Protein AF-A0A3Q9IQ20-F1 (afdb_monomer_lite)

pLDDT: mean 81.05, std 16.84, range [35.06, 98.88]

Sequence (474 aa):
MEKKCSFLVWVLLSIFAISCTDVYKEDDSEEEEVIVPPGDTYTAEKETYCLNVVYYVPADVEDVEDWHYRLSGVTLHVQNYFYENFMRYRVDKKFGLELNDVNADFIRIHYIKSTRKLVEMQERNMSEMAQEVLGYFEQHPESKKSDHYLVWMPEYSGSFINFYYPSAKEGFAFAGVDNTRWKIRYFDSARARATFLSNLGTVLRVFAKSCFLPYSNAGLDSPFRALMGAEKALGASAMKAQPYFNSRNYAGWVTSSTGYMEGTPDKVRLMIWDIRYLAGTQLFNDDYSYEPFDVTVEDVKVLSKQGVLEYADDTLHVTCKFKCPVELAGVLMLDDPWRTYDPVFGKRDESIDKDEMQDTGWDAYGVYVEQASLEKEGDVYTASFVVPLCNHINFELSTNSSTLISHEIRFRFIGKNGMAFPHAPTSIKGGPCSAPLRTCYKLVRTRLGTGYPAVYYVLHDIPTKYGTWVSESE

Foldseek 3Di:
DPPVVVVVVVVVVVVVVVVPPPVVVPVPPDPPDPDDDFDPDWAKPDDAFAAAAEAEEELPDDDAPPLQLQVLQLVVVLQVQLQVQLVVVPRRFTFMFTAGPVDRSGTDYHYDHDPHHPVCPAPVNVLVVVVSVVVVCVVVVVSHRALEYEYEYAADVRQDWAKDDNDLGHIYTYHHQDHPLSHCVLVVDQQSLQDRVLCSLVSSLRSLVSLLQAAAACFPPHQATESSAFFEWDDPDPFQTDGHGLSSLQSWHADPPPGTDGHDVVRHGHDPVSSLLSCLTSRGASLADPDDWAKAWDDKAKAWAPPDFFLQAIKIKIKIKIFTPFAFSDKWKFKAQLFAADPPRSGTDNVVLAPQQDRRSRATHTDDAPDWDWDDDPRMIMTIGIGRSSGNDRYPPPDPDKDKTKMWIDMWTAGSSSAIVVRSSGRPSHDDDDDDPIHMKMKIWDWDDDDPVIDITIGICRCVPRNHDYPPDD

Structure (mmCIF, N/CA/C/O backbone):
data_AF-A0A3Q9IQ20-F1
#
_entry.id   AF-A0A3Q9IQ20-F1
#
loop_
_atom_site.group_PDB
_atom_site.id
_atom_site.type_symbol
_atom_site.label_atom_id
_atom_site.label_alt_id
_atom_site.label_comp_id
_atom_site.label_asym_id
_atom_site.label_entity_id
_atom_site.label_seq_id
_atom_site.pdbx_PDB_ins_code
_atom_site.Cartn_x
_atom_site.Cartn_y
_atom_site.Cartn_z
_atom_site.occupancy
_atom_site.B_iso_or_equiv
_atom_site.auth_seq_id
_atom_site.auth_comp_id
_atom_site.auth_asym_id
_atom_site.auth_atom_id
_atom_site.pdbx_PDB_model_num
ATOM 1 N N . MET A 1 1 ? 64.250 12.583 19.097 1.00 46.00 1 MET A N 1
ATOM 2 C CA . MET A 1 1 ? 63.094 11.675 19.274 1.00 46.00 1 MET A CA 1
ATOM 3 C C . MET A 1 1 ? 61.985 11.913 18.233 1.00 46.00 1 MET A C 1
ATOM 5 O O . MET A 1 1 ? 60.902 11.377 18.387 1.00 46.00 1 MET A O 1
ATOM 9 N N . GLU A 1 2 ? 62.250 12.644 17.138 1.00 46.06 2 GLU A N 1
ATOM 10 C CA . GLU A 1 2 ? 61.200 13.146 16.225 1.00 46.06 2 GLU A CA 1
ATOM 11 C C . GLU A 1 2 ? 61.090 12.403 14.881 1.00 46.06 2 GLU A C 1
ATOM 13 O O . GLU A 1 2 ? 60.104 12.552 14.172 1.00 46.06 2 GLU A O 1
ATOM 18 N N . LYS A 1 3 ? 62.052 11.541 14.520 1.00 45.88 3 LYS A N 1
ATOM 19 C CA . LYS A 1 3 ? 62.041 10.849 13.213 1.00 45.88 3 LYS A CA 1
ATOM 20 C C . LYS A 1 3 ? 61.305 9.501 13.194 1.00 45.88 3 LYS A C 1
ATOM 22 O O . LYS A 1 3 ? 61.089 8.958 12.119 1.00 45.88 3 LYS A O 1
ATOM 27 N N . LYS A 1 4 ? 60.896 8.965 14.353 1.00 45.81 4 LYS A N 1
ATOM 28 C CA . LYS A 1 4 ? 60.192 7.667 14.448 1.00 45.81 4 LYS A CA 1
ATOM 29 C C . LYS A 1 4 ? 58.661 7.783 14.544 1.00 45.81 4 LYS A C 1
ATOM 31 O O . LYS A 1 4 ? 57.983 6.828 14.190 1.00 45.81 4 LYS A O 1
ATOM 36 N N . CYS A 1 5 ? 58.115 8.945 14.924 1.00 46.16 5 CYS A N 1
ATOM 37 C CA . CYS A 1 5 ? 56.659 9.170 14.923 1.00 46.16 5 CYS A CA 1
ATOM 38 C C . CYS A 1 5 ? 56.082 9.403 13.518 1.00 46.16 5 CYS A C 1
ATOM 40 O O . CYS A 1 5 ? 54.965 8.980 13.253 1.00 46.16 5 CYS A O 1
ATOM 42 N N . SER A 1 6 ? 56.838 10.013 12.597 1.00 48.88 6 SER A N 1
ATOM 43 C CA . SER A 1 6 ? 56.335 10.320 11.245 1.00 48.88 6 SER A CA 1
ATOM 44 C C . SER A 1 6 ? 56.059 9.057 10.412 1.00 48.88 6 SER A C 1
ATOM 46 O O . SER A 1 6 ? 55.035 8.963 9.744 1.00 48.88 6 SER A O 1
ATOM 48 N N . PHE A 1 7 ? 56.910 8.031 10.526 1.00 53.97 7 PHE A N 1
ATOM 49 C CA . PHE A 1 7 ? 56.727 6.770 9.797 1.00 53.97 7 PHE A CA 1
ATOM 50 C C . PHE A 1 7 ? 55.510 5.975 10.298 1.00 53.97 7 PHE A C 1
ATOM 52 O O . PHE A 1 7 ? 54.772 5.402 9.506 1.00 53.97 7 PHE A O 1
ATOM 59 N N . LEU A 1 8 ? 55.255 5.992 11.609 1.00 52.91 8 LEU A N 1
ATOM 60 C CA . LEU A 1 8 ? 54.135 5.270 12.219 1.00 52.91 8 LEU A CA 1
ATOM 61 C C . LEU A 1 8 ? 52.781 5.928 11.903 1.00 52.91 8 LEU A C 1
ATOM 63 O O . LEU A 1 8 ? 51.795 5.227 11.705 1.00 52.91 8 LEU A O 1
ATOM 67 N N . VAL A 1 9 ? 52.746 7.259 11.769 1.00 56.91 9 VAL A N 1
ATOM 68 C CA . VAL A 1 9 ? 51.550 8.001 11.332 1.00 56.91 9 VAL A CA 1
ATOM 69 C C . VAL A 1 9 ? 51.234 7.738 9.856 1.00 56.91 9 VAL A C 1
ATOM 71 O O . VAL A 1 9 ? 50.071 7.540 9.526 1.00 56.91 9 VAL A O 1
ATOM 74 N N . TRP A 1 10 ? 52.240 7.648 8.979 1.00 54.69 10 TRP A N 1
ATOM 75 C CA . TRP A 1 10 ? 52.031 7.318 7.560 1.00 54.69 10 TRP A CA 1
ATOM 76 C C . TRP A 1 10 ? 51.623 5.857 7.324 1.00 54.69 10 TRP A C 1
ATOM 78 O O . TRP A 1 10 ? 50.794 5.594 6.453 1.00 54.69 10 TRP A O 1
ATOM 88 N N . VAL A 1 11 ? 52.137 4.914 8.121 1.00 58.19 11 VAL A N 1
ATOM 89 C CA . VAL A 1 11 ? 51.710 3.502 8.087 1.00 58.19 11 VAL A CA 1
ATOM 90 C C . VAL A 1 11 ? 50.285 3.341 8.630 1.00 58.19 11 VAL A C 1
ATOM 92 O O . VAL A 1 11 ? 49.485 2.621 8.044 1.00 58.19 11 VAL A O 1
ATOM 95 N N . LEU A 1 12 ? 49.908 4.066 9.688 1.00 54.75 12 LEU A N 1
ATOM 96 C CA . LEU A 1 12 ? 48.528 4.044 10.187 1.00 54.75 12 LEU A CA 1
ATOM 97 C C . LEU A 1 12 ? 47.547 4.722 9.212 1.00 54.75 12 LEU A C 1
ATOM 99 O O . LEU A 1 12 ? 46.471 4.179 8.982 1.00 54.75 12 LEU A O 1
ATOM 103 N N . LEU A 1 13 ? 47.915 5.837 8.564 1.00 51.69 13 LEU A N 1
ATOM 104 C CA . LEU A 1 13 ? 47.071 6.486 7.545 1.00 51.69 13 LEU A CA 1
ATOM 105 C C . LEU A 1 13 ? 46.869 5.627 6.286 1.00 51.69 13 LEU A C 1
ATOM 107 O O . LEU A 1 13 ? 45.794 5.666 5.693 1.00 51.69 13 LEU A O 1
ATOM 111 N N . SER A 1 14 ? 47.865 4.828 5.894 1.00 51.28 14 SER A N 1
ATOM 112 C CA . SER A 1 14 ? 47.735 3.897 4.763 1.00 51.28 14 SER A CA 1
ATOM 113 C C . SER A 1 14 ? 46.893 2.664 5.114 1.00 51.28 14 SER A C 1
ATOM 115 O O . SER A 1 14 ? 46.116 2.213 4.278 1.00 51.28 14 SER A O 1
ATOM 117 N N . ILE A 1 15 ? 46.925 2.192 6.365 1.00 48.44 15 ILE A N 1
ATOM 118 C CA . ILE A 1 15 ? 46.024 1.127 6.842 1.00 48.44 15 ILE A CA 1
ATOM 119 C C . ILE A 1 15 ? 44.568 1.627 6.949 1.00 48.44 15 ILE A C 1
ATOM 121 O O . ILE A 1 15 ? 43.643 0.881 6.629 1.00 48.44 15 ILE A O 1
ATOM 125 N N . PHE A 1 16 ? 44.336 2.901 7.295 1.00 45.16 16 PHE A N 1
ATOM 126 C CA . PHE A 1 16 ? 42.990 3.501 7.265 1.00 45.16 16 PHE A CA 1
ATOM 127 C C . PHE A 1 16 ? 42.461 3.767 5.843 1.00 45.16 16 PHE A C 1
ATOM 129 O O . PHE A 1 16 ? 41.251 3.717 5.636 1.00 45.16 16 PHE A O 1
ATOM 136 N N . ALA A 1 17 ? 43.330 4.006 4.856 1.00 43.41 17 ALA A N 1
ATOM 137 C CA . ALA A 1 17 ? 42.914 4.168 3.459 1.00 43.41 17 ALA A CA 1
ATOM 138 C C . ALA A 1 17 ? 42.551 2.829 2.778 1.00 43.41 17 ALA A C 1
ATOM 140 O O . ALA A 1 17 ? 41.647 2.793 1.943 1.00 43.41 17 ALA A O 1
ATOM 141 N N . ILE A 1 18 ? 43.209 1.728 3.163 1.00 41.97 18 ILE A N 1
ATOM 142 C CA . ILE A 1 18 ? 42.985 0.388 2.586 1.00 41.97 18 ILE A CA 1
ATOM 143 C C . ILE A 1 18 ? 41.803 -0.331 3.272 1.00 41.97 18 ILE A C 1
ATOM 145 O O . ILE A 1 18 ? 40.975 -0.940 2.602 1.00 41.97 18 ILE A O 1
ATOM 149 N N . SER A 1 19 ? 41.610 -0.144 4.585 1.00 37.41 19 SER A N 1
ATOM 150 C CA . SER A 1 19 ? 40.460 -0.703 5.329 1.00 37.41 19 SER A CA 1
ATOM 151 C C . SER A 1 19 ? 39.088 -0.167 4.865 1.00 37.41 19 SER A C 1
ATOM 153 O O . SER A 1 19 ? 38.056 -0.803 5.069 1.00 37.41 19 SER A O 1
ATOM 155 N N . CYS A 1 20 ? 39.058 0.986 4.188 1.00 39.06 20 CYS A N 1
ATOM 156 C CA . CYS A 1 20 ? 37.824 1.594 3.681 1.00 39.06 20 CYS A CA 1
ATOM 157 C C . CYS A 1 20 ? 37.540 1.325 2.192 1.00 39.06 20 CYS A C 1
ATOM 159 O O . CYS A 1 20 ? 36.483 1.738 1.716 1.00 39.06 20 CYS A O 1
ATOM 161 N N . THR A 1 21 ? 38.437 0.667 1.448 1.00 37.28 21 THR A N 1
ATOM 162 C CA . THR A 1 21 ? 38.296 0.513 -0.016 1.00 37.28 21 THR A CA 1
ATOM 163 C C . THR A 1 21 ? 38.182 -0.930 -0.506 1.00 37.28 21 THR A C 1
ATOM 165 O O . THR A 1 21 ? 37.583 -1.141 -1.559 1.00 37.28 21 THR A O 1
ATOM 168 N N . ASP A 1 22 ? 38.634 -1.926 0.260 1.00 35.06 22 ASP A N 1
ATOM 169 C CA . ASP A 1 22 ? 38.627 -3.322 -0.209 1.00 35.06 22 ASP A CA 1
ATOM 170 C C . ASP A 1 22 ? 37.272 -4.042 -0.071 1.00 35.06 22 ASP A C 1
ATOM 172 O O . ASP A 1 22 ? 37.025 -5.010 -0.779 1.00 35.06 22 ASP A O 1
ATOM 176 N N . VAL A 1 23 ? 36.327 -3.528 0.728 1.00 39.50 23 VAL A N 1
ATOM 177 C CA . VAL A 1 23 ? 34.976 -4.130 0.848 1.00 39.50 23 VAL A CA 1
ATOM 178 C C . VAL A 1 23 ? 34.059 -3.774 -0.336 1.00 39.50 23 VAL A C 1
ATOM 180 O O . VAL A 1 23 ? 33.010 -4.379 -0.506 1.00 39.50 23 VAL A O 1
ATOM 183 N N . TYR A 1 24 ? 34.429 -2.794 -1.170 1.00 43.69 24 TYR A N 1
ATOM 184 C CA . TYR A 1 24 ? 33.615 -2.406 -2.332 1.00 43.69 24 TYR A CA 1
ATOM 185 C C . TYR A 1 24 ? 33.856 -3.275 -3.570 1.00 43.69 24 TYR A C 1
ATOM 187 O O . TYR A 1 24 ? 33.050 -3.230 -4.487 1.00 43.69 24 TYR A O 1
ATOM 195 N N . LYS A 1 25 ? 34.954 -4.038 -3.628 1.00 41.22 25 LYS A N 1
ATOM 196 C CA . LYS A 1 25 ? 35.354 -4.744 -4.855 1.00 41.22 25 LYS A CA 1
ATOM 197 C C . LYS A 1 25 ? 34.837 -6.175 -4.972 1.00 41.22 25 LYS A C 1
ATOM 199 O O . LYS A 1 25 ? 34.786 -6.669 -6.090 1.00 41.22 25 LYS A O 1
ATOM 204 N N . GLU A 1 26 ? 34.478 -6.832 -3.870 1.00 43.09 26 GLU A N 1
ATOM 205 C CA . GLU A 1 26 ? 34.025 -8.233 -3.918 1.00 43.09 26 GLU A CA 1
ATOM 206 C C . GLU A 1 26 ? 32.552 -8.382 -4.345 1.00 43.09 26 GLU A C 1
ATOM 208 O O . GLU A 1 26 ? 32.234 -9.360 -5.005 1.00 43.09 26 GLU A O 1
ATOM 213 N N . ASP A 1 27 ? 31.673 -7.406 -4.070 1.00 49.25 27 ASP A N 1
ATOM 214 C CA . ASP A 1 27 ? 30.259 -7.436 -4.521 1.00 49.25 27 ASP A CA 1
ATOM 215 C C . ASP A 1 27 ? 30.038 -6.790 -5.912 1.00 49.25 27 ASP A C 1
ATOM 217 O O . ASP A 1 27 ? 29.011 -7.021 -6.550 1.00 49.25 27 ASP A O 1
ATOM 221 N N . ASP A 1 28 ? 30.994 -5.981 -6.387 1.00 48.38 28 ASP A N 1
ATOM 222 C CA . ASP A 1 28 ? 31.005 -5.371 -7.730 1.00 48.38 28 ASP A CA 1
ATOM 223 C C . ASP A 1 28 ? 31.886 -6.169 -8.718 1.00 48.38 28 ASP A C 1
ATOM 225 O O . ASP A 1 28 ? 32.154 -5.695 -9.824 1.00 48.38 28 ASP A O 1
ATOM 229 N N . SER A 1 29 ? 32.365 -7.374 -8.366 1.00 52.03 29 SER A N 1
ATOM 230 C CA . SER A 1 29 ? 32.977 -8.257 -9.363 1.00 52.03 29 SER A CA 1
ATOM 231 C C . SER A 1 29 ? 31.875 -8.762 -10.292 1.00 52.03 29 SER A C 1
ATOM 233 O O . SER A 1 29 ? 31.197 -9.747 -10.007 1.00 52.03 29 SER A O 1
ATOM 235 N N . GLU A 1 30 ? 31.648 -8.019 -11.371 1.00 53.12 30 GLU A N 1
ATOM 236 C CA . GLU A 1 30 ? 30.724 -8.351 -12.447 1.00 53.12 30 GLU A CA 1
ATOM 237 C C . GLU A 1 30 ? 31.193 -9.639 -13.138 1.00 53.12 30 GLU A C 1
ATOM 239 O O . GLU A 1 30 ? 31.894 -9.605 -14.146 1.00 53.12 30 GLU A O 1
ATOM 244 N N . GLU A 1 31 ? 30.808 -10.804 -12.616 1.00 55.88 31 GLU A N 1
ATOM 245 C CA . GLU A 1 31 ? 30.527 -11.899 -13.537 1.00 55.88 31 GLU A CA 1
ATOM 246 C C . GLU A 1 31 ? 29.375 -11.403 -14.422 1.00 55.88 31 GLU A C 1
ATOM 248 O O . GLU A 1 31 ? 28.288 -11.083 -13.922 1.00 55.88 31 GLU A O 1
ATOM 253 N N . GLU A 1 32 ? 29.662 -11.212 -15.715 1.00 60.00 32 GLU A N 1
ATOM 254 C CA . GLU A 1 32 ? 28.655 -10.883 -16.722 1.00 60.00 32 GLU A CA 1
ATOM 255 C C . GLU A 1 32 ? 27.609 -11.992 -16.698 1.00 60.00 32 GLU A C 1
ATOM 257 O O . GLU A 1 32 ? 27.825 -13.116 -17.155 1.00 60.00 32 GLU A O 1
ATOM 262 N N . GLU A 1 33 ? 26.478 -11.677 -16.083 1.00 68.81 33 GLU A N 1
ATOM 263 C CA . GLU A 1 33 ? 25.347 -12.573 -16.016 1.00 68.81 33 GLU A CA 1
ATOM 264 C C . GLU A 1 33 ? 24.840 -12.779 -17.441 1.00 68.81 33 GLU A C 1
ATOM 266 O O . GLU A 1 33 ? 24.483 -11.823 -18.129 1.00 68.81 33 GLU A O 1
ATOM 271 N N . VAL A 1 34 ? 24.862 -14.024 -17.918 1.00 75.44 34 VAL A N 1
ATOM 272 C CA . VAL A 1 34 ? 24.397 -14.341 -19.269 1.00 75.44 34 VAL A CA 1
ATOM 273 C C . VAL A 1 34 ? 22.876 -14.223 -19.283 1.00 75.44 34 VAL A C 1
ATOM 275 O O . VAL A 1 34 ? 22.162 -15.157 -18.922 1.00 75.44 34 VAL A O 1
ATOM 278 N N . ILE A 1 35 ? 22.381 -13.060 -19.702 1.00 79.31 35 ILE A N 1
ATOM 279 C CA . ILE A 1 35 ? 20.950 -12.797 -19.836 1.00 79.31 35 ILE A CA 1
ATOM 280 C C . ILE A 1 35 ? 20.460 -13.471 -21.118 1.00 79.31 35 ILE A C 1
ATOM 282 O O . ILE A 1 35 ? 20.774 -13.045 -22.229 1.00 79.31 35 ILE A O 1
ATOM 286 N N . VAL A 1 36 ? 19.676 -14.538 -20.967 1.00 78.81 36 VAL A N 1
ATOM 287 C CA . VAL A 1 36 ? 18.960 -15.150 -22.092 1.00 78.81 36 VAL A CA 1
ATOM 288 C C . VAL A 1 36 ? 17.710 -14.308 -22.369 1.00 78.81 36 VAL A C 1
ATOM 290 O O . VAL A 1 36 ? 16.875 -14.193 -21.468 1.00 78.81 36 VAL A O 1
ATOM 293 N N . PRO A 1 37 ? 17.558 -13.720 -23.573 1.00 79.69 37 PRO A N 1
ATOM 294 C CA . PRO A 1 37 ? 16.399 -12.894 -23.896 1.00 79.69 37 PRO A CA 1
ATOM 295 C C . PRO A 1 37 ? 15.072 -13.647 -23.710 1.00 79.69 37 PRO A C 1
ATOM 297 O O . PRO A 1 37 ? 15.030 -14.865 -23.922 1.00 79.69 37 PRO A O 1
ATOM 300 N N . PRO A 1 38 ? 13.981 -12.946 -23.352 1.00 88.50 38 PRO A N 1
ATOM 301 C CA . PRO A 1 38 ? 12.665 -13.563 -23.258 1.00 88.50 38 PRO A CA 1
ATOM 302 C C . PRO A 1 38 ? 12.175 -14.025 -24.637 1.00 88.50 38 PRO A C 1
ATOM 304 O O . PRO A 1 38 ? 12.513 -13.430 -25.660 1.00 88.50 38 PRO A O 1
ATOM 307 N N . GLY A 1 39 ? 11.346 -15.073 -24.664 1.00 87.38 39 GLY A N 1
ATOM 308 C CA . GLY A 1 39 ? 10.575 -15.422 -25.861 1.00 87.38 39 GLY A CA 1
ATOM 309 C C . GLY A 1 39 ? 9.445 -14.419 -26.137 1.00 87.38 39 GLY A C 1
ATOM 310 O O . GLY A 1 39 ? 9.175 -13.538 -25.325 1.00 87.38 39 GLY A O 1
ATOM 311 N N . ASP A 1 40 ? 8.723 -14.584 -27.245 1.00 90.94 40 ASP A N 1
ATOM 312 C CA . ASP A 1 40 ? 7.661 -13.641 -27.646 1.00 90.94 40 ASP A CA 1
ATOM 313 C C . ASP A 1 40 ? 6.322 -13.848 -26.910 1.00 90.94 40 ASP A C 1
ATOM 315 O O . ASP A 1 40 ? 5.416 -13.015 -26.999 1.00 90.94 40 ASP A O 1
ATOM 319 N N . THR A 1 41 ? 6.157 -14.973 -26.210 1.00 94.44 41 THR A N 1
ATOM 320 C CA . THR A 1 41 ? 4.877 -15.389 -25.628 1.00 94.44 41 THR A CA 1
ATOM 321 C C . THR A 1 41 ? 4.909 -15.395 -24.102 1.00 94.44 41 THR A C 1
ATOM 323 O O . THR A 1 41 ? 5.931 -15.675 -23.472 1.00 94.44 41 THR A O 1
ATOM 326 N N . TYR A 1 42 ? 3.767 -15.035 -23.515 1.00 96.25 42 TYR A N 1
ATOM 327 C CA . TYR A 1 42 ? 3.576 -14.950 -22.072 1.00 96.25 42 TYR A CA 1
ATOM 328 C C . TYR A 1 42 ? 2.226 -15.542 -21.693 1.00 96.25 42 TYR A C 1
ATOM 330 O O . TYR A 1 42 ? 1.233 -15.281 -22.381 1.00 96.25 42 TYR A O 1
ATOM 338 N N . THR A 1 43 ? 2.188 -16.232 -20.558 1.00 96.31 43 THR A N 1
ATOM 339 C CA . THR A 1 43 ? 0.991 -16.847 -19.987 1.00 96.31 43 THR A CA 1
ATOM 340 C C . THR A 1 43 ? 0.687 -16.246 -18.618 1.00 96.31 43 THR A C 1
ATOM 342 O O . THR A 1 43 ? 1.571 -16.072 -17.780 1.00 96.31 43 THR A O 1
ATOM 345 N N . ALA A 1 44 ? -0.584 -15.923 -18.381 1.00 96.31 44 ALA A N 1
ATOM 346 C CA . ALA A 1 44 ? -1.055 -15.446 -17.087 1.00 96.31 44 ALA A CA 1
ATOM 347 C C . ALA A 1 44 ? -0.996 -16.563 -16.031 1.00 96.31 44 ALA A C 1
ATOM 349 O O . ALA A 1 44 ? -1.505 -17.658 -16.255 1.00 96.31 44 ALA A O 1
ATOM 350 N N . GLU A 1 45 ? -0.427 -16.277 -14.857 1.00 94.81 45 GLU A N 1
ATOM 351 C CA . GLU A 1 45 ? -0.446 -17.204 -13.712 1.00 94.81 45 GLU A CA 1
ATOM 352 C C . GLU A 1 45 ? -1.854 -17.411 -13.136 1.00 94.81 45 GLU A C 1
ATOM 354 O O . GLU A 1 45 ? -2.102 -18.412 -12.464 1.00 94.81 45 GLU A O 1
ATOM 359 N N . LYS A 1 46 ? -2.765 -16.454 -13.354 1.00 92.12 46 LYS A N 1
ATOM 360 C CA . LYS A 1 46 ? -4.155 -16.501 -12.886 1.00 92.12 46 LYS A CA 1
ATOM 361 C C . LYS A 1 46 ? -5.117 -16.280 -14.046 1.00 92.12 46 LYS A C 1
ATOM 363 O O . LYS A 1 46 ? -4.831 -15.512 -14.959 1.00 92.12 46 LYS A O 1
ATOM 368 N N . GLU A 1 47 ? -6.282 -16.917 -13.965 1.00 82.75 47 GLU A N 1
ATOM 369 C CA . GLU A 1 47 ? -7.330 -16.800 -14.987 1.00 82.75 47 GLU A CA 1
ATOM 370 C C . GLU A 1 47 ? -8.078 -15.460 -14.921 1.00 82.75 47 GLU A C 1
ATOM 372 O O . GLU A 1 47 ? -8.490 -14.943 -15.957 1.00 82.75 47 GLU A O 1
ATOM 377 N N . THR A 1 48 ? -8.246 -14.894 -13.718 1.00 88.81 48 THR A N 1
ATOM 378 C CA . THR A 1 48 ? -9.105 -13.717 -13.510 1.00 88.81 48 THR A CA 1
ATOM 379 C C . THR A 1 48 ? -8.341 -12.400 -13.603 1.00 88.81 48 THR A C 1
ATOM 381 O O . THR A 1 48 ? -8.609 -11.595 -14.492 1.00 88.81 48 THR A O 1
ATOM 384 N N . TYR A 1 49 ? -7.399 -12.169 -12.682 1.00 94.62 49 TYR A N 1
ATOM 385 C CA . TYR A 1 49 ? -6.705 -10.888 -12.553 1.00 94.62 49 TYR A CA 1
ATOM 386 C C . TYR A 1 49 ? -5.193 -11.068 -12.408 1.00 94.62 49 TYR A C 1
ATOM 388 O O . TYR A 1 49 ? -4.719 -11.792 -11.528 1.00 94.62 49 TYR A O 1
ATOM 396 N N . CYS A 1 50 ? -4.441 -10.332 -13.228 1.00 97.38 50 CYS A N 1
ATOM 397 C CA . CYS A 1 50 ? -2.994 -10.163 -13.095 1.00 97.38 50 CYS A CA 1
ATOM 398 C C . CYS A 1 50 ? -2.644 -8.679 -12.952 1.00 97.38 50 CYS A C 1
ATOM 400 O O . CYS A 1 50 ? -3.360 -7.799 -13.436 1.00 97.38 50 CYS A O 1
ATOM 402 N N . LEU A 1 51 ? -1.530 -8.393 -12.283 1.00 98.62 51 LEU A N 1
ATOM 403 C CA . LEU A 1 51 ? -0.992 -7.042 -12.178 1.00 98.62 51 LEU A CA 1
ATOM 404 C C . LEU A 1 51 ? -0.556 -6.541 -13.561 1.00 98.62 51 LEU A C 1
ATOM 406 O O . LEU A 1 51 ? 0.214 -7.214 -14.244 1.00 98.62 51 LEU A O 1
ATOM 410 N N . ASN A 1 52 ? -0.985 -5.335 -13.940 1.00 98.69 52 ASN A N 1
ATOM 411 C CA . ASN A 1 52 ? -0.436 -4.670 -15.116 1.00 98.69 52 ASN A CA 1
ATOM 412 C C . ASN A 1 52 ? 0.928 -4.068 -14.752 1.00 98.69 52 ASN A C 1
ATOM 414 O O . ASN A 1 52 ? 1.012 -3.187 -13.890 1.00 98.69 52 ASN A O 1
ATOM 418 N N . VAL A 1 53 ? 1.995 -4.520 -15.407 1.00 98.81 53 VAL A N 1
ATOM 419 C CA . VAL A 1 53 ? 3.350 -3.999 -15.183 1.00 98.81 53 VAL A CA 1
ATOM 420 C C . VAL A 1 53 ? 3.766 -3.172 -16.388 1.00 98.81 53 VAL A C 1
ATOM 422 O O . VAL A 1 53 ? 3.674 -3.626 -17.526 1.00 98.81 53 VAL A O 1
ATOM 425 N N . VAL A 1 54 ? 4.202 -1.942 -16.142 1.00 98.88 54 VAL A N 1
ATOM 426 C CA . VAL A 1 54 ? 4.505 -0.953 -17.179 1.00 98.88 54 VAL A CA 1
ATOM 427 C C . VAL A 1 54 ? 5.920 -0.436 -16.972 1.00 98.88 54 VAL A C 1
ATOM 429 O O . VAL A 1 54 ? 6.293 -0.120 -15.844 1.00 98.88 54 VAL A O 1
ATOM 432 N N . TYR A 1 55 ? 6.691 -0.308 -18.050 1.00 98.69 55 TYR A N 1
ATOM 433 C CA . TYR A 1 55 ? 7.912 0.493 -18.054 1.00 98.69 55 TYR A CA 1
ATOM 434 C C . TYR A 1 55 ? 7.642 1.784 -18.821 1.00 98.69 55 TYR A C 1
ATOM 436 O O . TYR A 1 55 ? 7.435 1.769 -20.034 1.00 98.69 55 TYR A O 1
ATOM 444 N N . TYR A 1 56 ? 7.564 2.888 -18.082 1.00 98.44 56 TYR A N 1
ATOM 445 C CA . TYR A 1 56 ? 7.131 4.188 -18.574 1.00 98.44 56 TYR A CA 1
ATOM 446 C C . TYR A 1 56 ? 8.322 5.144 -18.656 1.00 98.44 56 TYR A C 1
ATOM 448 O O . TYR A 1 56 ? 8.845 5.604 -17.637 1.00 98.44 56 TYR A O 1
ATOM 456 N N . VAL A 1 57 ? 8.764 5.427 -19.881 1.00 97.94 57 VAL A N 1
ATOM 457 C CA . VAL A 1 57 ? 10.023 6.135 -20.154 1.00 97.94 57 VAL A CA 1
ATOM 458 C C . VAL A 1 57 ? 9.737 7.515 -20.754 1.00 97.94 57 VAL A C 1
ATOM 460 O O . VAL A 1 57 ? 8.960 7.592 -21.704 1.00 97.94 57 VAL A O 1
ATOM 463 N N . PRO A 1 58 ? 10.359 8.607 -20.267 1.00 97.00 58 PRO A N 1
ATOM 464 C CA . PRO A 1 58 ? 10.216 9.926 -20.883 1.00 97.00 58 PRO A CA 1
ATOM 465 C C . PRO A 1 58 ? 10.631 9.964 -22.362 1.00 97.00 58 PRO A C 1
ATOM 467 O O . PRO A 1 58 ? 11.540 9.250 -22.789 1.00 97.00 58 PRO A O 1
ATOM 470 N N . ALA A 1 59 ? 10.012 10.859 -23.134 1.00 97.25 59 ALA A N 1
ATOM 471 C CA . ALA A 1 59 ? 10.262 11.042 -24.566 1.00 97.25 59 ALA A CA 1
ATOM 472 C C . ALA A 1 59 ? 11.734 11.343 -24.900 1.00 97.25 59 ALA A C 1
ATOM 474 O O . ALA A 1 59 ? 12.214 10.994 -25.975 1.00 97.25 59 ALA A O 1
ATOM 475 N N . ASP A 1 60 ? 12.429 12.034 -23.994 1.00 96.19 60 ASP A N 1
ATOM 476 C CA . ASP A 1 60 ? 13.790 12.553 -24.148 1.00 96.19 60 ASP A CA 1
ATOM 477 C C . ASP A 1 60 ? 14.831 11.823 -23.284 1.00 96.19 60 ASP A C 1
ATOM 479 O O . ASP A 1 60 ? 15.932 12.334 -23.076 1.00 96.19 60 ASP A O 1
ATOM 483 N N . VAL A 1 61 ? 14.493 10.630 -22.789 1.00 94.69 61 VAL A N 1
ATOM 484 C CA . VAL A 1 61 ? 15.381 9.776 -21.992 1.00 94.69 61 VAL A CA 1
ATOM 485 C C . VAL A 1 61 ? 15.590 8.457 -22.715 1.00 94.69 61 VAL A C 1
ATOM 487 O O . VAL A 1 61 ? 14.624 7.827 -23.137 1.00 94.69 61 VAL A O 1
ATOM 490 N N . GLU A 1 62 ? 16.845 8.046 -22.861 1.00 94.12 62 GLU A N 1
ATOM 491 C CA . GLU A 1 62 ? 17.189 6.725 -23.390 1.00 94.12 62 GLU A CA 1
ATOM 492 C C . GLU A 1 62 ? 16.790 5.619 -22.415 1.00 94.12 62 GLU A C 1
ATOM 494 O O . GLU A 1 62 ? 16.747 5.816 -21.198 1.00 94.12 62 GLU A O 1
ATOM 499 N N . ASP A 1 63 ? 16.506 4.446 -22.963 1.00 91.94 63 ASP A N 1
ATOM 500 C CA . ASP A 1 63 ? 16.128 3.291 -22.161 1.00 91.94 63 ASP A CA 1
ATOM 501 C C . ASP A 1 63 ? 17.335 2.794 -21.355 1.00 91.94 63 ASP A C 1
ATOM 503 O O . ASP A 1 63 ? 18.477 2.824 -21.823 1.00 91.94 63 ASP A O 1
ATOM 507 N N . VAL A 1 64 ? 17.095 2.319 -20.133 1.00 95.31 64 VAL A N 1
ATOM 508 C CA . VAL A 1 64 ? 18.170 1.761 -19.309 1.00 95.31 64 VAL A CA 1
ATOM 509 C C . VAL A 1 64 ? 18.492 0.350 -19.796 1.00 95.31 64 VAL A C 1
ATOM 511 O O . VAL A 1 64 ? 17.595 -0.467 -19.998 1.00 95.31 64 VAL A O 1
ATOM 514 N N . GLU A 1 65 ? 19.774 0.036 -19.949 1.00 93.56 65 GLU A N 1
ATOM 515 C CA . GLU A 1 65 ? 20.221 -1.300 -20.350 1.00 93.56 65 GLU A CA 1
ATOM 516 C C . GLU A 1 65 ? 19.654 -2.399 -19.428 1.00 93.56 65 GLU A C 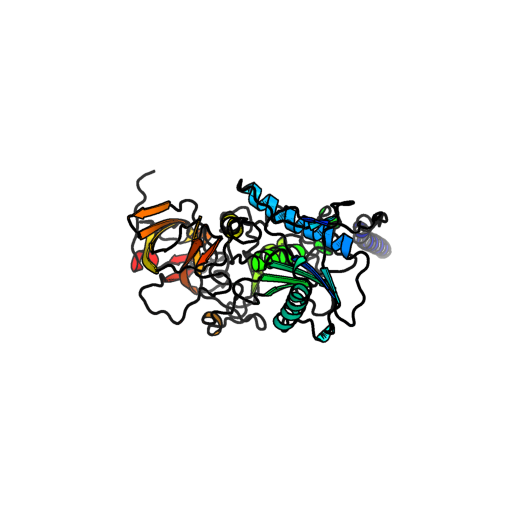1
ATOM 518 O O . GLU A 1 65 ? 19.492 -2.217 -18.209 1.00 93.56 65 GLU A O 1
ATOM 523 N N . ASP A 1 66 ? 19.296 -3.527 -20.046 1.00 93.19 66 ASP A N 1
ATOM 524 C CA . ASP A 1 66 ? 18.704 -4.709 -19.414 1.00 93.19 66 ASP A CA 1
ATOM 525 C C . ASP A 1 66 ? 17.463 -4.437 -18.552 1.00 93.19 66 ASP A C 1
ATOM 527 O O . ASP A 1 66 ? 17.139 -5.228 -17.661 1.00 93.19 66 ASP A O 1
ATOM 531 N N . TRP A 1 67 ? 16.743 -3.332 -18.789 1.00 95.88 67 TRP A N 1
ATOM 532 C CA . TRP A 1 67 ? 15.579 -2.954 -17.981 1.00 95.88 67 TRP A CA 1
ATOM 533 C C . TRP A 1 67 ? 14.579 -4.103 -17.834 1.00 95.88 67 TRP A C 1
ATOM 535 O O . TRP A 1 67 ? 14.075 -4.331 -16.738 1.00 95.88 67 TRP A O 1
ATOM 545 N N . HIS A 1 68 ? 14.325 -4.875 -18.895 1.00 96.25 68 HIS A N 1
ATOM 546 C CA . HIS A 1 68 ? 13.319 -5.938 -18.861 1.00 96.25 68 HIS A CA 1
ATOM 547 C C . HIS A 1 68 ? 13.719 -7.056 -17.900 1.00 96.25 68 HIS A C 1
ATOM 549 O O . HIS A 1 68 ? 12.903 -7.475 -17.082 1.00 96.25 68 HIS A O 1
ATOM 555 N N . TYR A 1 69 ? 14.985 -7.475 -17.925 1.00 95.06 69 TYR A N 1
ATOM 556 C CA . TYR A 1 69 ? 15.517 -8.465 -16.990 1.00 95.06 69 TYR A CA 1
ATOM 557 C C . TYR A 1 69 ? 15.454 -7.945 -15.548 1.00 95.06 69 TYR A C 1
ATOM 559 O O . TYR A 1 69 ? 14.862 -8.566 -14.663 1.00 95.06 69 TYR A O 1
ATOM 567 N N . ARG A 1 70 ? 15.998 -6.744 -15.320 1.00 95.94 70 ARG A N 1
ATOM 568 C CA . ARG A 1 70 ? 16.112 -6.152 -13.982 1.00 95.94 70 ARG A CA 1
ATOM 569 C C . ARG A 1 70 ? 14.750 -5.900 -13.339 1.00 95.94 70 ARG A C 1
ATOM 571 O O . ARG A 1 70 ? 14.529 -6.268 -12.184 1.00 95.94 70 ARG A O 1
ATOM 578 N N . LEU A 1 71 ? 13.828 -5.300 -14.088 1.00 98.31 71 LEU A N 1
ATOM 579 C CA . LEU A 1 71 ? 12.483 -4.998 -13.611 1.00 98.31 71 LEU A CA 1
ATOM 580 C C . LEU A 1 71 ? 11.631 -6.258 -13.460 1.00 98.31 71 LEU A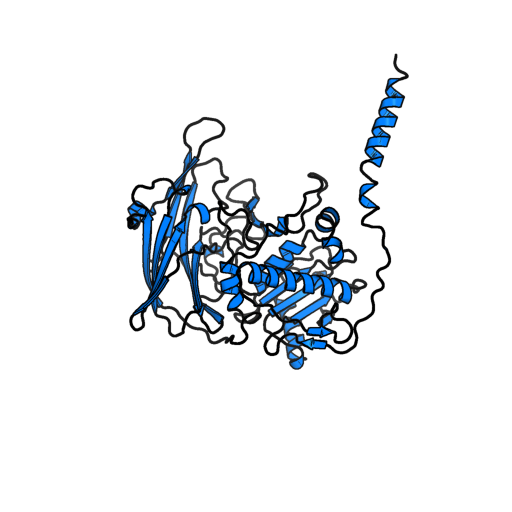 C 1
ATOM 582 O O . LEU A 1 71 ? 10.802 -6.297 -12.548 1.00 98.31 71 LEU A O 1
ATOM 586 N N . SER A 1 72 ? 11.861 -7.305 -14.261 1.00 98.25 72 SER A N 1
ATOM 587 C CA . SER A 1 72 ? 11.198 -8.596 -14.043 1.00 98.25 72 SER A CA 1
ATOM 588 C C . SER A 1 72 ? 11.619 -9.221 -12.720 1.00 98.25 72 SER A C 1
ATOM 590 O O . SER A 1 72 ? 10.759 -9.490 -11.883 1.00 98.25 72 SER A O 1
ATOM 592 N N . GLY A 1 73 ? 12.928 -9.336 -12.469 1.00 97.44 73 GLY A N 1
ATOM 593 C CA . GLY A 1 73 ? 13.445 -9.892 -11.217 1.00 97.44 73 GLY A CA 1
ATOM 594 C C . GLY A 1 73 ? 12.967 -9.126 -9.978 1.00 97.44 73 GLY A C 1
ATOM 595 O O . GLY A 1 73 ? 12.545 -9.724 -8.988 1.00 97.44 73 GLY A O 1
ATOM 596 N N . VAL A 1 74 ? 12.951 -7.789 -10.032 1.00 98.31 74 VAL A N 1
ATOM 597 C CA . VAL A 1 74 ? 12.431 -6.983 -8.915 1.00 98.31 74 VAL A CA 1
ATOM 598 C C . VAL A 1 74 ? 10.917 -7.149 -8.756 1.00 98.31 74 VAL A C 1
ATOM 600 O O . VAL A 1 74 ? 10.440 -7.245 -7.628 1.00 98.31 74 VAL A O 1
ATOM 603 N N . THR A 1 75 ? 10.144 -7.223 -9.841 1.00 98.75 75 THR A N 1
ATOM 604 C CA . THR A 1 75 ? 8.685 -7.415 -9.752 1.00 98.75 75 THR A CA 1
ATOM 605 C C . THR A 1 75 ? 8.322 -8.799 -9.209 1.00 98.75 75 THR A C 1
ATOM 607 O O . THR A 1 75 ? 7.421 -8.908 -8.376 1.00 98.75 75 THR A O 1
ATOM 610 N N . LEU A 1 76 ? 9.061 -9.842 -9.594 1.00 98.56 76 LEU A N 1
ATOM 611 C CA . LEU A 1 76 ? 8.937 -11.183 -9.018 1.00 98.56 76 LEU A CA 1
ATOM 612 C C . LEU A 1 76 ? 9.246 -11.176 -7.514 1.00 98.56 76 LEU A C 1
ATOM 614 O O . LEU A 1 76 ? 8.525 -11.799 -6.734 1.00 98.56 76 LEU A O 1
ATOM 618 N N . HIS A 1 77 ? 10.240 -10.399 -7.068 1.00 98.31 77 HIS A N 1
ATOM 619 C CA . HIS A 1 77 ? 10.486 -10.192 -5.636 1.00 98.31 77 HIS A CA 1
ATOM 620 C C . HIS A 1 77 ? 9.339 -9.466 -4.933 1.00 98.31 77 HIS A C 1
ATOM 622 O O . HIS A 1 77 ? 8.961 -9.860 -3.832 1.00 98.31 77 HIS A O 1
ATOM 628 N N . VAL A 1 78 ? 8.751 -8.433 -5.551 1.00 98.56 78 VAL A N 1
ATOM 629 C CA . VAL A 1 78 ? 7.541 -7.782 -5.014 1.00 98.56 78 VAL A CA 1
ATOM 630 C C . VAL A 1 78 ? 6.432 -8.823 -4.848 1.00 98.56 78 VAL A C 1
ATOM 632 O O . VAL A 1 78 ? 5.842 -8.919 -3.776 1.00 98.56 78 VAL A O 1
ATOM 635 N N . GLN A 1 79 ? 6.188 -9.661 -5.853 1.00 98.44 79 GLN A N 1
ATOM 636 C CA . GLN A 1 79 ? 5.188 -10.725 -5.780 1.00 98.44 79 GLN A CA 1
ATOM 637 C C . GLN A 1 79 ? 5.460 -11.727 -4.660 1.00 98.44 79 GLN A C 1
ATOM 639 O O . GLN A 1 79 ? 4.568 -12.003 -3.850 1.00 98.44 79 GLN A O 1
ATOM 644 N N . ASN A 1 80 ? 6.693 -12.222 -4.573 1.00 98.06 80 ASN A N 1
ATOM 645 C CA . ASN A 1 80 ? 7.087 -13.168 -3.543 1.00 98.06 80 ASN A CA 1
ATOM 646 C C . ASN A 1 80 ? 7.003 -12.553 -2.140 1.00 98.06 80 ASN A C 1
ATOM 648 O O . ASN A 1 80 ? 6.482 -13.192 -1.233 1.00 98.06 80 ASN A O 1
ATOM 652 N N . TYR A 1 81 ? 7.410 -11.292 -1.956 1.00 98.12 81 TYR A N 1
ATOM 653 C CA . TYR A 1 81 ? 7.269 -10.599 -0.676 1.00 98.12 81 TYR A CA 1
ATOM 654 C C . TYR A 1 81 ? 5.815 -10.609 -0.196 1.00 98.12 81 TYR A C 1
ATOM 656 O O . TYR A 1 81 ? 5.550 -10.978 0.948 1.00 98.12 81 TYR A O 1
ATOM 664 N N . PHE A 1 82 ? 4.853 -10.234 -1.047 1.00 98.38 82 PHE A N 1
ATOM 665 C CA . PHE A 1 82 ? 3.442 -10.251 -0.651 1.00 98.38 82 PHE A CA 1
ATOM 666 C C . PHE A 1 82 ? 2.977 -11.681 -0.363 1.00 98.38 82 PHE A C 1
ATOM 668 O O . PHE A 1 82 ? 2.403 -11.915 0.698 1.00 98.38 82 PHE A O 1
ATOM 675 N N . TYR A 1 83 ? 3.289 -12.644 -1.232 1.00 98.06 83 TYR A N 1
ATOM 676 C CA . TYR A 1 83 ? 2.922 -14.047 -1.030 1.00 98.06 83 TYR A CA 1
ATOM 677 C C . TYR A 1 83 ? 3.470 -14.632 0.283 1.00 98.06 83 TYR A C 1
ATOM 679 O O . TYR A 1 83 ? 2.719 -15.208 1.067 1.00 98.06 83 TYR A O 1
ATOM 687 N N . GLU A 1 84 ? 4.748 -14.418 0.598 1.00 97.75 84 GLU A N 1
ATOM 688 C CA . GLU A 1 84 ? 5.347 -14.855 1.861 1.00 97.75 84 GLU A CA 1
ATOM 689 C C . GLU A 1 84 ? 4.649 -14.229 3.069 1.00 97.75 84 GLU A C 1
ATOM 691 O O . GLU A 1 84 ? 4.422 -14.894 4.080 1.00 97.75 84 GLU A O 1
ATOM 696 N N . ASN A 1 85 ? 4.283 -12.949 2.979 1.00 97.19 85 ASN A N 1
ATOM 697 C CA . ASN A 1 85 ? 3.534 -12.284 4.036 1.00 97.19 85 ASN A CA 1
ATOM 698 C C . ASN A 1 85 ? 2.131 -12.882 4.219 1.00 97.19 85 ASN A C 1
ATOM 700 O O . ASN A 1 85 ? 1.710 -13.102 5.352 1.00 97.19 85 ASN A O 1
ATOM 704 N N . PHE A 1 86 ? 1.437 -13.203 3.130 1.00 96.44 86 PHE A N 1
ATOM 705 C CA . PHE A 1 86 ? 0.166 -13.927 3.142 1.00 96.44 86 PHE A CA 1
ATOM 706 C C . PHE A 1 86 ? 0.308 -15.313 3.807 1.00 96.44 86 PHE A C 1
ATOM 708 O O . PHE A 1 86 ? -0.436 -15.660 4.735 1.00 96.44 86 PHE A O 1
ATOM 715 N N . MET A 1 87 ? 1.349 -16.061 3.435 1.00 96.81 87 MET A N 1
ATOM 716 C CA . MET A 1 87 ? 1.633 -17.399 3.960 1.00 96.81 87 MET A CA 1
ATOM 717 C C . MET A 1 87 ? 2.044 -17.414 5.435 1.00 96.81 87 MET A C 1
ATOM 719 O O . MET A 1 87 ? 1.694 -18.359 6.148 1.00 96.81 87 MET A O 1
ATOM 723 N N . ARG A 1 88 ? 2.685 -16.354 5.953 1.00 93.38 88 ARG A N 1
ATOM 724 C CA . ARG A 1 88 ? 2.946 -16.191 7.404 1.00 93.38 88 ARG A CA 1
ATOM 725 C C . ARG A 1 88 ? 1.668 -16.267 8.241 1.00 93.38 88 ARG A C 1
ATOM 727 O O . ARG A 1 88 ? 1.723 -16.678 9.399 1.00 93.38 88 ARG A O 1
ATOM 734 N N . TYR A 1 89 ? 0.528 -15.922 7.648 1.00 91.19 89 TYR A N 1
ATOM 735 C CA . TYR A 1 89 ? -0.791 -15.987 8.272 1.00 91.19 89 TYR A CA 1
ATOM 736 C C . TYR A 1 89 ? -1.677 -17.108 7.716 1.00 91.19 89 TYR A C 1
ATOM 738 O O . TYR A 1 89 ? -2.880 -17.125 7.977 1.00 91.19 89 TYR A O 1
ATOM 746 N N . ARG A 1 90 ? -1.084 -18.069 6.993 1.00 94.00 90 ARG A N 1
ATOM 747 C CA . ARG A 1 90 ? -1.764 -19.232 6.399 1.00 94.00 90 ARG A CA 1
ATOM 748 C C . ARG A 1 90 ? -2.899 -18.849 5.444 1.00 94.00 90 ARG A C 1
ATOM 750 O O . ARG A 1 90 ? -3.902 -19.554 5.361 1.00 94.00 90 ARG A O 1
ATOM 757 N N . VAL A 1 91 ? -2.750 -17.725 4.748 1.00 92.38 91 VAL A N 1
ATOM 758 C CA . VAL A 1 91 ? -3.645 -17.325 3.662 1.00 92.38 91 VAL A CA 1
ATOM 759 C C . VAL A 1 91 ? -2.911 -17.600 2.358 1.00 92.38 91 VAL A C 1
ATOM 761 O O . VAL A 1 91 ? -1.965 -16.896 2.037 1.00 92.38 91 VAL A O 1
ATOM 764 N N . ASP A 1 92 ? -3.326 -18.625 1.620 1.00 94.31 92 ASP A N 1
ATOM 765 C CA . ASP A 1 92 ? -2.711 -18.986 0.339 1.00 94.31 92 ASP A CA 1
ATOM 766 C C . ASP A 1 92 ? -3.292 -18.121 -0.787 1.00 94.31 92 ASP A C 1
ATOM 768 O O . ASP A 1 92 ? -4.265 -18.480 -1.452 1.00 94.31 92 ASP A O 1
ATOM 772 N N . LYS A 1 93 ? -2.764 -16.899 -0.910 1.00 93.69 93 LYS A N 1
ATOM 773 C CA . LYS A 1 93 ? -3.118 -15.953 -1.972 1.00 93.69 93 LYS A CA 1
ATOM 774 C C . LYS A 1 93 ? -1.862 -15.270 -2.496 1.00 93.69 93 LYS A C 1
ATOM 776 O O . LYS A 1 93 ? -1.053 -14.739 -1.738 1.00 93.69 93 LYS A O 1
ATOM 781 N N . LYS A 1 94 ? -1.755 -15.242 -3.819 1.00 95.19 94 LYS A N 1
ATOM 782 C CA . LYS A 1 94 ? -0.687 -14.625 -4.604 1.00 95.19 94 LYS A CA 1
ATOM 783 C C . LYS A 1 94 ? -1.358 -13.812 -5.712 1.00 95.19 94 LYS A C 1
ATOM 785 O O . LYS A 1 94 ? -2.317 -14.300 -6.314 1.00 95.19 94 LYS A O 1
ATOM 790 N N . PHE A 1 95 ? -0.907 -12.584 -5.960 1.00 97.38 95 PHE A N 1
ATOM 791 C CA . PHE A 1 95 ? -1.382 -11.842 -7.131 1.00 97.38 95 PHE A CA 1
ATOM 792 C C . PHE A 1 95 ? -0.720 -12.391 -8.394 1.00 97.38 95 PHE A C 1
ATOM 794 O O . PHE A 1 95 ? 0.429 -12.821 -8.333 1.00 97.38 95 PHE A O 1
ATOM 801 N N . GLY A 1 96 ? -1.429 -12.396 -9.522 1.00 97.62 96 GLY A N 1
ATOM 802 C CA . GLY A 1 96 ? -0.921 -12.968 -10.769 1.00 97.62 96 GLY A CA 1
ATOM 803 C C . GLY A 1 96 ? 0.009 -12.027 -11.531 1.00 97.62 96 GLY A C 1
ATOM 804 O O . GLY A 1 96 ? -0.187 -10.809 -11.518 1.00 97.62 96 GLY A O 1
ATOM 805 N N . LEU A 1 97 ? 0.991 -12.598 -12.223 1.00 98.44 97 LEU A N 1
ATOM 806 C CA . LEU A 1 97 ? 1.760 -11.953 -13.286 1.00 98.44 97 LEU A CA 1
ATOM 807 C C . LEU A 1 97 ? 1.584 -12.735 -14.594 1.00 98.44 97 LEU A C 1
ATOM 809 O O . LEU A 1 97 ? 1.150 -13.885 -14.598 1.00 98.44 97 LEU A O 1
ATOM 813 N N . GLU A 1 98 ? 1.908 -12.109 -15.722 1.00 97.81 98 GLU A N 1
ATOM 814 C CA . GLU A 1 98 ? 2.078 -12.825 -16.989 1.00 97.81 98 GLU A CA 1
ATOM 815 C C . GLU A 1 98 ? 3.551 -13.206 -17.134 1.00 97.81 98 GLU A C 1
ATOM 817 O O . GLU A 1 98 ? 4.395 -12.328 -17.297 1.00 97.81 98 GLU A O 1
ATOM 822 N N . LEU A 1 99 ? 3.868 -14.496 -17.042 1.00 97.44 99 LEU A N 1
ATOM 823 C CA . LEU A 1 99 ? 5.235 -15.016 -17.118 1.00 97.44 99 LEU A CA 1
ATOM 824 C C . LEU A 1 99 ? 5.577 -15.396 -18.550 1.00 97.44 99 LEU A C 1
ATOM 826 O O . LEU A 1 99 ? 4.711 -15.841 -19.299 1.00 97.44 99 LEU A O 1
ATOM 830 N N . ASN A 1 100 ? 6.834 -15.223 -18.939 1.00 97.31 100 ASN A N 1
ATOM 831 C CA . ASN A 1 100 ? 7.303 -15.657 -20.245 1.00 97.31 100 ASN A CA 1
ATOM 832 C C . ASN A 1 100 ? 7.323 -17.187 -20.328 1.00 97.31 100 ASN A C 1
ATOM 834 O O . ASN A 1 100 ? 7.792 -17.856 -19.408 1.00 97.31 100 ASN A O 1
ATOM 838 N N . ASP A 1 101 ? 6.873 -17.736 -21.455 1.00 94.88 101 ASP A N 1
ATOM 839 C CA . ASP A 1 101 ? 6.726 -19.190 -21.601 1.00 94.88 101 ASP A CA 1
ATOM 840 C C . ASP A 1 101 ? 8.073 -19.924 -21.723 1.00 94.88 101 ASP A C 1
ATOM 842 O O . ASP A 1 101 ? 8.160 -21.119 -21.440 1.00 94.88 101 ASP A O 1
ATOM 846 N N . VAL A 1 102 ? 9.125 -19.224 -22.164 1.00 92.69 102 VAL A N 1
ATOM 847 C CA . VAL A 1 102 ? 10.469 -19.792 -22.358 1.00 92.69 102 VAL A CA 1
ATOM 848 C C . VAL A 1 102 ? 11.341 -19.579 -21.123 1.00 92.69 102 VAL A C 1
ATOM 850 O O . VAL A 1 102 ? 12.083 -20.482 -20.737 1.00 92.69 102 VAL A O 1
ATOM 853 N N . ASN A 1 103 ? 11.258 -18.398 -20.505 1.00 92.06 103 ASN A N 1
ATOM 854 C CA . ASN A 1 103 ? 12.046 -18.040 -19.331 1.00 92.06 103 ASN A CA 1
ATOM 855 C C . ASN A 1 103 ? 11.191 -17.318 -18.277 1.00 92.06 103 ASN A C 1
ATOM 857 O O . ASN A 1 103 ? 11.035 -16.102 -18.334 1.00 92.06 103 ASN A O 1
ATOM 861 N N . ALA A 1 104 ? 10.700 -18.058 -17.281 1.00 92.06 104 ALA A N 1
ATOM 862 C CA . ALA A 1 104 ? 9.818 -17.536 -16.235 1.00 92.06 104 ALA A CA 1
ATOM 863 C C . ALA A 1 104 ? 10.438 -16.433 -15.346 1.00 92.06 104 ALA A C 1
ATOM 865 O O . ALA A 1 104 ? 9.702 -15.785 -14.602 1.00 92.06 104 ALA A O 1
ATOM 866 N N . ASP A 1 105 ? 11.748 -16.171 -15.451 1.00 92.44 105 ASP A N 1
ATOM 867 C CA . ASP A 1 105 ? 12.401 -15.020 -14.809 1.00 92.44 105 ASP A CA 1
ATOM 868 C C . ASP A 1 105 ? 12.023 -13.684 -15.476 1.00 92.44 105 ASP A C 1
ATOM 870 O O . ASP A 1 105 ? 12.251 -12.609 -14.917 1.00 92.44 105 ASP A O 1
ATOM 874 N N . PHE A 1 106 ? 11.413 -13.741 -16.664 1.00 96.88 106 PHE A N 1
ATOM 875 C CA . PHE A 1 106 ? 10.831 -12.598 -17.351 1.00 96.88 106 PHE A CA 1
ATOM 876 C C . PHE A 1 106 ? 9.317 -12.579 -17.195 1.00 96.88 106 PHE A C 1
ATOM 878 O O . PHE A 1 106 ? 8.622 -13.559 -17.466 1.00 96.88 106 PHE A O 1
ATOM 885 N N . ILE A 1 107 ? 8.795 -11.407 -16.853 1.00 97.75 107 ILE A N 1
ATOM 886 C CA . ILE A 1 107 ? 7.359 -11.130 -16.862 1.00 97.75 107 ILE A CA 1
ATOM 887 C C . ILE A 1 107 ? 7.008 -10.253 -18.064 1.00 97.75 107 ILE A C 1
ATOM 889 O O . ILE A 1 107 ? 7.875 -9.599 -18.655 1.00 97.75 107 ILE A O 1
ATOM 893 N N . ARG A 1 108 ? 5.733 -10.204 -18.442 1.00 97.94 108 ARG A N 1
ATOM 894 C CA . ARG A 1 108 ? 5.255 -9.217 -19.407 1.00 97.94 108 ARG A CA 1
ATOM 895 C C . ARG A 1 108 ? 5.360 -7.838 -18.767 1.00 97.94 108 ARG A C 1
ATOM 897 O O . ARG A 1 108 ? 4.803 -7.599 -17.698 1.00 97.94 108 ARG A O 1
ATOM 904 N N . ILE A 1 109 ? 6.060 -6.932 -19.442 1.00 98.31 109 ILE A N 1
ATOM 905 C CA . ILE A 1 109 ? 6.125 -5.520 -19.074 1.00 98.31 109 ILE A CA 1
ATOM 906 C C . ILE A 1 109 ? 5.732 -4.708 -20.302 1.00 98.31 109 ILE A C 1
ATOM 908 O O . ILE A 1 109 ? 6.361 -4.811 -21.354 1.00 98.31 109 ILE A O 1
ATOM 912 N N . HIS A 1 110 ? 4.684 -3.903 -20.171 1.00 98.31 110 HIS A N 1
ATOM 913 C CA . HIS A 1 110 ? 4.229 -3.019 -21.234 1.00 98.31 110 HIS A CA 1
ATOM 914 C C . HIS A 1 110 ? 5.166 -1.818 -21.320 1.00 98.31 110 HIS A C 1
ATOM 916 O O . HIS A 1 110 ? 5.175 -0.955 -20.442 1.00 98.31 110 HIS A O 1
ATOM 922 N N . TYR A 1 111 ? 5.980 -1.782 -22.370 1.00 97.94 111 TYR A N 1
ATOM 923 C CA . TYR A 1 111 ? 6.843 -0.646 -22.655 1.00 97.94 111 TYR A CA 1
ATOM 924 C C . TYR A 1 111 ? 6.020 0.509 -23.231 1.00 97.94 111 TYR A C 1
ATOM 926 O O . TYR A 1 111 ? 5.355 0.355 -24.257 1.00 97.94 111 TYR A O 1
ATOM 934 N N . ILE A 1 112 ? 6.091 1.673 -22.589 1.00 98.31 112 ILE A N 1
ATOM 935 C CA . ILE A 1 112 ? 5.438 2.899 -23.044 1.00 98.31 112 ILE A CA 1
ATOM 936 C C . ILE A 1 112 ? 6.482 4.013 -23.075 1.00 98.31 112 ILE A C 1
ATOM 938 O O . ILE A 1 112 ? 6.900 4.530 -22.035 1.00 98.31 112 ILE A O 1
ATOM 942 N N . LYS A 1 113 ? 6.868 4.424 -24.287 1.00 97.94 113 LYS A N 1
ATOM 943 C CA . LYS A 1 113 ? 7.605 5.672 -24.492 1.00 97.94 113 LYS A CA 1
ATOM 944 C C . LYS A 1 113 ? 6.618 6.826 -24.407 1.00 97.94 113 LYS A C 1
ATOM 946 O O . LYS A 1 113 ? 5.744 6.961 -25.263 1.00 97.94 113 LYS A O 1
ATOM 951 N N . SER A 1 114 ? 6.742 7.626 -23.359 1.00 97.06 114 SER A N 1
ATOM 952 C CA . SER A 1 114 ? 5.861 8.755 -23.121 1.00 97.06 114 SER A CA 1
ATOM 953 C C . SER A 1 114 ? 6.007 9.807 -24.217 1.00 97.06 114 SER A C 1
ATOM 955 O O . SER A 1 114 ? 7.079 10.022 -24.780 1.00 97.06 114 SER A O 1
ATOM 957 N N . THR A 1 115 ? 4.919 10.518 -24.474 1.00 96.25 115 THR A N 1
ATOM 958 C CA . THR A 1 115 ? 4.898 11.774 -25.232 1.00 96.25 115 THR A CA 1
ATOM 959 C C . THR A 1 115 ? 5.451 12.960 -24.431 1.00 96.25 115 THR A C 1
ATOM 961 O O . THR A 1 115 ? 5.766 14.001 -25.012 1.00 96.25 115 THR A O 1
ATOM 964 N N . ARG A 1 116 ? 5.590 12.808 -23.108 1.00 95.06 116 ARG A N 1
ATOM 965 C CA . ARG A 1 116 ? 6.083 13.822 -22.166 1.00 95.06 116 ARG A CA 1
ATOM 966 C C . ARG A 1 116 ? 7.585 13.725 -21.985 1.00 95.06 116 ARG A C 1
ATOM 968 O O . ARG A 1 116 ? 8.167 12.643 -21.994 1.00 95.06 116 ARG A O 1
ATOM 975 N N . LYS A 1 117 ? 8.210 14.873 -21.755 1.00 95.56 117 LYS A N 1
ATOM 976 C CA . LYS A 1 117 ? 9.634 14.968 -21.423 1.00 95.56 117 LYS A CA 1
ATOM 977 C C . LYS A 1 117 ? 9.878 14.747 -19.933 1.00 95.56 117 LYS A C 1
ATOM 979 O O . LYS A 1 117 ? 8.984 14.934 -19.109 1.00 95.56 117 LYS A O 1
ATOM 984 N N . LEU A 1 118 ? 11.122 14.453 -19.563 1.00 93.75 118 LEU A N 1
ATOM 985 C CA . LEU A 1 118 ? 11.552 14.232 -18.176 1.00 93.75 118 LEU A CA 1
ATOM 986 C C . LEU A 1 118 ? 11.111 15.363 -17.234 1.00 93.75 118 LEU A C 1
ATOM 988 O O . LEU A 1 118 ? 10.644 15.117 -16.121 1.00 93.75 118 LEU A O 1
ATOM 992 N N . VAL A 1 119 ? 11.210 16.617 -17.688 1.00 92.31 119 VAL A N 1
ATOM 993 C CA . VAL A 1 119 ? 10.838 17.802 -16.889 1.00 92.31 119 VAL A CA 1
ATOM 994 C C . VAL A 1 119 ? 9.342 17.862 -16.551 1.00 92.31 119 VAL A C 1
ATOM 996 O O . VAL A 1 119 ? 8.947 18.543 -15.605 1.00 92.31 119 VAL A O 1
ATOM 999 N N . GLU A 1 120 ? 8.513 17.147 -17.310 1.00 92.44 120 GLU A N 1
ATOM 1000 C CA . GLU A 1 120 ? 7.068 17.029 -17.118 1.00 92.44 120 GLU A CA 1
ATOM 1001 C C . GLU A 1 120 ? 6.707 15.789 -16.286 1.00 92.44 120 GLU A C 1
ATOM 1003 O O . GLU A 1 120 ? 5.629 15.743 -15.702 1.00 92.44 120 GLU A O 1
ATOM 1008 N N . MET A 1 121 ? 7.608 14.813 -16.154 1.00 91.94 121 MET A N 1
ATOM 1009 C CA . MET A 1 121 ? 7.394 13.581 -15.386 1.00 91.94 121 MET A CA 1
ATOM 1010 C C . MET A 1 121 ? 7.805 13.757 -13.920 1.00 91.94 121 MET A C 1
ATOM 1012 O O . MET A 1 121 ? 8.779 13.182 -13.436 1.00 91.94 121 MET A O 1
ATOM 1016 N N . GLN A 1 122 ? 7.056 14.607 -13.220 1.00 90.06 122 GLN A N 1
ATOM 1017 C CA . GLN A 1 122 ? 7.238 14.946 -11.806 1.00 90.06 122 GLN A CA 1
ATOM 1018 C C . GLN A 1 122 ? 6.021 14.482 -10.998 1.00 90.06 122 GLN A C 1
ATOM 1020 O O . GLN A 1 122 ? 4.925 14.397 -11.544 1.00 90.06 122 GLN A O 1
ATOM 1025 N N . GLU A 1 123 ? 6.180 14.273 -9.689 1.00 88.88 123 GLU A N 1
ATOM 1026 C CA . GLU A 1 123 ? 5.119 13.752 -8.806 1.00 88.88 123 GLU A CA 1
ATOM 1027 C C . GLU A 1 123 ? 3.796 14.536 -8.907 1.00 88.88 123 GLU A C 1
ATOM 1029 O O . GLU A 1 123 ? 2.712 13.965 -8.961 1.00 88.88 123 GLU A O 1
ATOM 1034 N N . ARG A 1 124 ? 3.872 15.865 -9.030 1.00 86.81 124 ARG A N 1
ATOM 1035 C CA . ARG A 1 124 ? 2.694 16.735 -9.195 1.00 86.81 124 ARG A CA 1
ATOM 1036 C C . ARG A 1 124 ? 1.867 16.476 -10.466 1.00 86.81 124 ARG A C 1
ATOM 1038 O O . ARG A 1 124 ? 0.749 16.961 -10.541 1.00 86.81 124 ARG A O 1
ATOM 1045 N N . ASN A 1 125 ? 2.422 15.759 -11.444 1.00 91.81 125 ASN A N 1
ATOM 1046 C CA . ASN A 1 125 ? 1.805 15.455 -12.738 1.00 91.81 125 ASN A CA 1
ATOM 1047 C C . ASN A 1 125 ? 1.407 13.965 -12.853 1.00 91.81 125 ASN A C 1
ATOM 1049 O O . ASN A 1 125 ? 1.231 13.443 -13.955 1.00 91.81 125 ASN A O 1
ATOM 1053 N N . MET A 1 126 ? 1.297 13.245 -11.724 1.00 92.69 126 MET A N 1
ATOM 1054 C CA . MET A 1 126 ? 0.906 11.826 -11.705 1.00 92.69 126 MET A CA 1
ATOM 1055 C C . MET A 1 126 ? -0.444 11.564 -12.382 1.00 92.69 126 MET A C 1
ATOM 1057 O O . MET A 1 126 ? -0.607 10.517 -13.000 1.00 92.69 126 MET A O 1
ATOM 1061 N N . SER A 1 127 ? -1.387 12.507 -12.295 1.00 93.50 127 SER A N 1
ATOM 1062 C CA . SER A 1 127 ? -2.702 12.403 -12.940 1.00 93.50 127 SER A CA 1
ATOM 1063 C C . SER A 1 127 ? -2.565 12.261 -14.457 1.00 93.50 127 SER A C 1
ATOM 1065 O O . SER A 1 127 ? -3.059 11.306 -15.055 1.00 93.50 127 SER A O 1
ATOM 1067 N N . GLU A 1 128 ? -1.813 13.163 -15.083 1.00 95.88 128 GLU A N 1
ATOM 1068 C CA . GLU A 1 128 ? -1.573 13.172 -16.522 1.00 95.88 128 GLU A CA 1
ATOM 1069 C C . GLU A 1 128 ? -0.745 11.964 -16.973 1.00 95.88 128 GLU A C 1
ATOM 1071 O O . GLU A 1 128 ? -0.964 11.439 -18.064 1.00 95.88 128 GLU A O 1
ATOM 1076 N N . MET A 1 129 ? 0.203 11.516 -16.144 1.00 97.12 129 MET A N 1
ATOM 1077 C CA . MET A 1 129 ? 0.991 10.310 -16.408 1.00 97.12 129 MET A CA 1
ATOM 1078 C C . MET A 1 129 ? 0.121 9.046 -16.347 1.00 97.12 129 MET A C 1
ATOM 1080 O O . MET A 1 129 ? 0.216 8.195 -17.228 1.00 97.12 129 MET A O 1
ATOM 1084 N N . ALA A 1 130 ? -0.762 8.932 -15.350 1.00 97.56 130 ALA A N 1
ATOM 1085 C CA . ALA A 1 130 ? -1.695 7.815 -15.235 1.00 97.56 130 ALA A CA 1
ATOM 1086 C C . ALA A 1 130 ? -2.680 7.783 -16.411 1.00 97.56 130 ALA A C 1
ATOM 1088 O O . ALA A 1 130 ? -2.950 6.712 -16.943 1.00 97.56 130 ALA A O 1
ATOM 1089 N N . GLN A 1 131 ? -3.160 8.944 -16.869 1.00 97.88 131 GLN A N 1
ATOM 1090 C CA . GLN A 1 131 ? -4.018 9.041 -18.055 1.00 97.88 131 GLN A CA 1
ATOM 1091 C C . GLN A 1 131 ? -3.336 8.528 -19.329 1.00 97.88 131 GLN A C 1
ATOM 1093 O O . GLN A 1 131 ? -3.991 7.885 -20.141 1.00 97.88 131 GLN A O 1
ATOM 1098 N N . GLU A 1 132 ? -2.035 8.771 -19.512 1.00 98.06 132 GLU A N 1
ATOM 1099 C CA . GLU A 1 132 ? -1.298 8.246 -20.670 1.00 98.06 132 GLU A CA 1
ATOM 1100 C C . GLU A 1 132 ? -1.190 6.713 -20.629 1.00 98.06 132 GLU A C 1
ATOM 1102 O O . GLU A 1 132 ? -1.419 6.048 -21.640 1.00 98.06 132 GLU A O 1
ATOM 1107 N N . VAL A 1 133 ? -0.932 6.142 -19.448 1.00 98.44 133 VAL A N 1
ATOM 1108 C CA . VAL A 1 133 ? -0.918 4.683 -19.254 1.00 98.44 133 VAL A CA 1
ATOM 1109 C C . VAL A 1 133 ? -2.312 4.081 -19.454 1.00 98.44 133 VAL A C 1
ATOM 1111 O O . VAL A 1 133 ? -2.451 3.082 -20.155 1.00 98.44 133 VAL A O 1
ATOM 1114 N N . LEU A 1 134 ? -3.360 4.689 -18.893 1.00 98.38 134 LEU A N 1
ATOM 1115 C CA . LEU A 1 134 ? -4.742 4.247 -19.103 1.00 98.38 134 LEU A CA 1
ATOM 1116 C C . LEU A 1 134 ? -5.121 4.305 -20.587 1.00 98.38 134 LEU A C 1
ATOM 1118 O O . LEU A 1 134 ? -5.649 3.330 -21.112 1.00 98.38 134 LEU A O 1
ATOM 1122 N N . GLY A 1 135 ? -4.765 5.387 -21.286 1.00 98.25 135 GLY A N 1
ATOM 1123 C CA . GLY A 1 135 ? -5.001 5.538 -22.722 1.00 98.25 135 GLY A CA 1
ATOM 1124 C C . GLY A 1 135 ? -4.303 4.469 -23.570 1.00 98.25 135 GLY A C 1
ATOM 1125 O O . GLY A 1 135 ? -4.852 4.037 -24.584 1.00 98.25 135 GLY A O 1
ATOM 1126 N N . TYR A 1 136 ? -3.131 3.982 -23.147 1.00 98.38 136 TYR A N 1
ATOM 1127 C CA . TYR A 1 136 ? -2.494 2.823 -23.779 1.00 98.38 136 TYR A CA 1
ATOM 1128 C C . TYR A 1 136 ? -3.354 1.559 -23.641 1.00 98.38 136 TYR A C 1
ATOM 1130 O O . TYR A 1 136 ? -3.594 0.881 -24.639 1.00 98.38 136 TYR A O 1
ATOM 1138 N N . PHE A 1 137 ? -3.860 1.256 -22.442 1.00 98.38 137 PHE A N 1
ATOM 1139 C CA . PHE A 1 137 ? -4.701 0.075 -22.209 1.00 98.38 137 PHE A CA 1
ATOM 1140 C C . PHE A 1 137 ? -6.109 0.198 -22.807 1.00 98.38 137 PHE A C 1
ATOM 1142 O O . PHE A 1 137 ? -6.714 -0.814 -23.143 1.00 98.38 137 PHE A O 1
ATOM 1149 N N . GLU A 1 138 ? -6.624 1.411 -23.008 1.00 97.69 138 GLU A N 1
ATOM 1150 C CA . GLU A 1 138 ? -7.849 1.638 -23.786 1.00 97.69 138 GLU A CA 1
ATOM 1151 C C . GLU A 1 138 ? -7.665 1.275 -25.267 1.00 97.69 138 GLU A C 1
ATOM 1153 O O . GLU A 1 138 ? -8.584 0.753 -25.898 1.00 97.69 138 GLU A O 1
ATOM 1158 N N . GLN A 1 139 ? -6.475 1.524 -25.821 1.00 97.81 139 GLN A N 1
ATOM 1159 C CA . GLN A 1 139 ? -6.123 1.161 -27.200 1.00 97.81 139 GLN A CA 1
ATOM 1160 C C . GLN A 1 139 ? -5.724 -0.316 -27.349 1.00 97.81 139 GLN A C 1
ATOM 1162 O O . GLN A 1 139 ? -5.802 -0.850 -28.454 1.00 97.81 139 GLN A O 1
ATOM 1167 N N . HIS A 1 140 ? -5.336 -0.968 -26.249 1.00 97.25 140 HIS A N 1
ATOM 1168 C CA . HIS A 1 140 ? -4.905 -2.369 -26.181 1.00 97.25 140 HIS A CA 1
ATOM 1169 C C . HIS A 1 140 ? -5.677 -3.120 -25.078 1.00 97.25 140 HIS A C 1
ATOM 1171 O O . HIS A 1 140 ? -5.084 -3.566 -24.089 1.00 97.25 140 HIS A O 1
ATOM 1177 N N . PRO A 1 141 ? -7.015 -3.235 -25.175 1.00 96.75 141 PRO A N 1
ATOM 1178 C CA . PRO A 1 141 ? -7.843 -3.765 -24.091 1.00 96.75 141 PRO A CA 1
ATOM 1179 C C . PRO A 1 141 ? -7.513 -5.219 -23.725 1.00 96.75 141 PRO A C 1
ATOM 1181 O O . PRO A 1 141 ? -7.661 -5.606 -22.570 1.00 96.75 141 PRO A O 1
ATOM 1184 N N . GLU A 1 142 ? -7.015 -6.023 -24.666 1.00 94.00 142 GLU A N 1
ATOM 1185 C CA . GLU A 1 142 ? -6.562 -7.400 -24.428 1.00 94.00 142 GLU A CA 1
ATOM 1186 C C . GLU A 1 142 ? -5.325 -7.492 -23.522 1.00 94.00 142 GLU A C 1
ATOM 1188 O O . GLU A 1 142 ? -5.069 -8.536 -22.911 1.00 94.00 142 GLU A O 1
ATOM 1193 N N . SER A 1 143 ? -4.569 -6.397 -23.431 1.00 93.62 143 SER A N 1
ATOM 1194 C CA . SER A 1 143 ? -3.390 -6.270 -22.581 1.00 93.62 143 SER A CA 1
ATOM 1195 C C . SER A 1 143 ? -3.744 -5.916 -21.134 1.00 93.62 143 SER A C 1
ATOM 1197 O O . SER A 1 143 ? -2.945 -6.176 -20.242 1.00 93.62 143 SER A O 1
ATOM 1199 N N . LYS A 1 144 ? -4.935 -5.361 -20.867 1.00 96.38 144 LYS A N 1
ATOM 1200 C CA . LYS A 1 144 ? -5.356 -4.991 -19.509 1.00 96.38 144 LYS A CA 1
ATOM 1201 C C . LYS A 1 144 ? -5.812 -6.228 -18.732 1.00 96.38 144 LYS A C 1
ATOM 1203 O O . LYS A 1 144 ? -6.764 -6.895 -19.131 1.00 96.38 144 LYS A O 1
ATOM 1208 N N . LYS A 1 145 ? -5.163 -6.521 -17.601 1.00 96.31 145 LYS A N 1
ATOM 1209 C CA . LYS A 1 145 ? -5.427 -7.711 -16.765 1.00 96.31 145 LYS A CA 1
ATOM 1210 C C . LYS A 1 145 ? -6.038 -7.418 -15.396 1.00 96.31 145 LYS A C 1
ATOM 1212 O O . LYS A 1 145 ? -6.482 -8.339 -14.720 1.00 96.31 145 LYS A O 1
ATOM 1217 N N . SER A 1 146 ? -6.055 -6.162 -14.972 1.00 96.62 146 SER A N 1
ATOM 1218 C CA . SER A 1 146 ? -6.708 -5.687 -13.743 1.00 96.62 146 SER A CA 1
ATOM 1219 C C . SER A 1 146 ? -6.839 -4.163 -13.781 1.00 96.62 146 SER A C 1
ATOM 1221 O O . SER A 1 146 ? -6.472 -3.526 -14.771 1.00 96.62 146 SER A O 1
ATOM 1223 N N . ASP A 1 147 ? -7.329 -3.565 -12.701 1.00 96.00 147 ASP A N 1
ATOM 1224 C CA . ASP A 1 147 ? -7.357 -2.119 -12.481 1.00 96.00 147 ASP A CA 1
ATOM 1225 C C . ASP A 1 147 ? -6.170 -1.633 -11.623 1.00 96.00 147 ASP A C 1
ATOM 1227 O O . ASP A 1 147 ? -6.123 -0.482 -11.189 1.00 96.00 147 ASP A O 1
ATOM 1231 N N . HIS A 1 148 ? -5.164 -2.485 -11.411 1.00 97.69 148 HIS A N 1
ATOM 1232 C CA . HIS A 1 148 ? -3.966 -2.153 -10.645 1.00 97.69 148 HIS A CA 1
ATOM 1233 C C . HIS A 1 148 ? -2.719 -2.130 -11.528 1.00 97.69 148 HIS A C 1
ATOM 1235 O O . HIS A 1 148 ? -2.525 -2.999 -12.382 1.00 97.69 148 HIS A O 1
ATOM 1241 N N . TYR A 1 149 ? -1.858 -1.136 -11.303 1.00 98.69 149 TYR A N 1
ATOM 1242 C CA . TYR A 1 149 ? -0.704 -0.862 -12.153 1.00 98.69 149 TYR A CA 1
ATOM 1243 C C . TYR A 1 149 ? 0.555 -0.647 -11.317 1.00 98.69 149 TYR A C 1
ATOM 1245 O O . TYR A 1 149 ? 0.576 0.184 -10.404 1.00 98.69 149 TYR A O 1
ATOM 1253 N N . LEU A 1 150 ? 1.621 -1.365 -11.665 1.00 98.88 150 LEU A N 1
ATOM 1254 C CA . LEU A 1 150 ? 2.978 -1.079 -11.210 1.00 98.88 150 LEU A CA 1
ATOM 1255 C C . LEU A 1 150 ? 3.746 -0.449 -12.370 1.00 98.88 150 LEU A C 1
ATOM 1257 O O . LEU A 1 150 ? 4.056 -1.110 -13.360 1.00 98.88 150 LEU A O 1
ATOM 1261 N N . VAL A 1 151 ? 4.019 0.845 -12.244 1.00 98.81 151 VAL A N 1
ATOM 1262 C CA . VAL A 1 151 ? 4.663 1.665 -13.266 1.00 98.81 151 VAL A CA 1
ATOM 1263 C C . VAL A 1 151 ? 6.106 1.922 -12.855 1.00 98.81 151 VAL A C 1
ATOM 1265 O O . VAL A 1 151 ? 6.397 2.781 -12.020 1.00 98.81 151 VAL A O 1
ATOM 1268 N N . TRP A 1 152 ? 7.019 1.175 -13.457 1.00 98.81 152 TRP A N 1
ATOM 1269 C CA . TRP A 1 152 ? 8.449 1.413 -13.352 1.00 98.81 152 TRP A CA 1
ATOM 1270 C C . TRP A 1 152 ? 8.856 2.590 -14.230 1.00 98.81 152 TRP A C 1
ATOM 1272 O O . TRP A 1 152 ? 8.394 2.720 -15.363 1.00 98.81 152 TRP A O 1
ATOM 1282 N N . MET A 1 153 ? 9.744 3.434 -13.718 1.00 98.25 153 MET A N 1
ATOM 1283 C CA . MET A 1 153 ? 10.293 4.578 -14.441 1.00 98.25 153 MET A CA 1
ATOM 1284 C C . MET A 1 153 ? 11.814 4.637 -14.234 1.00 98.25 153 MET A C 1
ATOM 1286 O O . MET A 1 153 ? 12.282 4.281 -13.142 1.00 98.25 153 MET A O 1
ATOM 1290 N N . PRO A 1 154 ? 12.583 5.123 -15.228 1.00 97.62 154 PRO A N 1
ATOM 1291 C CA . PRO A 1 154 ? 14.000 5.434 -15.054 1.00 97.62 154 PRO A CA 1
ATOM 1292 C C . PRO A 1 154 ? 14.248 6.328 -13.834 1.00 97.62 154 PRO A C 1
ATOM 1294 O O . PRO A 1 154 ? 13.442 7.206 -13.516 1.00 97.62 154 PRO A O 1
ATOM 1297 N N . GLU A 1 155 ? 15.375 6.129 -13.158 1.00 95.56 155 GLU A N 1
ATOM 1298 C CA . GLU A 1 155 ? 15.869 7.064 -12.156 1.00 95.56 155 GLU A CA 1
ATOM 1299 C C . GLU A 1 155 ? 16.459 8.296 -12.851 1.00 95.56 155 GLU A C 1
ATOM 1301 O O . GLU A 1 155 ? 17.290 8.205 -13.754 1.00 95.56 155 GLU A O 1
ATOM 1306 N N . TYR A 1 156 ? 16.036 9.475 -12.410 1.00 91.69 156 TYR A N 1
ATOM 1307 C CA . TYR A 1 156 ? 16.550 10.754 -12.881 1.00 91.69 156 TYR A CA 1
ATOM 1308 C C . TYR A 1 156 ? 16.380 11.815 -11.795 1.00 91.69 156 TYR A C 1
ATOM 1310 O O . TYR A 1 156 ? 15.703 11.611 -10.790 1.00 91.69 156 TYR A O 1
ATOM 1318 N N . SER A 1 157 ? 16.983 12.990 -11.983 1.00 88.25 157 SER A N 1
ATOM 1319 C CA . SER A 1 157 ? 16.804 14.099 -11.040 1.00 88.25 157 SER A CA 1
ATOM 1320 C C . SER A 1 157 ? 15.328 14.512 -10.960 1.00 88.25 157 SER A C 1
ATOM 1322 O O . SER A 1 157 ? 14.772 15.027 -11.931 1.00 88.25 157 SER A O 1
ATOM 1324 N N . GLY A 1 158 ? 14.698 14.284 -9.806 1.00 84.75 158 GLY A N 1
ATOM 1325 C CA . GLY A 1 158 ? 13.266 14.520 -9.594 1.00 84.75 158 GLY A CA 1
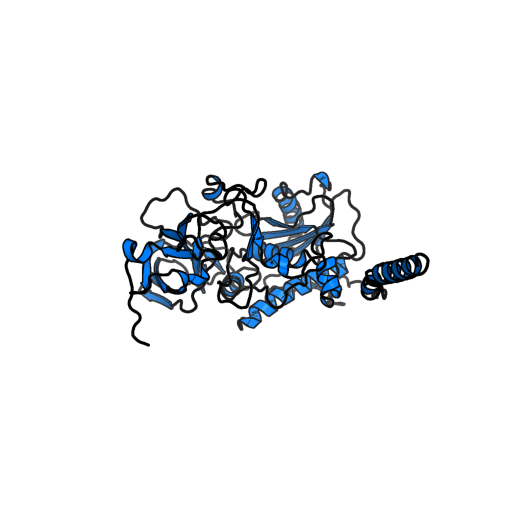ATOM 1326 C C . GLY A 1 158 ? 12.368 13.307 -9.862 1.00 84.75 158 GLY A C 1
ATOM 1327 O O . GLY A 1 158 ? 11.148 13.451 -9.798 1.00 84.75 158 GLY A O 1
ATOM 1328 N N . SER A 1 159 ? 12.931 12.123 -10.137 1.00 91.56 159 SER A N 1
ATOM 1329 C CA . SER A 1 159 ? 12.157 10.881 -10.097 1.00 91.56 159 SER A CA 1
ATOM 1330 C C . SER A 1 159 ? 11.599 10.657 -8.686 1.00 91.56 159 SER A C 1
ATOM 1332 O O . SER A 1 159 ? 12.139 11.141 -7.686 1.00 91.56 159 SER A O 1
ATOM 1334 N N . PHE A 1 160 ? 10.466 9.966 -8.600 1.00 94.19 160 PHE A N 1
ATOM 1335 C CA . PHE A 1 160 ? 9.696 9.837 -7.366 1.00 94.19 160 PHE A CA 1
ATOM 1336 C C . PHE A 1 160 ? 9.148 8.419 -7.208 1.00 94.19 160 PHE A C 1
ATOM 1338 O O . PHE A 1 160 ? 9.112 7.633 -8.155 1.00 94.19 160 PHE A O 1
ATOM 1345 N N . ILE A 1 161 ? 8.716 8.095 -5.990 1.00 95.44 161 ILE A N 1
ATOM 1346 C CA . ILE A 1 161 ? 8.022 6.844 -5.683 1.00 95.44 161 ILE A CA 1
ATOM 1347 C C . ILE A 1 161 ? 6.751 7.211 -4.934 1.00 95.44 161 ILE A C 1
ATOM 1349 O O . ILE A 1 161 ? 6.817 7.591 -3.762 1.00 95.44 161 ILE A O 1
ATOM 1353 N N . ASN A 1 162 ? 5.607 7.132 -5.606 1.00 93.00 162 ASN A N 1
ATOM 1354 C CA . ASN A 1 162 ? 4.327 7.473 -4.998 1.00 93.00 162 ASN A CA 1
ATOM 1355 C C . ASN A 1 162 ? 3.166 6.712 -5.655 1.00 93.00 162 ASN A C 1
ATOM 1357 O O . ASN A 1 162 ? 3.323 6.104 -6.715 1.00 93.00 162 ASN A O 1
ATOM 1361 N N . PHE A 1 163 ? 2.019 6.692 -4.984 1.00 92.25 163 PHE A N 1
ATOM 1362 C CA . PHE A 1 163 ? 0.796 6.078 -5.476 1.00 92.25 163 PHE A CA 1
ATOM 1363 C C . PHE A 1 163 ? -0.177 7.143 -5.979 1.00 92.25 163 PHE A C 1
ATOM 1365 O O . PHE A 1 163 ? -0.108 8.310 -5.594 1.00 92.25 163 PHE A O 1
ATOM 1372 N N . TYR A 1 164 ? -1.106 6.721 -6.826 1.00 91.00 164 TYR A N 1
ATOM 1373 C CA . TYR A 1 164 ? -2.188 7.562 -7.313 1.00 91.00 164 TYR A CA 1
ATOM 1374 C C . TYR A 1 164 ? -3.445 6.719 -7.526 1.00 91.00 164 TYR A C 1
ATOM 1376 O O . TYR A 1 164 ? -3.358 5.575 -7.975 1.00 91.00 164 TYR A O 1
ATOM 1384 N N . TYR A 1 165 ? -4.609 7.285 -7.212 1.00 89.75 165 TYR A N 1
ATOM 1385 C CA . TYR A 1 165 ? -5.909 6.680 -7.490 1.00 89.75 165 TYR A CA 1
ATOM 1386 C C . TYR A 1 165 ? -6.625 7.528 -8.549 1.00 89.75 165 TYR A C 1
ATOM 1388 O O . TYR A 1 165 ? -7.200 8.561 -8.205 1.00 89.75 165 TYR A O 1
ATOM 1396 N N . PRO A 1 166 ? -6.591 7.135 -9.835 1.00 89.44 166 PRO A N 1
ATOM 1397 C CA . PRO A 1 166 ? -7.345 7.827 -10.880 1.00 89.44 166 PRO A CA 1
ATOM 1398 C C . PRO A 1 166 ? -8.857 7.793 -10.641 1.00 89.44 166 PRO A C 1
ATOM 1400 O O . PRO A 1 166 ? -9.575 8.710 -11.036 1.00 89.44 166 PRO A O 1
ATOM 1403 N N . SER A 1 167 ? -9.344 6.735 -9.988 1.00 86.88 167 SER A N 1
ATOM 1404 C CA . SER A 1 167 ? -10.734 6.597 -9.566 1.00 86.88 167 SER A CA 1
ATOM 1405 C C . SER A 1 167 ? -10.848 5.695 -8.333 1.00 86.88 167 SER A C 1
ATOM 1407 O O . SER A 1 167 ? -9.853 5.233 -7.777 1.00 86.88 167 SER A O 1
ATOM 1409 N N . ALA A 1 168 ? -12.081 5.400 -7.915 1.00 80.56 168 ALA A N 1
ATOM 1410 C CA . ALA A 1 168 ? -12.348 4.403 -6.884 1.00 80.56 168 ALA A CA 1
ATOM 1411 C C . ALA A 1 168 ? -11.946 2.971 -7.291 1.00 80.56 168 ALA A C 1
ATOM 1413 O O . ALA A 1 168 ? -11.885 2.113 -6.422 1.00 80.56 168 ALA A O 1
ATOM 1414 N N . LYS A 1 169 ? -11.710 2.697 -8.579 1.00 87.38 169 LYS A N 1
ATOM 1415 C CA . LYS A 1 169 ? -11.416 1.351 -9.090 1.00 87.38 169 LYS A CA 1
ATOM 1416 C C . LYS A 1 169 ? -9.945 1.127 -9.379 1.00 87.38 169 LYS A C 1
ATOM 1418 O O . LYS A 1 169 ? -9.460 0.024 -9.144 1.00 87.38 169 LYS A O 1
ATOM 1423 N N . GLU A 1 170 ? -9.260 2.154 -9.885 1.00 92.25 170 GLU A N 1
ATOM 1424 C CA . GLU A 1 170 ? -7.866 2.030 -10.296 1.00 92.25 170 GLU A CA 1
ATOM 1425 C C . GLU A 1 170 ? -6.874 2.460 -9.216 1.00 92.25 170 GLU A C 1
ATOM 1427 O O . GLU A 1 170 ? -7.063 3.462 -8.522 1.00 92.25 170 GLU A O 1
ATOM 1432 N N . GLY A 1 171 ? -5.757 1.738 -9.141 1.00 94.00 171 GLY A N 1
ATOM 1433 C CA . GLY A 1 171 ? -4.631 2.092 -8.286 1.00 94.00 171 GLY A CA 1
ATOM 1434 C C . GLY A 1 171 ? -3.292 1.965 -9.001 1.00 94.00 171 GLY A C 1
ATOM 1435 O O . GLY A 1 171 ? -2.962 0.926 -9.568 1.00 94.00 171 GLY A O 1
ATOM 1436 N N . PHE A 1 172 ? -2.501 3.034 -8.944 1.00 97.75 172 PHE A N 1
ATOM 1437 C CA . PHE A 1 172 ? -1.196 3.146 -9.589 1.00 97.75 172 PHE A CA 1
ATOM 1438 C C . PHE A 1 172 ? -0.087 3.245 -8.550 1.00 97.75 172 PHE A C 1
ATOM 1440 O O . PHE A 1 172 ? -0.201 4.009 -7.595 1.00 97.75 172 PHE A O 1
ATOM 1447 N N . ALA A 1 173 ? 0.995 2.501 -8.758 1.00 98.12 173 ALA A N 1
ATOM 1448 C CA . ALA A 1 173 ? 2.262 2.662 -8.058 1.00 98.12 173 ALA A CA 1
ATOM 1449 C C . ALA A 1 173 ? 3.322 3.127 -9.058 1.00 98.12 173 ALA A C 1
ATOM 1451 O O . ALA A 1 173 ? 3.746 2.346 -9.905 1.00 98.12 173 ALA A O 1
ATOM 1452 N N . PHE A 1 174 ? 3.757 4.381 -8.956 1.00 98.38 174 PHE A N 1
ATOM 1453 C CA . PHE A 1 174 ? 4.876 4.910 -9.731 1.00 98.38 174 PHE A CA 1
ATOM 1454 C C . PHE A 1 174 ? 6.183 4.679 -8.972 1.00 98.38 174 PHE A C 1
ATOM 1456 O O . PHE A 1 174 ? 6.282 5.007 -7.787 1.00 98.38 174 PHE A O 1
ATOM 1463 N N . ALA A 1 175 ? 7.186 4.122 -9.650 1.00 98.38 175 ALA A N 1
ATOM 1464 C CA . ALA A 1 175 ? 8.478 3.767 -9.075 1.00 98.38 175 ALA A CA 1
ATOM 1465 C C . ALA A 1 175 ? 9.636 4.231 -9.976 1.00 98.38 175 ALA A C 1
ATOM 1467 O O . ALA A 1 175 ? 10.154 3.475 -10.799 1.00 98.38 175 ALA A O 1
ATOM 1468 N N . GLY A 1 176 ? 10.056 5.484 -9.788 1.00 97.31 176 GLY A N 1
ATOM 1469 C CA . GLY A 1 176 ? 11.208 6.110 -10.444 1.00 97.31 176 GLY A CA 1
ATOM 1470 C C . GLY A 1 176 ? 12.542 5.739 -9.810 1.00 97.31 176 GLY A C 1
ATOM 1471 O O . GLY A 1 176 ? 13.178 6.580 -9.174 1.00 97.31 176 GLY A O 1
ATOM 1472 N N . VAL A 1 177 ? 12.929 4.473 -9.957 1.00 96.94 177 VAL A N 1
ATOM 1473 C CA . VAL A 1 177 ? 14.118 3.864 -9.327 1.00 96.94 177 VAL A CA 1
ATOM 1474 C C . VAL A 1 177 ? 15.017 3.124 -10.312 1.00 96.94 177 VAL A C 1
ATOM 1476 O O . VAL A 1 177 ? 16.062 2.612 -9.917 1.00 96.94 177 VAL A O 1
ATOM 1479 N N . ASP A 1 178 ? 14.604 3.015 -11.574 1.00 97.88 178 ASP A N 1
ATOM 1480 C CA . ASP A 1 178 ? 15.265 2.136 -12.523 1.00 97.88 178 ASP A CA 1
ATOM 1481 C C . ASP A 1 178 ? 16.608 2.716 -13.000 1.00 97.88 178 ASP A C 1
ATOM 1483 O O . ASP A 1 178 ? 16.663 3.725 -13.697 1.00 97.88 178 ASP A O 1
ATOM 1487 N N . ASN A 1 179 ? 17.704 2.062 -12.626 1.00 96.06 179 ASN A N 1
ATOM 1488 C CA . ASN A 1 179 ? 19.065 2.369 -13.064 1.00 96.06 179 ASN A CA 1
ATOM 1489 C C . ASN A 1 179 ? 19.843 1.056 -13.251 1.00 96.06 179 ASN A C 1
ATOM 1491 O O . ASN A 1 179 ? 19.412 0.007 -12.782 1.00 96.06 179 ASN A O 1
ATOM 1495 N N . THR A 1 180 ? 21.024 1.085 -13.868 1.00 95.12 180 THR A N 1
ATOM 1496 C CA . THR A 1 180 ? 21.800 -0.138 -14.174 1.00 95.12 180 THR A CA 1
ATOM 1497 C C . THR A 1 180 ? 22.177 -0.989 -12.952 1.00 95.12 180 THR A C 1
ATOM 1499 O O . THR A 1 180 ? 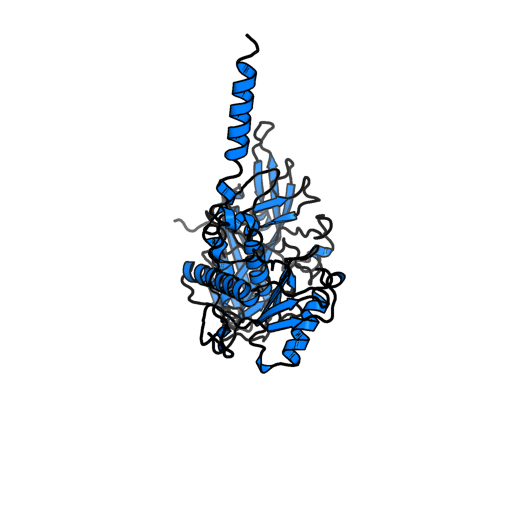22.497 -2.168 -13.098 1.00 95.12 180 THR A O 1
ATOM 1502 N N . ARG A 1 181 ? 22.105 -0.436 -11.736 1.00 94.25 181 ARG A N 1
ATOM 1503 C CA . ARG A 1 181 ? 22.368 -1.121 -10.460 1.00 94.25 181 ARG A CA 1
ATOM 1504 C C . ARG A 1 181 ? 21.096 -1.539 -9.717 1.00 94.25 181 ARG A C 1
ATOM 1506 O O . ARG A 1 181 ? 21.189 -2.223 -8.703 1.00 94.25 181 ARG A O 1
ATOM 1513 N N . TRP A 1 182 ? 19.907 -1.200 -10.207 1.00 96.12 182 TRP A N 1
ATOM 1514 C CA . TRP A 1 182 ? 18.641 -1.678 -9.654 1.00 96.12 182 TRP A CA 1
ATOM 1515 C C . TRP A 1 182 ? 18.405 -3.133 -10.082 1.00 96.12 182 TRP A C 1
ATOM 1517 O O . TRP A 1 182 ? 17.674 -3.406 -11.032 1.00 96.12 182 TRP A O 1
ATOM 1527 N N . LYS A 1 183 ? 19.108 -4.068 -9.433 1.00 93.88 183 LYS A N 1
ATOM 1528 C CA . LYS A 1 183 ? 19.113 -5.507 -9.742 1.00 93.88 183 LYS A CA 1
ATOM 1529 C C . LYS A 1 183 ? 18.765 -6.312 -8.498 1.00 93.88 183 LYS A C 1
ATOM 1531 O O . LYS A 1 183 ? 19.380 -6.112 -7.451 1.00 93.88 183 LYS A O 1
ATOM 1536 N N . ILE A 1 184 ? 17.831 -7.259 -8.617 1.00 94.25 184 ILE A N 1
ATOM 1537 C CA . ILE A 1 184 ? 17.378 -8.031 -7.455 1.00 94.25 184 ILE A CA 1
ATOM 1538 C C . ILE A 1 184 ? 18.471 -8.921 -6.853 1.00 94.25 184 ILE A C 1
ATOM 1540 O O . ILE A 1 184 ? 18.462 -9.128 -5.651 1.00 94.25 184 ILE A O 1
ATOM 1544 N N . ARG A 1 185 ? 19.476 -9.349 -7.628 1.00 91.38 185 ARG A N 1
ATOM 1545 C CA . ARG A 1 185 ? 20.634 -10.107 -7.113 1.00 91.38 185 ARG A CA 1
ATOM 1546 C C . ARG A 1 185 ? 21.359 -9.419 -5.951 1.00 91.38 185 ARG A C 1
ATOM 1548 O O . ARG A 1 185 ? 21.913 -10.071 -5.077 1.00 91.38 185 ARG A O 1
ATOM 1555 N N . TYR A 1 186 ? 21.322 -8.083 -5.892 1.00 93.31 186 TYR A N 1
ATOM 1556 C CA . TYR A 1 186 ? 21.911 -7.354 -4.772 1.00 93.31 186 TYR A CA 1
ATOM 1557 C C . TYR A 1 186 ? 21.172 -7.597 -3.456 1.00 93.31 186 TYR A C 1
ATOM 1559 O O . TYR A 1 186 ? 21.696 -7.211 -2.416 1.00 93.31 186 TYR A O 1
ATOM 1567 N N . PHE A 1 187 ? 20.002 -8.250 -3.485 1.00 91.69 187 PHE A N 1
ATOM 1568 C CA . PHE A 1 187 ? 19.246 -8.669 -2.312 1.00 91.69 187 PHE A CA 1
ATOM 1569 C C . PHE A 1 187 ? 20.014 -9.645 -1.400 1.00 91.69 187 PHE A C 1
ATOM 1571 O O . PHE A 1 187 ? 19.795 -9.648 -0.188 1.00 91.69 187 PHE A O 1
ATOM 1578 N N . ASP A 1 188 ? 20.969 -10.398 -1.943 1.00 89.19 188 ASP A N 1
ATOM 1579 C CA . ASP A 1 188 ? 21.700 -11.425 -1.190 1.00 89.19 188 ASP A CA 1
ATOM 1580 C C . ASP A 1 188 ? 22.776 -10.844 -0.258 1.00 89.19 188 ASP A C 1
ATOM 1582 O O . ASP A 1 188 ? 23.101 -11.432 0.776 1.00 89.19 188 ASP A O 1
ATOM 1586 N N . SER A 1 189 ? 23.284 -9.645 -0.561 1.00 92.75 189 SER A N 1
ATOM 1587 C CA . SER A 1 189 ? 24.239 -8.921 0.284 1.00 92.75 189 SER A CA 1
ATOM 1588 C C . SER A 1 189 ? 23.543 -7.787 1.028 1.00 92.75 189 SER A C 1
ATOM 1590 O O . SER A 1 189 ? 22.937 -6.892 0.438 1.00 92.75 189 SER A O 1
ATOM 1592 N N . ALA A 1 190 ? 23.663 -7.774 2.358 1.00 92.38 190 ALA A N 1
ATOM 1593 C CA . ALA A 1 190 ? 23.075 -6.721 3.185 1.00 92.38 190 ALA A CA 1
ATOM 1594 C C . ALA A 1 190 ? 23.612 -5.323 2.826 1.00 92.38 190 ALA A C 1
ATOM 1596 O O . ALA A 1 190 ? 22.866 -4.338 2.841 1.00 92.38 190 ALA A O 1
ATOM 1597 N N . ARG A 1 191 ? 24.886 -5.241 2.425 1.00 91.19 191 ARG A N 1
ATOM 1598 C CA . ARG A 1 191 ? 25.520 -3.988 2.013 1.00 91.19 191 ARG A CA 1
ATOM 1599 C C . ARG A 1 191 ? 25.135 -3.582 0.597 1.00 91.19 191 ARG A C 1
ATOM 1601 O O . ARG A 1 191 ? 24.839 -2.403 0.385 1.00 91.19 191 ARG A O 1
ATOM 1608 N N . ALA A 1 192 ? 25.084 -4.527 -0.340 1.00 92.31 192 ALA A N 1
ATOM 1609 C CA . ALA A 1 192 ? 24.626 -4.252 -1.697 1.00 92.31 192 ALA A CA 1
ATOM 1610 C C . ALA A 1 192 ? 23.152 -3.814 -1.702 1.00 92.31 192 ALA A C 1
ATOM 1612 O O . ALA A 1 192 ? 22.826 -2.791 -2.301 1.00 92.31 192 ALA A O 1
ATOM 1613 N N . ARG A 1 193 ? 22.280 -4.468 -0.918 1.00 93.69 193 ARG A N 1
ATOM 1614 C CA . ARG A 1 193 ? 20.898 -4.015 -0.666 1.00 93.69 193 ARG A CA 1
ATOM 1615 C C . ARG A 1 193 ? 20.813 -2.579 -0.200 1.00 93.69 193 ARG A C 1
ATOM 1617 O O . ARG A 1 193 ? 20.091 -1.786 -0.795 1.00 93.69 193 ARG A O 1
ATOM 1624 N N . ALA A 1 194 ? 21.535 -2.250 0.866 1.00 93.50 194 ALA A N 1
ATOM 1625 C CA . ALA A 1 194 ? 21.497 -0.916 1.449 1.00 93.50 194 ALA A CA 1
ATOM 1626 C C . ALA A 1 194 ? 22.027 0.155 0.485 1.00 93.50 194 ALA A C 1
ATOM 1628 O O . ALA A 1 194 ? 21.667 1.325 0.600 1.00 93.50 194 ALA A O 1
ATOM 1629 N N . THR A 1 195 ? 22.890 -0.232 -0.454 1.00 92.50 195 THR A N 1
ATOM 1630 C CA . THR A 1 195 ? 23.511 0.690 -1.408 1.00 92.50 195 THR A CA 1
ATOM 1631 C C . THR A 1 195 ? 22.652 0.868 -2.658 1.00 92.50 195 THR A C 1
ATOM 1633 O O . THR A 1 195 ? 22.367 1.997 -3.046 1.00 92.50 195 THR A O 1
ATOM 1636 N N . PHE A 1 196 ? 22.213 -0.231 -3.272 1.00 94.81 196 PHE A N 1
ATOM 1637 C CA . PHE A 1 196 ? 21.604 -0.234 -4.605 1.00 94.81 196 PHE A CA 1
ATOM 1638 C C . PHE A 1 196 ? 20.088 -0.432 -4.590 1.00 94.81 196 PHE A C 1
ATOM 1640 O O . PHE A 1 196 ? 19.412 -0.022 -5.525 1.00 94.81 196 PHE A O 1
ATOM 1647 N N . LEU A 1 197 ? 19.539 -1.009 -3.518 1.00 96.00 197 LEU A N 1
ATOM 1648 C CA . LEU A 1 197 ? 18.111 -1.301 -3.370 1.00 96.00 197 LEU A CA 1
ATOM 1649 C C . LEU A 1 197 ? 17.474 -0.523 -2.209 1.00 96.00 197 LEU A C 1
ATOM 1651 O O . LEU A 1 197 ? 16.405 -0.897 -1.732 1.00 96.00 197 LEU A O 1
ATOM 1655 N N . SER A 1 198 ? 18.094 0.569 -1.747 1.00 94.31 198 SER A N 1
ATOM 1656 C CA . SER A 1 198 ? 17.650 1.349 -0.574 1.00 94.31 198 SER A CA 1
ATOM 1657 C C . SER A 1 198 ? 16.179 1.795 -0.643 1.00 94.31 198 SER A C 1
ATOM 1659 O O . SER A 1 198 ? 15.492 1.876 0.376 1.00 94.31 198 SER A O 1
ATOM 1661 N N . ASN A 1 199 ? 15.660 2.005 -1.855 1.00 96.12 199 ASN A N 1
ATOM 1662 C CA . ASN A 1 199 ? 14.273 2.385 -2.110 1.00 96.12 199 ASN A CA 1
ATOM 1663 C C . ASN A 1 199 ? 13.279 1.210 -2.195 1.00 96.12 199 ASN A C 1
ATOM 1665 O O . ASN A 1 199 ? 12.074 1.451 -2.269 1.00 96.12 199 ASN A O 1
ATOM 1669 N N . LEU A 1 200 ? 13.728 -0.050 -2.144 1.00 97.75 200 LEU A N 1
ATOM 1670 C CA . LEU A 1 200 ? 12.881 -1.225 -2.406 1.00 97.75 200 LEU A CA 1
ATOM 1671 C C . LEU A 1 200 ? 11.723 -1.335 -1.414 1.00 97.75 200 LEU A C 1
ATOM 1673 O O . LEU A 1 200 ? 10.591 -1.591 -1.807 1.00 97.75 200 LEU A O 1
ATOM 1677 N N . GLY A 1 201 ? 11.962 -1.048 -0.134 1.00 97.31 201 GLY A N 1
ATOM 1678 C CA . GLY A 1 201 ? 10.877 -1.024 0.845 1.00 97.31 201 GLY A CA 1
ATOM 1679 C C . GLY A 1 201 ? 9.845 0.072 0.572 1.00 97.31 201 GLY A C 1
ATOM 1680 O O . GLY A 1 201 ? 8.649 -0.148 0.754 1.00 97.31 201 GLY A O 1
ATOM 1681 N N . THR A 1 202 ? 10.271 1.244 0.091 1.00 95.88 202 THR A N 1
ATOM 1682 C CA . THR A 1 202 ? 9.346 2.312 -0.324 1.00 95.88 202 THR A CA 1
ATOM 1683 C C . THR A 1 202 ? 8.491 1.867 -1.506 1.00 95.88 202 THR A C 1
ATOM 1685 O O . THR A 1 202 ? 7.286 2.108 -1.474 1.00 95.88 202 THR A O 1
ATOM 1688 N N . VAL A 1 203 ? 9.075 1.164 -2.484 1.00 98.44 203 VAL A N 1
ATOM 1689 C CA . VAL A 1 203 ? 8.333 0.558 -3.602 1.00 98.44 203 VAL A CA 1
ATOM 1690 C C . VAL A 1 203 ? 7.303 -0.451 -3.092 1.00 98.44 203 VAL A C 1
ATOM 1692 O O . VAL A 1 203 ? 6.135 -0.334 -3.445 1.00 98.44 203 VAL A O 1
ATOM 1695 N N . LEU A 1 204 ? 7.687 -1.374 -2.199 1.00 98.44 204 LEU A N 1
ATOM 1696 C CA . LEU A 1 204 ? 6.759 -2.347 -1.602 1.00 98.44 204 LEU A CA 1
ATOM 1697 C C . LEU A 1 204 ? 5.568 -1.661 -0.917 1.00 98.44 204 LEU A C 1
ATOM 1699 O O . LEU A 1 204 ? 4.421 -2.053 -1.115 1.00 98.44 204 LEU A O 1
ATOM 1703 N N . ARG A 1 205 ? 5.828 -0.607 -0.134 1.00 95.50 205 ARG A N 1
ATOM 1704 C CA . ARG A 1 205 ? 4.782 0.166 0.553 1.00 95.50 205 ARG A CA 1
ATOM 1705 C C . ARG A 1 205 ? 3.865 0.894 -0.432 1.00 95.50 205 ARG A C 1
ATOM 1707 O O . ARG A 1 205 ? 2.654 0.894 -0.245 1.00 95.50 205 ARG A O 1
ATOM 1714 N N . VAL A 1 206 ? 4.428 1.536 -1.454 1.00 94.94 206 VAL A N 1
ATOM 1715 C CA . VAL A 1 206 ? 3.660 2.277 -2.470 1.00 94.94 206 VAL A CA 1
ATOM 1716 C C . VAL A 1 206 ? 2.825 1.331 -3.331 1.00 94.94 206 VAL A C 1
ATOM 1718 O O . VAL A 1 206 ? 1.674 1.640 -3.618 1.00 94.94 206 VAL A O 1
ATOM 1721 N N . PHE A 1 207 ? 3.343 0.148 -3.652 1.00 98.19 207 PHE A N 1
ATOM 1722 C CA . PHE A 1 207 ? 2.563 -0.909 -4.287 1.00 98.19 207 PHE A CA 1
ATOM 1723 C C . PHE A 1 207 ? 1.425 -1.409 -3.383 1.00 98.19 207 PHE A C 1
ATOM 1725 O O . PHE A 1 207 ? 0.294 -1.566 -3.830 1.00 98.19 207 PHE A O 1
ATOM 1732 N N . ALA A 1 208 ? 1.665 -1.569 -2.078 1.00 95.50 208 ALA A N 1
ATOM 1733 C CA . ALA A 1 208 ? 0.588 -1.899 -1.147 1.00 95.50 208 ALA A CA 1
ATOM 1734 C C . ALA A 1 208 ? -0.499 -0.802 -1.110 1.00 95.50 208 ALA A C 1
ATOM 1736 O O . ALA A 1 208 ? -1.688 -1.121 -1.142 1.00 95.50 208 ALA A O 1
ATOM 1737 N N . LYS A 1 209 ? -0.106 0.486 -1.110 1.00 90.19 209 LYS A N 1
ATOM 1738 C CA . LYS A 1 209 ? -1.044 1.617 -1.243 1.00 90.19 209 LYS A CA 1
ATOM 1739 C C . LYS A 1 209 ? -1.832 1.532 -2.547 1.00 90.19 209 LYS A C 1
ATOM 1741 O O . LYS A 1 209 ? -3.047 1.634 -2.500 1.00 90.19 209 LYS A O 1
ATOM 1746 N N . SER A 1 210 ? -1.194 1.289 -3.693 1.00 93.00 210 SER A N 1
ATOM 1747 C CA . SER A 1 210 ? -1.919 1.164 -4.969 1.00 93.00 210 SER A CA 1
ATOM 1748 C C . SER A 1 210 ? -2.894 -0.021 -4.990 1.00 93.00 210 SER A C 1
ATOM 1750 O O . SER A 1 210 ? -3.853 -0.021 -5.756 1.00 93.00 210 SER A O 1
ATOM 1752 N N . CYS A 1 211 ? -2.713 -0.993 -4.097 1.00 93.12 211 CYS A N 1
ATOM 1753 C CA . CYS A 1 211 ? -3.668 -2.063 -3.810 1.00 93.12 211 CYS A CA 1
ATOM 1754 C C . CYS A 1 211 ? -4.698 -1.683 -2.728 1.00 93.12 211 CYS A C 1
ATOM 1756 O O . CYS A 1 211 ? -5.244 -2.562 -2.063 1.00 93.12 211 CYS A O 1
ATOM 1758 N N . PHE A 1 212 ? -4.957 -0.386 -2.533 1.00 87.12 212 PHE A N 1
ATOM 1759 C CA . PHE A 1 212 ? -5.943 0.185 -1.610 1.00 87.12 212 PHE A CA 1
ATOM 1760 C C . PHE A 1 212 ? -5.675 -0.037 -0.117 1.00 87.12 212 PHE A C 1
ATOM 1762 O O . PHE A 1 212 ? -6.558 0.211 0.711 1.00 87.12 212 PHE A O 1
ATOM 1769 N N . LEU A 1 213 ? -4.476 -0.485 0.258 1.00 87.31 213 LEU A N 1
ATOM 1770 C CA . LEU A 1 213 ? -4.166 -0.763 1.652 1.00 87.31 213 LEU A CA 1
ATOM 1771 C C . LEU A 1 213 ? -4.019 0.545 2.463 1.00 87.31 213 LEU A C 1
ATOM 1773 O O . LEU A 1 213 ? -3.242 1.423 2.073 1.00 87.31 213 LEU A O 1
ATOM 1777 N N . PRO A 1 214 ? -4.738 0.716 3.591 1.00 79.25 214 PRO A N 1
ATOM 1778 C CA . PRO A 1 214 ? -4.576 1.885 4.454 1.00 79.25 214 PRO A CA 1
ATOM 1779 C C . PRO A 1 214 ? -3.258 1.840 5.243 1.00 79.25 214 PRO A C 1
ATOM 1781 O O . PRO A 1 214 ? -2.528 0.848 5.233 1.00 79.25 214 PRO A O 1
ATOM 1784 N N . TYR A 1 215 ? -2.941 2.932 5.943 1.00 79.81 215 TYR A N 1
ATOM 1785 C CA . TYR A 1 215 ? -1.846 2.911 6.910 1.00 79.81 215 TYR A CA 1
ATOM 1786 C C . TYR A 1 215 ? -2.186 2.033 8.105 1.00 79.81 215 TYR A C 1
ATOM 1788 O O . TYR A 1 215 ? -3.348 1.854 8.469 1.00 79.81 215 TYR A O 1
ATOM 1796 N N . SER A 1 216 ? -1.159 1.463 8.722 1.00 78.12 216 SER A N 1
ATOM 1797 C CA . SER A 1 216 ? -1.347 0.526 9.819 1.00 78.12 216 SER A CA 1
ATOM 1798 C C . SER A 1 216 ? -0.114 0.407 10.697 1.00 78.12 216 SER A C 1
ATOM 1800 O O . SER A 1 216 ? 0.952 0.891 10.326 1.00 78.12 216 SER A O 1
ATOM 1802 N N . ASN A 1 217 ? -0.234 -0.176 11.891 1.00 76.94 217 ASN A N 1
ATOM 1803 C CA . ASN A 1 217 ? 0.886 -0.220 12.828 1.00 76.94 217 ASN A CA 1
ATOM 1804 C C . ASN A 1 217 ? 0.983 -1.540 13.591 1.00 76.94 217 ASN A C 1
ATOM 1806 O O . ASN A 1 217 ? -0.019 -2.080 14.026 1.00 76.94 217 ASN A O 1
ATOM 1810 N N . ALA A 1 218 ? 2.212 -2.016 13.801 1.00 75.19 218 ALA A N 1
ATOM 1811 C CA . ALA A 1 218 ? 2.511 -3.282 14.467 1.00 75.19 218 ALA A CA 1
ATOM 1812 C C . ALA A 1 218 ? 2.171 -3.291 15.970 1.00 75.19 218 ALA A C 1
ATOM 1814 O O . ALA A 1 218 ? 2.073 -4.359 16.563 1.00 75.19 218 ALA A O 1
ATOM 1815 N N . GLY A 1 219 ? 2.018 -2.106 16.567 1.00 70.25 219 GLY A N 1
ATOM 1816 C CA . GLY A 1 219 ? 2.003 -1.909 18.012 1.00 70.25 219 GLY A CA 1
ATOM 1817 C C . GLY A 1 219 ? 3.407 -1.932 18.623 1.00 70.25 219 GLY A C 1
ATOM 1818 O O . GLY A 1 219 ? 4.357 -2.408 17.997 1.00 70.25 219 GLY A O 1
ATOM 1819 N N . LEU A 1 220 ? 3.556 -1.372 19.828 1.00 67.56 220 LEU A N 1
ATOM 1820 C CA . LEU A 1 220 ? 4.858 -1.250 20.502 1.00 67.56 220 LEU A CA 1
ATOM 1821 C C . LEU A 1 220 ? 5.445 -2.605 20.913 1.00 67.56 220 LEU A C 1
ATOM 1823 O O . LEU A 1 220 ? 6.663 -2.776 20.886 1.00 67.56 220 LEU A O 1
ATOM 1827 N N . ASP A 1 221 ? 4.583 -3.566 21.238 1.00 69.56 221 ASP A N 1
ATOM 1828 C CA . ASP A 1 221 ? 4.996 -4.885 21.726 1.00 69.56 221 ASP A CA 1
ATOM 1829 C C . ASP A 1 221 ? 5.308 -5.870 20.590 1.00 69.56 221 ASP A C 1
ATOM 1831 O O . ASP A 1 221 ? 5.796 -6.979 20.824 1.00 69.56 221 ASP A O 1
ATOM 1835 N N . SER A 1 222 ? 5.054 -5.484 19.334 1.00 78.12 222 SER A N 1
ATOM 1836 C CA . SER A 1 222 ? 5.367 -6.338 18.194 1.00 78.12 222 SER A CA 1
ATOM 1837 C C . SER A 1 222 ? 6.879 -6.383 17.943 1.00 78.12 222 SER A C 1
ATOM 1839 O O . SER A 1 222 ? 7.508 -5.346 17.718 1.00 78.12 222 SER A O 1
ATOM 1841 N N . PRO A 1 223 ? 7.481 -7.584 17.831 1.00 84.25 223 PRO A N 1
ATOM 1842 C CA . PRO A 1 223 ? 8.882 -7.719 17.429 1.00 84.25 223 PRO A CA 1
ATOM 1843 C C . PRO A 1 223 ? 9.107 -7.405 15.937 1.00 84.25 223 PRO A C 1
ATOM 1845 O O . PRO A 1 223 ? 10.243 -7.392 15.459 1.00 84.25 223 PRO A O 1
ATOM 1848 N N . PHE A 1 224 ? 8.027 -7.155 15.194 1.00 88.88 224 PHE A N 1
ATOM 1849 C CA . PHE A 1 224 ? 8.015 -6.830 13.773 1.00 88.88 224 PHE A CA 1
ATOM 1850 C C . PHE A 1 224 ? 7.524 -5.404 13.535 1.00 88.88 224 PHE A C 1
ATOM 1852 O O . PHE A 1 224 ? 6.817 -4.824 14.355 1.00 88.88 224 PHE A O 1
ATOM 1859 N N . ARG A 1 225 ? 7.853 -4.858 12.367 1.00 87.06 225 ARG A N 1
ATOM 1860 C CA . ARG A 1 225 ? 7.522 -3.495 11.948 1.00 87.06 225 ARG A CA 1
ATOM 1861 C C . ARG A 1 225 ? 6.544 -3.543 10.779 1.00 87.06 225 ARG A C 1
ATOM 1863 O O . ARG A 1 225 ? 6.779 -4.269 9.817 1.00 87.06 225 ARG A O 1
ATOM 1870 N N . ALA A 1 226 ? 5.452 -2.786 10.854 1.00 88.56 226 ALA A N 1
ATOM 1871 C CA . ALA A 1 226 ? 4.441 -2.780 9.796 1.00 88.56 226 ALA A CA 1
ATOM 1872 C C . ALA A 1 226 ? 4.985 -2.049 8.569 1.00 88.56 226 ALA A C 1
ATOM 1874 O O . ALA A 1 226 ? 5.471 -0.929 8.716 1.00 88.56 226 ALA A O 1
ATOM 1875 N N . LEU A 1 227 ? 4.885 -2.647 7.377 1.00 92.56 227 LEU A N 1
ATOM 1876 C CA . LEU A 1 227 ? 5.288 -2.023 6.108 1.00 92.56 227 LEU A CA 1
ATOM 1877 C C . LEU A 1 227 ? 4.586 -0.676 5.900 1.00 92.56 227 LEU A C 1
ATOM 1879 O O . LEU A 1 227 ? 5.213 0.307 5.502 1.00 92.56 227 LEU A O 1
ATOM 1883 N N . MET A 1 228 ? 3.292 -0.648 6.216 1.00 87.25 228 MET A N 1
ATOM 1884 C CA . MET A 1 228 ? 2.433 0.533 6.147 1.00 87.25 228 MET A CA 1
ATOM 1885 C C . MET A 1 228 ? 2.566 1.443 7.365 1.00 87.25 228 MET A C 1
ATOM 1887 O O . MET A 1 228 ? 2.006 2.534 7.385 1.00 87.25 228 MET A O 1
ATOM 1891 N N . GLY A 1 229 ? 3.311 1.007 8.375 1.00 81.62 229 GLY A N 1
ATOM 1892 C CA . GLY A 1 229 ? 3.552 1.770 9.580 1.00 81.62 229 GLY A CA 1
ATOM 1893 C C . GLY A 1 229 ? 4.793 2.615 9.472 1.00 81.62 229 GLY A C 1
ATOM 1894 O O . GLY A 1 229 ? 5.680 2.415 8.635 1.00 81.62 229 GLY A O 1
ATOM 1895 N N . ALA A 1 230 ? 4.882 3.548 10.393 1.00 78.31 230 ALA A N 1
ATOM 1896 C CA . ALA A 1 230 ? 6.066 4.345 10.561 1.00 78.31 230 ALA A CA 1
ATOM 1897 C C . ALA A 1 230 ? 6.759 3.966 11.898 1.00 78.31 230 ALA A C 1
ATOM 1899 O O . ALA A 1 230 ? 6.184 3.252 12.719 1.00 78.31 230 ALA A O 1
ATOM 1900 N N . GLU A 1 231 ? 8.017 4.368 12.092 1.00 72.06 231 GLU A N 1
ATOM 1901 C CA . GLU A 1 231 ? 8.739 4.261 13.372 1.00 72.06 231 GLU A CA 1
ATOM 1902 C C . GLU A 1 231 ? 8.820 5.566 14.192 1.00 72.06 231 GLU A C 1
ATOM 1904 O O . GLU A 1 231 ? 8.697 5.536 15.411 1.00 72.06 231 GLU A O 1
ATOM 1909 N N . LYS A 1 232 ? 9.103 6.714 13.556 1.00 69.94 232 LYS A N 1
ATOM 1910 C CA . LYS A 1 232 ? 9.297 8.004 14.251 1.00 69.94 232 LYS A CA 1
ATOM 1911 C C . LYS A 1 232 ? 8.964 9.227 13.402 1.00 69.94 232 LYS A C 1
ATOM 1913 O O . LYS A 1 232 ? 9.134 9.211 12.185 1.00 69.94 232 LYS A O 1
ATOM 1918 N N . ALA A 1 233 ? 8.524 10.312 14.027 1.00 67.44 233 ALA A N 1
ATOM 1919 C CA . ALA A 1 233 ? 8.378 11.591 13.342 1.00 67.44 233 ALA A CA 1
ATOM 1920 C C . ALA A 1 233 ? 9.764 12.202 13.047 1.00 67.44 233 ALA A C 1
ATOM 1922 O O . ALA A 1 233 ? 10.621 12.270 13.930 1.00 67.44 233 ALA A O 1
ATOM 1923 N N . LEU A 1 234 ? 9.989 12.670 11.821 1.00 65.31 234 LEU A N 1
ATOM 1924 C CA . LEU A 1 234 ? 11.135 13.490 11.435 1.00 65.31 234 LEU A CA 1
ATOM 1925 C C . LEU A 1 234 ? 10.774 14.968 11.560 1.00 65.31 234 LEU A C 1
ATOM 1927 O O . LEU A 1 234 ? 9.880 15.434 10.867 1.00 65.31 234 LEU A O 1
ATOM 1931 N N . GLY A 1 235 ? 11.491 15.718 12.394 1.00 61.44 235 GLY A N 1
ATOM 1932 C CA . GLY A 1 235 ? 11.315 17.165 12.525 1.00 61.44 235 GLY A CA 1
ATOM 1933 C C . GLY A 1 235 ? 11.670 17.665 13.923 1.00 61.44 235 GLY A C 1
ATOM 1934 O O . GLY A 1 235 ? 11.508 16.953 14.908 1.00 61.44 235 GLY A O 1
ATOM 1935 N N . ALA A 1 236 ? 12.167 18.901 14.024 1.00 54.41 236 ALA A N 1
ATOM 1936 C CA . ALA A 1 236 ? 12.563 19.499 15.306 1.00 54.41 236 ALA A CA 1
ATOM 1937 C C . ALA A 1 236 ? 11.371 19.991 16.156 1.00 54.41 236 ALA A C 1
ATOM 1939 O O . ALA A 1 236 ? 11.555 20.384 17.307 1.00 54.41 236 ALA A O 1
ATOM 1940 N N . SER A 1 237 ? 10.152 20.005 15.604 1.00 58.25 237 SER A N 1
ATOM 1941 C CA . SER A 1 237 ? 8.933 20.392 16.317 1.00 58.25 237 SER A CA 1
ATOM 1942 C C . SER A 1 237 ? 7.722 19.599 15.825 1.00 58.25 237 SER A C 1
ATOM 1944 O O . SER A 1 237 ? 7.669 19.204 14.662 1.00 58.25 237 SER A O 1
ATOM 1946 N N . ALA A 1 238 ? 6.710 19.443 16.686 1.00 56.53 238 ALA A N 1
ATOM 1947 C CA . ALA A 1 238 ? 5.421 18.837 16.321 1.00 56.53 238 ALA A CA 1
ATOM 1948 C C . ALA A 1 238 ? 4.695 19.579 15.183 1.00 56.53 238 ALA A C 1
ATOM 1950 O O . ALA A 1 238 ? 3.780 19.042 14.583 1.00 56.53 238 ALA A O 1
ATOM 1951 N N . MET A 1 239 ? 5.099 20.812 14.863 1.00 57.22 239 MET A N 1
ATOM 1952 C CA . MET A 1 239 ? 4.547 21.573 13.741 1.00 57.22 239 MET A CA 1
ATOM 1953 C C . MET A 1 239 ? 5.260 21.316 12.411 1.00 57.22 239 MET A C 1
ATOM 1955 O O . MET A 1 239 ? 4.867 21.925 11.425 1.00 57.22 239 MET A O 1
ATOM 1959 N N . LYS A 1 240 ? 6.338 20.522 12.383 1.00 57.25 240 LYS A N 1
ATOM 1960 C CA . LYS A 1 240 ? 7.163 20.253 11.192 1.00 57.25 240 LYS A CA 1
ATOM 1961 C C . LYS A 1 240 ? 7.479 18.754 11.014 1.00 57.25 240 LYS A C 1
ATOM 1963 O O . LYS A 1 240 ? 8.558 18.411 10.536 1.00 57.25 240 LYS A O 1
ATOM 1968 N N . ALA A 1 241 ? 6.606 17.880 11.515 1.00 62.31 241 ALA A N 1
ATOM 1969 C CA . ALA A 1 241 ? 6.846 16.446 11.626 1.00 62.31 241 ALA A CA 1
ATOM 1970 C C . ALA A 1 241 ? 6.414 15.685 10.358 1.00 62.31 241 ALA A C 1
ATOM 1972 O O . ALA A 1 241 ? 5.278 15.805 9.922 1.00 62.31 241 ALA A O 1
ATOM 1973 N N . GLN A 1 242 ? 7.304 14.866 9.793 1.00 66.88 242 GLN A N 1
ATOM 1974 C CA . GLN A 1 242 ? 7.020 13.951 8.676 1.00 66.88 242 GLN A CA 1
ATOM 1975 C C . GLN A 1 242 ? 7.180 12.483 9.113 1.00 66.88 242 GLN A C 1
ATOM 1977 O O . GLN A 1 242 ? 8.050 12.200 9.940 1.00 66.88 242 GLN A O 1
ATOM 1982 N N . PRO A 1 243 ? 6.388 11.524 8.604 1.00 72.81 243 PRO A N 1
ATOM 1983 C CA . PRO A 1 243 ? 6.443 10.149 9.076 1.00 72.81 243 PRO A CA 1
ATOM 1984 C C . PRO A 1 243 ? 7.678 9.450 8.507 1.00 72.81 243 PRO A C 1
ATOM 1986 O O . PRO A 1 243 ? 7.889 9.380 7.294 1.00 72.81 243 PRO A O 1
ATOM 1989 N N . TYR A 1 244 ? 8.510 8.895 9.386 1.00 78.69 244 TYR A N 1
ATOM 1990 C CA . TYR A 1 244 ? 9.578 7.991 8.982 1.00 78.69 244 TYR A CA 1
ATOM 1991 C C . TYR A 1 244 ? 9.037 6.568 8.872 1.00 78.69 244 TYR A C 1
ATOM 1993 O O . TYR A 1 244 ? 8.964 5.848 9.869 1.00 78.69 244 TYR A O 1
ATOM 2001 N N . PHE A 1 245 ? 8.631 6.173 7.666 1.00 84.88 245 PHE A N 1
ATOM 2002 C CA . PHE A 1 245 ? 8.060 4.848 7.428 1.00 84.88 245 PHE A CA 1
ATOM 2003 C C . PHE A 1 245 ? 9.048 3.717 7.721 1.00 84.88 245 PHE A C 1
ATOM 2005 O O . PHE A 1 245 ? 10.212 3.778 7.320 1.00 84.88 245 PHE A O 1
ATOM 2012 N N . ASN A 1 246 ? 8.551 2.646 8.348 1.00 88.50 246 ASN A N 1
ATOM 2013 C CA . ASN A 1 246 ? 9.320 1.430 8.618 1.00 88.50 246 ASN A CA 1
ATOM 2014 C C . ASN A 1 246 ? 9.873 0.814 7.334 1.00 88.50 246 ASN A C 1
ATOM 2016 O O . ASN A 1 246 ? 10.948 0.220 7.354 1.00 88.50 246 ASN A O 1
ATOM 2020 N N . SER A 1 247 ? 9.162 0.996 6.219 1.00 92.56 247 SER A N 1
ATOM 2021 C CA . SER A 1 247 ? 9.556 0.548 4.887 1.00 92.56 247 SER A CA 1
ATOM 2022 C C . SER A 1 247 ? 10.959 1.012 4.480 1.00 92.56 247 SER A C 1
ATOM 2024 O O . SER A 1 247 ? 11.671 0.280 3.801 1.00 92.56 247 SER A O 1
ATOM 2026 N N . ARG A 1 248 ? 11.416 2.181 4.951 1.00 90.31 248 ARG A N 1
ATOM 2027 C CA . ARG A 1 248 ? 12.776 2.682 4.683 1.00 90.31 248 ARG A CA 1
ATOM 2028 C C . ARG A 1 248 ? 13.866 1.804 5.304 1.00 90.31 248 ARG A C 1
ATOM 2030 O O . ARG A 1 248 ? 14.986 1.777 4.811 1.00 90.31 248 ARG A O 1
ATOM 2037 N N . ASN A 1 249 ? 13.531 1.052 6.352 1.00 91.94 249 ASN A N 1
ATOM 2038 C CA . ASN A 1 249 ? 14.436 0.118 7.017 1.00 91.94 249 ASN A CA 1
ATOM 2039 C C . ASN A 1 249 ? 14.504 -1.254 6.326 1.00 91.94 249 ASN A C 1
ATOM 2041 O O . ASN A 1 249 ? 15.249 -2.106 6.796 1.00 91.94 249 ASN A O 1
ATOM 2045 N N . TYR A 1 250 ? 13.737 -1.510 5.259 1.00 95.81 250 TYR A N 1
ATOM 2046 C CA . TYR A 1 250 ? 13.676 -2.832 4.619 1.00 95.81 250 TYR A CA 1
ATOM 2047 C C . TYR A 1 250 ? 15.017 -3.225 3.979 1.00 95.81 250 TYR A C 1
ATOM 2049 O O . TYR A 1 250 ? 15.631 -4.226 4.348 1.00 95.81 250 TYR A O 1
ATOM 2057 N N . ALA A 1 251 ? 15.518 -2.400 3.058 1.00 95.69 251 ALA A N 1
ATOM 2058 C CA . ALA A 1 251 ? 16.781 -2.655 2.368 1.00 95.69 251 ALA A CA 1
ATOM 2059 C C . ALA A 1 251 ? 18.005 -2.135 3.138 1.00 95.69 251 ALA A C 1
ATOM 2061 O O . ALA A 1 251 ? 19.094 -2.672 2.967 1.00 95.69 251 ALA A O 1
ATOM 2062 N N . GLY A 1 252 ? 17.814 -1.167 4.038 1.00 92.94 252 GLY A N 1
ATOM 2063 C CA . GLY A 1 252 ? 18.905 -0.432 4.679 1.00 92.94 252 GLY A CA 1
ATOM 2064 C C . GLY A 1 252 ? 19.316 0.777 3.844 1.00 92.94 252 GLY A C 1
ATOM 2065 O O . GLY A 1 252 ? 18.709 1.068 2.812 1.00 92.94 252 GLY A O 1
ATOM 2066 N N . TRP A 1 253 ? 20.332 1.504 4.296 1.00 89.81 253 TRP A N 1
ATOM 2067 C CA . TRP A 1 253 ? 20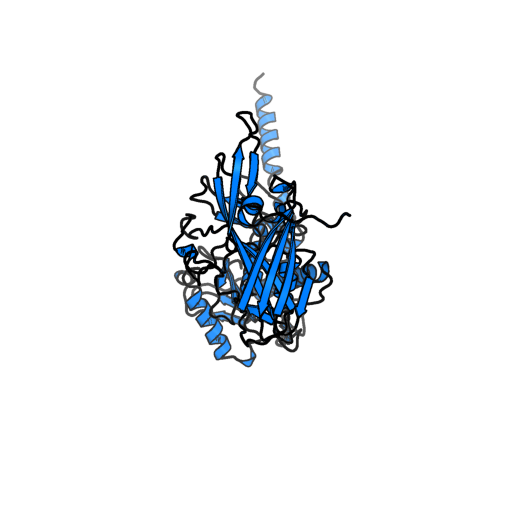.856 2.654 3.559 1.00 89.81 253 TRP A CA 1
ATOM 2068 C C . TRP A 1 253 ? 22.323 2.915 3.883 1.00 89.81 253 TRP A C 1
ATOM 2070 O O . TRP A 1 253 ? 22.841 2.533 4.934 1.00 89.81 253 TRP A O 1
ATOM 2080 N N . VAL A 1 254 ? 22.984 3.643 2.991 1.00 86.31 254 VAL A N 1
ATOM 2081 C CA . VAL A 1 254 ? 24.336 4.160 3.196 1.00 86.31 254 VAL A CA 1
ATOM 2082 C C . VAL A 1 254 ? 24.284 5.679 3.089 1.00 86.31 254 VAL A C 1
ATOM 2084 O O . VAL A 1 254 ? 23.792 6.213 2.099 1.00 86.31 254 VAL A O 1
ATOM 2087 N N . THR A 1 255 ? 24.785 6.394 4.100 1.00 78.88 255 THR A N 1
ATOM 2088 C CA . THR A 1 255 ? 24.991 7.849 3.994 1.00 78.88 255 THR A CA 1
ATOM 2089 C C . THR A 1 255 ? 26.429 8.229 4.316 1.00 78.88 255 THR A C 1
ATOM 2091 O O . THR A 1 255 ? 27.130 7.522 5.042 1.00 78.88 255 THR A O 1
ATOM 2094 N N . SER A 1 256 ? 26.862 9.385 3.810 1.00 75.19 256 SER A N 1
ATOM 2095 C CA . SER A 1 256 ? 28.187 9.943 4.092 1.00 75.19 256 SER A CA 1
ATOM 2096 C C . SER A 1 256 ? 28.389 10.330 5.562 1.00 75.19 256 SER A C 1
ATOM 2098 O O . SER A 1 256 ? 29.527 10.393 6.015 1.00 75.19 256 SER A O 1
ATOM 2100 N N . SER A 1 257 ? 27.311 10.587 6.311 1.00 71.06 257 SER A N 1
ATOM 2101 C CA . SER A 1 257 ? 27.366 11.076 7.693 1.00 71.06 257 SER A CA 1
ATOM 2102 C C . SER A 1 257 ? 27.169 9.984 8.746 1.00 71.06 257 SER A C 1
ATOM 2104 O O . SER A 1 257 ? 27.778 10.061 9.810 1.00 71.06 257 SER A O 1
ATOM 2106 N N . THR A 1 258 ? 26.340 8.972 8.473 1.00 66.75 258 THR A N 1
ATOM 2107 C CA . THR A 1 258 ? 26.026 7.884 9.422 1.00 66.75 258 THR A CA 1
ATOM 2108 C C . THR A 1 258 ? 26.707 6.560 9.087 1.00 66.75 258 THR A C 1
ATOM 2110 O O . THR A 1 258 ? 26.662 5.644 9.901 1.00 66.75 258 THR A O 1
ATOM 2113 N N . GLY A 1 259 ? 27.320 6.437 7.905 1.00 83.56 259 GLY A N 1
ATOM 2114 C CA . GLY A 1 259 ? 27.866 5.173 7.415 1.00 83.56 259 GLY A CA 1
ATOM 2115 C C . GLY A 1 259 ? 26.787 4.195 6.936 1.00 83.56 259 GLY A C 1
ATOM 2116 O O . GLY A 1 259 ? 25.662 4.593 6.617 1.00 83.56 259 GLY A O 1
ATOM 2117 N N . TYR A 1 260 ? 27.167 2.918 6.847 1.00 89.69 260 TYR A N 1
ATOM 2118 C CA . TYR A 1 260 ? 26.295 1.804 6.467 1.00 89.69 260 TYR A CA 1
ATOM 2119 C C . TYR A 1 260 ? 25.329 1.448 7.600 1.00 89.69 260 TYR A C 1
ATOM 2121 O O . TYR A 1 260 ? 25.751 1.231 8.735 1.00 89.69 260 TYR A O 1
ATOM 2129 N N . MET A 1 261 ? 24.045 1.356 7.261 1.00 89.69 261 MET A N 1
ATOM 2130 C CA . MET A 1 261 ? 22.979 0.858 8.121 1.00 89.69 261 MET A CA 1
ATOM 2131 C C . MET A 1 261 ? 22.351 -0.371 7.468 1.00 89.69 261 MET A C 1
ATOM 2133 O O . MET A 1 261 ? 21.786 -0.286 6.375 1.00 89.69 261 MET A O 1
ATOM 2137 N N . GLU A 1 262 ? 22.446 -1.505 8.154 1.00 92.62 262 GLU A N 1
ATOM 2138 C CA . GLU A 1 262 ? 21.870 -2.768 7.702 1.00 92.62 262 GLU A CA 1
ATOM 2139 C C . GLU A 1 262 ? 20.335 -2.714 7.680 1.00 92.62 262 GLU A C 1
ATOM 2141 O O . GLU A 1 262 ? 19.696 -2.225 8.615 1.00 92.62 262 GLU A O 1
ATOM 2146 N N . GLY A 1 263 ? 19.739 -3.214 6.594 1.00 92.19 263 GLY A N 1
ATOM 2147 C CA . GLY A 1 263 ? 18.289 -3.350 6.474 1.00 92.19 263 GLY A CA 1
ATOM 2148 C C . GLY A 1 263 ? 17.726 -4.531 7.264 1.00 92.19 263 GLY A C 1
ATOM 2149 O O . GLY A 1 263 ? 18.436 -5.475 7.588 1.00 92.19 263 GLY A O 1
ATOM 2150 N N . THR A 1 264 ? 16.419 -4.513 7.505 1.00 93.31 264 THR A N 1
ATOM 2151 C CA . THR A 1 264 ? 15.683 -5.489 8.331 1.00 93.31 264 THR A CA 1
ATOM 2152 C C . THR A 1 264 ? 14.519 -6.140 7.563 1.00 93.31 264 THR A C 1
ATOM 2154 O O . THR A 1 264 ? 13.352 -5.991 7.945 1.00 93.31 264 THR A O 1
ATOM 2157 N N . PRO A 1 265 ? 14.791 -6.833 6.439 1.00 93.31 265 PRO A N 1
ATOM 2158 C CA . PRO A 1 265 ? 13.755 -7.363 5.551 1.00 93.31 265 PRO A CA 1
ATOM 2159 C C . PRO A 1 265 ? 12.910 -8.471 6.195 1.00 93.31 265 PRO A C 1
ATOM 2161 O O . PRO A 1 265 ? 11.760 -8.673 5.823 1.00 93.31 265 PRO A O 1
ATOM 2164 N N . ASP A 1 266 ? 13.452 -9.149 7.204 1.00 92.38 266 ASP A N 1
ATOM 2165 C CA . ASP A 1 266 ? 12.781 -10.145 8.037 1.00 92.38 266 ASP A CA 1
ATOM 2166 C C . ASP A 1 266 ? 11.787 -9.525 9.038 1.00 92.38 266 ASP A C 1
ATOM 2168 O O . ASP A 1 266 ? 10.806 -10.176 9.426 1.00 92.38 266 ASP A O 1
ATOM 2172 N N . LYS A 1 267 ? 12.021 -8.262 9.433 1.00 92.44 267 LYS A N 1
ATOM 2173 C CA . LYS A 1 267 ? 11.215 -7.532 10.423 1.00 92.44 267 LYS A CA 1
ATOM 2174 C C . LYS A 1 267 ? 10.142 -6.649 9.806 1.00 92.44 267 LYS A C 1
ATOM 2176 O O . LYS A 1 267 ? 9.090 -6.491 10.423 1.00 92.44 267 LYS A O 1
ATOM 2181 N N . VAL A 1 268 ? 10.397 -6.049 8.642 1.00 94.06 268 VAL A N 1
ATOM 2182 C CA . VAL A 1 268 ? 9.449 -5.146 7.968 1.00 94.06 268 VAL A CA 1
ATOM 2183 C C . VAL A 1 268 ? 8.490 -5.949 7.092 1.00 94.06 268 VAL A C 1
ATOM 2185 O O . VAL A 1 268 ? 8.857 -6.446 6.026 1.00 94.06 268 VAL A O 1
ATOM 2188 N N . ARG A 1 269 ? 7.241 -6.067 7.535 1.00 93.12 269 ARG A N 1
ATOM 2189 C CA . ARG A 1 269 ? 6.275 -7.021 6.981 1.00 93.12 269 ARG A CA 1
ATOM 2190 C C . ARG A 1 269 ? 4.866 -6.434 6.887 1.00 93.12 269 ARG A C 1
ATOM 2192 O O . ARG A 1 269 ? 4.554 -5.470 7.590 1.00 93.12 269 ARG A O 1
ATOM 2199 N N . LEU A 1 270 ? 4.020 -7.025 6.051 1.00 92.50 270 LEU A N 1
ATOM 2200 C CA . LEU A 1 270 ? 2.577 -6.807 6.118 1.00 92.50 270 LEU A CA 1
ATOM 2201 C C . LEU A 1 270 ? 2.061 -7.522 7.360 1.00 92.50 270 LEU A C 1
ATOM 2203 O O . LEU A 1 270 ? 2.443 -8.655 7.655 1.00 92.50 270 LEU A O 1
ATOM 2207 N N . MET A 1 271 ? 1.221 -6.841 8.111 1.00 86.88 271 MET A N 1
ATOM 2208 C CA . MET A 1 271 ? 0.631 -7.409 9.309 1.00 86.88 271 MET A CA 1
ATOM 2209 C C . MET A 1 271 ? -0.667 -8.135 8.968 1.00 86.88 271 MET A C 1
ATOM 2211 O O . MET A 1 271 ? -1.199 -7.989 7.870 1.00 86.88 271 MET A O 1
ATOM 2215 N N . ILE A 1 272 ? -1.202 -8.922 9.905 1.00 83.44 272 ILE A N 1
ATOM 2216 C CA . ILE A 1 272 ? -2.378 -9.770 9.645 1.00 83.44 272 ILE A CA 1
ATOM 2217 C C . ILE A 1 272 ? -3.545 -8.987 9.033 1.00 83.44 272 ILE A C 1
ATOM 2219 O O . ILE A 1 272 ? -4.230 -9.485 8.147 1.00 83.44 272 ILE A O 1
ATOM 2223 N N . TRP A 1 273 ? -3.764 -7.750 9.463 1.00 77.69 273 TRP A N 1
ATOM 2224 C CA . TRP A 1 273 ? -4.845 -6.911 8.951 1.00 77.69 273 TRP A CA 1
ATOM 2225 C C . TRP A 1 273 ? -4.601 -6.417 7.536 1.00 77.69 273 TRP A C 1
ATOM 2227 O O . TRP A 1 273 ? -5.548 -6.335 6.761 1.00 77.69 273 TRP A O 1
ATOM 2237 N N . ASP A 1 274 ? -3.343 -6.151 7.189 1.00 87.44 274 ASP A N 1
ATOM 2238 C CA . ASP A 1 274 ? -2.974 -5.789 5.834 1.00 87.44 274 ASP A CA 1
ATOM 2239 C C . ASP A 1 274 ? -3.293 -6.967 4.908 1.00 87.44 274 ASP A C 1
ATOM 2241 O O . ASP A 1 274 ? -3.896 -6.792 3.854 1.00 87.44 274 ASP A O 1
ATOM 2245 N N . ILE A 1 275 ? -2.987 -8.187 5.362 1.00 89.38 275 ILE A N 1
ATOM 2246 C CA . ILE A 1 275 ? -3.300 -9.430 4.654 1.00 89.38 275 ILE A CA 1
ATOM 2247 C C . ILE A 1 275 ? -4.802 -9.648 4.516 1.00 89.38 275 ILE A C 1
ATOM 2249 O O . ILE A 1 275 ? -5.267 -9.964 3.427 1.00 89.38 275 ILE A O 1
ATOM 2253 N N . ARG A 1 276 ? -5.585 -9.466 5.585 1.00 83.25 276 ARG A N 1
ATOM 2254 C CA . ARG A 1 276 ? -7.050 -9.620 5.524 1.00 83.25 276 ARG A CA 1
ATOM 2255 C C . ARG A 1 276 ? -7.695 -8.599 4.593 1.00 83.25 276 ARG A C 1
ATOM 2257 O O . ARG A 1 276 ? -8.625 -8.957 3.880 1.00 83.25 276 ARG A O 1
ATOM 2264 N N . TYR A 1 277 ? -7.195 -7.366 4.590 1.00 85.50 277 TYR A N 1
ATOM 2265 C CA . TYR A 1 277 ? -7.669 -6.325 3.691 1.00 85.50 277 TYR A CA 1
ATOM 2266 C C . TYR A 1 277 ? -7.315 -6.641 2.237 1.00 85.50 277 TYR A C 1
ATOM 2268 O O . TYR A 1 277 ? -8.202 -6.732 1.392 1.00 85.50 277 TYR A O 1
ATOM 2276 N N . LEU A 1 278 ? -6.029 -6.880 1.958 1.00 90.56 278 LEU A N 1
ATOM 2277 C CA . LEU A 1 278 ? -5.545 -7.211 0.619 1.00 90.56 278 LEU A CA 1
ATOM 2278 C C . LEU A 1 278 ? -6.199 -8.478 0.077 1.00 90.56 278 LEU A C 1
ATOM 2280 O O . LEU A 1 278 ? -6.507 -8.522 -1.101 1.00 90.56 278 LEU A O 1
ATOM 2284 N N . ALA A 1 279 ? -6.483 -9.481 0.914 1.00 89.38 279 ALA A N 1
ATOM 2285 C CA . ALA A 1 279 ? -7.169 -10.706 0.499 1.00 89.38 279 ALA A CA 1
ATOM 2286 C C . ALA A 1 279 ? -8.545 -10.453 -0.136 1.00 89.38 279 ALA A C 1
ATOM 2288 O O . ALA A 1 279 ? -9.036 -11.327 -0.850 1.00 89.38 279 ALA A O 1
ATOM 2289 N N . GLY A 1 280 ? -9.161 -9.306 0.166 1.00 85.69 280 GLY A N 1
ATOM 2290 C CA . GLY A 1 280 ? -10.407 -8.860 -0.433 1.00 85.69 280 GLY A CA 1
ATOM 2291 C C . GLY A 1 280 ? -10.224 -8.085 -1.736 1.00 85.69 280 GLY A C 1
ATOM 2292 O O . GLY A 1 280 ? -11.175 -8.031 -2.495 1.00 85.69 280 GLY A O 1
ATOM 2293 N N . THR A 1 281 ? -9.059 -7.513 -2.043 1.00 89.06 281 THR A N 1
ATOM 2294 C CA . THR A 1 281 ? -8.892 -6.637 -3.217 1.00 89.06 281 THR A CA 1
ATOM 2295 C C . THR A 1 281 ? -8.725 -7.419 -4.522 1.00 89.06 281 THR A C 1
ATOM 2297 O O . THR A 1 281 ? -8.367 -8.596 -4.505 1.00 89.06 281 THR A O 1
ATOM 2300 N N . GLN A 1 282 ? -8.978 -6.766 -5.664 1.00 92.25 282 GLN A N 1
ATOM 2301 C CA . GLN A 1 282 ? -9.072 -7.404 -6.987 1.00 92.25 282 GLN A CA 1
ATOM 2302 C C . GLN A 1 282 ? -7.874 -8.307 -7.316 1.00 92.25 282 GLN A C 1
ATOM 2304 O O . GLN A 1 282 ? -8.052 -9.427 -7.780 1.00 92.25 282 GLN A O 1
ATOM 2309 N N . LEU A 1 283 ? -6.646 -7.870 -7.016 1.00 93.75 283 LEU A N 1
ATOM 2310 C CA . LEU A 1 283 ? -5.443 -8.661 -7.309 1.00 93.75 283 LEU A CA 1
ATOM 2311 C C . LEU A 1 283 ? -5.345 -9.982 -6.530 1.00 93.75 283 LEU A C 1
ATOM 2313 O O . LEU A 1 283 ? -4.637 -10.894 -6.958 1.00 93.75 283 LEU A O 1
ATOM 2317 N N . PHE A 1 284 ? -6.024 -10.100 -5.390 1.00 92.81 284 PHE A N 1
ATOM 2318 C CA . PHE A 1 284 ? -5.946 -11.272 -4.516 1.00 92.81 284 PHE A CA 1
ATOM 2319 C C . PHE A 1 284 ? -7.292 -11.986 -4.355 1.00 92.81 284 PHE A C 1
ATOM 2321 O O . PHE A 1 284 ? -7.337 -13.051 -3.734 1.00 92.81 284 PHE A O 1
ATOM 2328 N N . ASN A 1 285 ? -8.377 -11.440 -4.899 1.00 89.81 285 ASN A N 1
ATOM 2329 C CA . ASN A 1 285 ? -9.720 -11.992 -4.819 1.00 89.81 285 ASN A CA 1
ATOM 2330 C C . ASN A 1 285 ? -10.285 -12.237 -6.220 1.00 89.81 285 ASN A C 1
ATOM 2332 O O . ASN A 1 285 ? -10.632 -11.298 -6.928 1.00 89.81 285 ASN A O 1
ATOM 2336 N N . ASP A 1 286 ? -10.409 -13.505 -6.598 1.00 87.50 286 ASP A N 1
ATOM 2337 C CA . ASP A 1 286 ? -10.920 -13.878 -7.919 1.00 87.50 286 ASP A CA 1
ATOM 2338 C C . ASP A 1 286 ? -12.442 -13.655 -8.041 1.00 87.50 286 ASP A C 1
ATOM 2340 O O . ASP A 1 286 ? -12.946 -13.517 -9.150 1.00 87.50 286 ASP A O 1
ATOM 2344 N N . ASP A 1 287 ? -13.150 -13.518 -6.913 1.00 85.81 287 ASP A N 1
ATOM 2345 C CA . ASP A 1 287 ? -14.585 -13.200 -6.843 1.00 85.81 287 ASP A CA 1
ATOM 2346 C C . ASP A 1 287 ? -14.849 -11.692 -6.634 1.00 85.81 287 ASP A C 1
ATOM 2348 O O . ASP A 1 287 ? -15.913 -11.285 -6.154 1.00 85.81 287 ASP A O 1
ATOM 2352 N N . TYR A 1 288 ? -13.860 -10.843 -6.929 1.00 87.31 288 TYR A N 1
ATOM 2353 C CA . TYR A 1 288 ? -13.970 -9.401 -6.728 1.00 87.31 288 TYR A CA 1
ATOM 2354 C C . TYR A 1 288 ? -15.072 -8.777 -7.598 1.00 87.31 288 TYR A C 1
ATOM 2356 O O . TYR A 1 288 ? -15.188 -9.049 -8.791 1.00 87.31 288 TYR A O 1
ATOM 2364 N N . SER A 1 289 ? -15.855 -7.872 -7.014 1.00 84.88 289 SER A N 1
ATOM 2365 C CA . SER A 1 289 ? -16.876 -7.090 -7.704 1.00 84.88 289 SER A CA 1
ATOM 2366 C C . SER A 1 289 ? -16.817 -5.635 -7.267 1.00 84.88 289 SER A C 1
ATOM 2368 O O . SER A 1 289 ? -16.766 -5.341 -6.080 1.00 84.88 289 SER A O 1
ATOM 2370 N N . TYR A 1 290 ? -16.904 -4.729 -8.239 1.00 80.44 290 TYR A N 1
ATOM 2371 C CA . TYR A 1 290 ? -16.895 -3.279 -8.034 1.00 80.44 290 TYR A CA 1
ATOM 2372 C C . TYR A 1 290 ? -18.204 -2.699 -7.499 1.00 80.44 290 TYR A C 1
ATOM 2374 O O . TYR A 1 290 ? -18.308 -1.478 -7.391 1.00 80.44 290 TYR A O 1
ATOM 2382 N N . GLU A 1 291 ? -19.205 -3.530 -7.207 1.00 84.56 291 GLU A N 1
ATOM 2383 C CA . GLU A 1 291 ? -20.486 -3.055 -6.691 1.00 84.56 291 GLU A CA 1
ATOM 2384 C C . GLU A 1 291 ? -20.285 -2.419 -5.305 1.00 84.56 291 GLU A C 1
ATOM 2386 O O . GLU A 1 291 ? -19.950 -3.124 -4.340 1.00 84.56 291 GLU A O 1
ATOM 2391 N N . PRO A 1 292 ? -20.443 -1.086 -5.186 1.00 82.75 292 PRO A N 1
ATOM 2392 C CA . PRO A 1 292 ? -20.306 -0.420 -3.908 1.00 82.75 292 PRO A CA 1
ATOM 2393 C C . PRO A 1 292 ? -21.465 -0.826 -2.997 1.00 82.75 292 PRO A C 1
ATOM 2395 O O . PRO A 1 292 ? -22.559 -1.177 -3.441 1.00 82.75 292 PRO A O 1
ATOM 2398 N N . PHE A 1 293 ? -21.233 -0.737 -1.697 1.00 86.44 293 PHE A N 1
ATOM 2399 C CA . PHE A 1 293 ? -22.271 -0.897 -0.694 1.00 86.44 293 PHE A CA 1
ATOM 2400 C C . PHE A 1 293 ? -22.069 0.139 0.396 1.00 86.44 293 PHE A C 1
ATOM 2402 O O . PHE A 1 293 ? -20.940 0.544 0.663 1.00 86.44 293 PHE A O 1
ATOM 2409 N N . ASP A 1 294 ? -23.161 0.494 1.059 1.00 87.88 294 ASP A N 1
ATOM 2410 C CA . ASP A 1 294 ? -23.131 1.407 2.189 1.00 87.88 294 ASP A CA 1
ATOM 2411 C C . ASP A 1 294 ? -23.325 0.649 3.498 1.00 87.88 294 ASP A C 1
ATOM 2413 O O . ASP A 1 294 ? -24.020 -0.370 3.565 1.00 87.88 294 ASP A O 1
ATOM 2417 N N . VAL A 1 295 ? -22.732 1.175 4.565 1.00 86.44 295 VAL A N 1
ATOM 2418 C CA . VAL A 1 295 ? -22.954 0.688 5.926 1.00 86.44 295 VAL A CA 1
ATOM 2419 C C . VAL A 1 295 ? -23.551 1.798 6.766 1.00 86.44 295 VAL A C 1
ATOM 2421 O O . VAL A 1 295 ? -23.000 2.892 6.868 1.00 86.44 295 VAL A O 1
ATOM 2424 N N . THR A 1 296 ? -24.678 1.498 7.405 1.00 89.12 296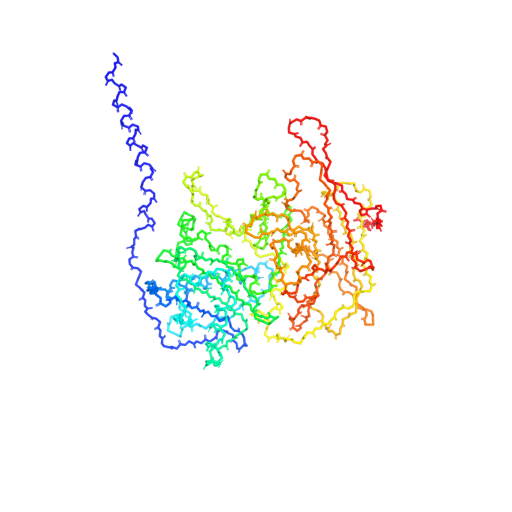 THR A N 1
ATOM 2425 C CA . THR A 1 296 ? -25.286 2.397 8.387 1.00 89.12 296 THR A CA 1
ATOM 2426 C C . THR A 1 296 ? -24.846 1.963 9.774 1.00 89.12 296 THR A C 1
ATOM 2428 O O . THR A 1 296 ? -25.316 0.946 10.280 1.00 89.12 296 THR A O 1
ATOM 2431 N N . VAL A 1 297 ? -23.939 2.724 10.384 1.00 87.44 297 VAL A N 1
ATOM 2432 C CA . VAL A 1 297 ? -23.548 2.527 11.786 1.00 87.44 297 VAL A CA 1
ATOM 2433 C C . VAL A 1 297 ? -24.674 3.033 12.686 1.00 87.44 297 VAL A C 1
ATOM 2435 O O . VAL A 1 297 ? -25.112 4.173 12.555 1.00 87.44 297 VAL A O 1
ATOM 2438 N N . GLU A 1 298 ? -25.156 2.172 13.579 1.00 88.94 298 GLU A N 1
ATOM 2439 C CA . GLU A 1 298 ? -26.247 2.468 14.511 1.00 88.94 298 GLU A CA 1
ATOM 2440 C C . GLU A 1 298 ? -25.730 2.897 15.885 1.00 88.94 298 GLU A C 1
ATOM 2442 O O . GLU A 1 298 ? -26.284 3.815 16.487 1.00 88.94 298 GLU A O 1
ATOM 2447 N N . ASP A 1 299 ? -24.679 2.241 16.382 1.00 88.94 299 ASP A N 1
ATOM 2448 C CA . ASP A 1 299 ? -24.107 2.520 17.699 1.00 88.94 299 ASP A CA 1
ATOM 2449 C C . ASP A 1 299 ? -22.631 2.119 17.759 1.00 88.94 299 ASP A C 1
ATOM 2451 O O . ASP A 1 299 ? -22.225 1.100 17.196 1.00 88.94 299 ASP A O 1
ATOM 2455 N N . VAL A 1 300 ? -21.834 2.907 18.479 1.00 90.00 300 VAL A N 1
ATOM 2456 C CA . VAL A 1 300 ? -20.438 2.590 18.781 1.00 90.00 300 VAL A CA 1
ATOM 2457 C C . VAL A 1 300 ? -20.206 2.810 20.265 1.00 90.00 300 VAL A C 1
ATOM 2459 O O . VAL A 1 300 ? -20.289 3.931 20.765 1.00 90.00 300 VAL A O 1
ATOM 2462 N N . LYS A 1 301 ? -19.835 1.741 20.965 1.00 91.50 301 LYS A N 1
ATOM 2463 C CA . LYS A 1 301 ? -19.485 1.779 22.384 1.00 91.50 301 LYS A CA 1
ATOM 2464 C C . LYS A 1 301 ? -17.997 1.524 22.543 1.00 91.50 301 LYS A C 1
ATOM 2466 O O . LYS A 1 301 ? -17.481 0.580 21.961 1.00 91.50 301 LYS A O 1
ATOM 2471 N N . VAL A 1 302 ? -17.320 2.344 23.338 1.00 90.94 302 VAL A N 1
ATOM 2472 C CA . VAL A 1 302 ? -15.897 2.189 23.671 1.00 90.94 302 VAL A CA 1
ATOM 2473 C C . VAL A 1 302 ? -15.773 2.203 25.183 1.00 90.94 302 VAL A C 1
ATOM 2475 O O . VAL A 1 302 ? -16.229 3.140 25.822 1.00 90.94 302 VAL A O 1
ATOM 2478 N N . LEU A 1 303 ? -15.183 1.172 25.771 1.00 92.56 303 LEU A N 1
ATOM 2479 C CA . LEU A 1 303 ? -15.023 1.046 27.216 1.00 92.56 303 LEU A CA 1
ATOM 2480 C C . LEU A 1 303 ? -13.561 0.785 27.552 1.00 92.56 303 LEU A C 1
ATOM 2482 O O . LEU A 1 303 ? -12.913 -0.008 26.881 1.00 92.56 303 LEU A O 1
ATOM 2486 N N . SER A 1 304 ? -13.067 1.402 28.620 1.00 91.62 304 SER A N 1
ATOM 2487 C CA . SER A 1 304 ? -11.731 1.138 29.180 1.00 91.62 304 SER A CA 1
ATOM 2488 C C . SER A 1 304 ? -11.775 0.022 30.230 1.00 91.62 304 SER A C 1
ATOM 2490 O O . SER A 1 304 ? -12.819 -0.189 30.857 1.00 91.62 304 SER A O 1
ATOM 2492 N N . LYS A 1 305 ? -10.683 -0.718 30.443 1.00 91.12 305 LYS A N 1
ATOM 2493 C CA . LYS A 1 305 ? -10.652 -1.781 31.452 1.00 91.12 305 LYS A CA 1
ATOM 2494 C C . LYS A 1 305 ? -10.733 -1.172 32.852 1.00 91.12 305 LYS A C 1
ATOM 2496 O O . LYS A 1 305 ? -9.984 -0.266 33.215 1.00 91.12 305 LYS A O 1
ATOM 2501 N N . GLN A 1 306 ? -11.658 -1.667 33.674 1.00 91.88 306 GLN A N 1
ATOM 2502 C CA . GLN A 1 306 ? -11.854 -1.132 35.019 1.00 91.88 306 GLN A CA 1
ATOM 2503 C C . GLN A 1 306 ? -10.579 -1.269 35.864 1.00 91.88 306 GLN A C 1
ATOM 2505 O O . GLN A 1 306 ? -9.992 -2.343 35.961 1.00 91.88 306 GLN A O 1
ATOM 2510 N N . GLY A 1 307 ? -10.194 -0.178 36.532 1.00 84.75 307 GLY A N 1
ATOM 2511 C CA . GLY A 1 307 ? -9.058 -0.156 37.457 1.00 84.75 307 GLY A CA 1
ATOM 2512 C C . GLY A 1 307 ? -7.698 0.069 36.796 1.00 84.75 307 GLY A C 1
ATOM 2513 O O . GLY A 1 307 ? -6.712 0.186 37.520 1.00 84.75 307 GLY A O 1
ATOM 2514 N N . VAL A 1 308 ? -7.639 0.188 35.466 1.00 81.25 308 VAL A N 1
ATOM 2515 C CA . VAL A 1 308 ? -6.425 0.592 34.752 1.00 81.25 308 VAL A CA 1
ATOM 2516 C C . VAL A 1 308 ? -6.439 2.105 34.540 1.00 81.25 308 VAL A C 1
ATOM 2518 O O . VAL A 1 308 ? -7.459 2.688 34.180 1.00 81.25 308 VAL A O 1
ATOM 2521 N N . LEU A 1 309 ? -5.317 2.757 34.842 1.00 71.31 309 LEU A N 1
ATOM 2522 C CA . LEU A 1 309 ? -5.173 4.214 34.737 1.00 71.31 309 LEU A CA 1
ATOM 2523 C C . LEU A 1 309 ? -4.188 4.625 33.643 1.00 71.31 309 LEU A C 1
ATOM 2525 O O . LEU A 1 309 ? -4.336 5.701 33.066 1.00 71.31 309 LEU A O 1
ATOM 2529 N N . GLU A 1 310 ? -3.168 3.804 33.394 1.00 76.31 310 GLU A N 1
ATOM 2530 C CA . GLU A 1 310 ? -2.128 4.101 32.420 1.00 76.31 310 GLU A CA 1
ATOM 2531 C C . GLU A 1 310 ? -2.482 3.516 31.057 1.00 76.31 310 GLU A C 1
ATOM 2533 O O . GLU A 1 310 ? -2.825 2.346 30.922 1.00 76.31 310 GLU A O 1
ATOM 2538 N N . TYR A 1 311 ? -2.348 4.352 30.034 1.00 77.50 311 TYR A N 1
ATOM 2539 C CA . TYR A 1 311 ? -2.628 4.007 28.648 1.00 77.50 311 TYR A CA 1
ATOM 2540 C C . TYR A 1 311 ? -1.883 2.760 28.157 1.00 77.50 311 TYR A C 1
ATOM 2542 O O . TYR A 1 311 ? -2.432 1.984 27.386 1.00 77.50 311 TYR A O 1
ATOM 2550 N N . ALA A 1 312 ? -0.622 2.584 28.564 1.00 75.81 312 ALA A N 1
ATOM 2551 C CA . ALA A 1 312 ? 0.201 1.467 28.106 1.00 75.81 312 ALA A CA 1
ATOM 2552 C C . ALA A 1 312 ? -0.329 0.109 28.596 1.00 75.81 312 ALA A C 1
ATOM 2554 O O . ALA A 1 312 ? -0.133 -0.892 27.915 1.00 75.81 312 ALA A O 1
ATOM 2555 N N . ASP A 1 313 ? -1.035 0.101 29.726 1.00 81.31 313 ASP A N 1
ATOM 2556 C CA . ASP A 1 313 ? -1.538 -1.114 30.366 1.00 81.31 313 ASP A CA 1
ATOM 2557 C C . ASP A 1 313 ? -3.031 -1.355 30.086 1.00 81.31 313 ASP A C 1
ATOM 2559 O O . ASP A 1 313 ? -3.575 -2.406 30.438 1.00 81.31 313 ASP A O 1
ATOM 2563 N N . ASP A 1 314 ? -3.730 -0.374 29.504 1.00 84.88 314 ASP A N 1
ATOM 2564 C CA . ASP A 1 314 ? -5.174 -0.452 29.308 1.00 84.88 314 ASP A CA 1
ATOM 2565 C C . ASP A 1 314 ? -5.552 -1.262 28.062 1.00 84.88 314 ASP A C 1
ATOM 2567 O O . ASP A 1 314 ? -4.830 -1.356 27.068 1.00 84.88 314 ASP A O 1
ATOM 2571 N N . THR A 1 315 ? -6.734 -1.865 28.127 1.00 86.94 315 THR A N 1
ATOM 2572 C CA . THR A 1 315 ? -7.353 -2.625 27.050 1.00 86.94 315 THR A CA 1
ATOM 2573 C C . THR A 1 315 ? -8.761 -2.097 26.814 1.00 86.94 315 THR A C 1
ATOM 2575 O O . THR A 1 315 ? -9.619 -2.141 27.700 1.00 86.94 315 THR A O 1
ATOM 2578 N N . LEU A 1 316 ? -9.026 -1.623 25.600 1.00 87.69 316 LEU A N 1
ATOM 2579 C CA . LEU A 1 316 ? -10.353 -1.174 25.208 1.00 87.69 316 LEU A CA 1
ATOM 2580 C C . LEU A 1 316 ? -11.242 -2.349 24.834 1.00 87.69 316 LEU A C 1
ATOM 2582 O O . LEU A 1 316 ? -10.805 -3.250 24.129 1.00 87.69 316 LEU A O 1
ATOM 2586 N N . HIS A 1 317 ? -12.511 -2.280 25.219 1.00 90.56 317 HIS A N 1
ATOM 2587 C CA . HIS A 1 317 ? -13.571 -3.064 24.603 1.00 90.56 317 HIS A CA 1
ATOM 2588 C C . HIS A 1 317 ? -14.425 -2.138 23.733 1.00 90.56 317 HIS A C 1
ATOM 2590 O O . HIS A 1 317 ? -15.084 -1.227 24.244 1.00 90.56 317 HIS A O 1
ATOM 2596 N N . VAL A 1 318 ? -14.380 -2.340 22.418 1.00 89.94 318 VAL A N 1
ATOM 2597 C CA . VAL A 1 318 ? -15.109 -1.548 21.425 1.00 89.94 318 VAL A CA 1
ATOM 2598 C C . VAL A 1 318 ? -16.174 -2.414 20.764 1.00 89.94 318 VAL A C 1
ATOM 2600 O O . VAL A 1 318 ? -15.871 -3.503 20.296 1.00 89.94 318 VAL A O 1
ATOM 2603 N N . THR A 1 319 ? -17.415 -1.942 20.684 1.00 91.31 319 THR A N 1
ATOM 2604 C CA . THR A 1 319 ? -18.484 -2.613 19.931 1.00 91.31 319 THR A CA 1
ATOM 2605 C C . THR A 1 319 ? -19.082 -1.658 18.912 1.00 91.31 319 THR A C 1
ATOM 2607 O O . THR A 1 319 ? -19.442 -0.539 19.268 1.00 91.31 319 THR A O 1
ATOM 2610 N N . CYS A 1 320 ? -19.228 -2.105 17.671 1.00 90.44 320 CYS A N 1
ATOM 2611 C CA . CYS A 1 320 ? -19.848 -1.370 16.575 1.00 90.44 320 CYS A CA 1
ATOM 2612 C C . CYS A 1 320 ? -21.078 -2.139 16.084 1.00 90.44 320 CYS A C 1
ATOM 2614 O O . CYS A 1 320 ? -20.947 -3.261 15.592 1.00 90.44 320 CYS A O 1
ATOM 2616 N N . LYS A 1 321 ? -22.263 -1.541 16.227 1.00 91.69 321 LYS A N 1
ATOM 2617 C CA . LYS A 1 321 ? -23.524 -2.053 15.682 1.00 91.69 321 LYS A CA 1
ATOM 2618 C C . LYS A 1 321 ? -23.836 -1.355 14.375 1.00 91.69 321 LYS A C 1
ATOM 2620 O O . LYS A 1 321 ? -23.773 -0.128 14.307 1.00 91.69 321 LYS A O 1
ATOM 2625 N N . PHE A 1 322 ? -24.182 -2.114 13.347 1.00 91.38 322 PHE A N 1
ATOM 2626 C CA . PHE A 1 322 ? -24.404 -1.559 12.019 1.00 91.38 322 PHE A CA 1
ATOM 2627 C C . PHE A 1 322 ? -25.314 -2.434 11.156 1.00 91.38 322 PHE A C 1
ATOM 2629 O O . PHE A 1 322 ? -25.472 -3.630 11.390 1.00 91.38 322 PHE A O 1
ATOM 2636 N N . LYS A 1 323 ? -25.880 -1.831 10.112 1.00 91.50 323 LYS A N 1
ATOM 2637 C CA . LYS A 1 323 ? -26.620 -2.509 9.044 1.00 91.50 323 LYS A CA 1
ATOM 2638 C C . LYS A 1 323 ? -25.815 -2.470 7.758 1.00 91.50 323 LYS A C 1
ATOM 2640 O O . LYS A 1 323 ? -25.275 -1.424 7.397 1.00 91.50 323 LYS A O 1
ATOM 2645 N N . CYS A 1 324 ? -25.762 -3.598 7.063 1.00 88.69 324 CYS A N 1
ATOM 2646 C CA . CYS A 1 324 ? -25.039 -3.745 5.808 1.00 88.69 324 CYS A CA 1
ATOM 2647 C C . CYS A 1 324 ? -25.875 -4.587 4.830 1.00 88.69 324 CYS A C 1
ATOM 2649 O O . CYS A 1 324 ? -26.397 -5.626 5.241 1.00 88.69 324 CYS A O 1
ATOM 2651 N N . PRO A 1 325 ? -26.016 -4.167 3.557 1.00 89.31 325 PRO A N 1
ATOM 2652 C CA . PRO A 1 325 ? -26.798 -4.899 2.563 1.00 89.31 325 PRO A CA 1
ATOM 2653 C C . PRO A 1 325 ? -26.051 -6.109 1.981 1.00 89.31 325 PRO A C 1
ATOM 2655 O O . PRO A 1 325 ? -26.656 -6.902 1.263 1.00 89.31 325 PRO A O 1
ATOM 2658 N N . VAL A 1 326 ? -24.753 -6.257 2.269 1.00 87.00 326 VAL A N 1
ATOM 2659 C CA . VAL A 1 326 ? -23.905 -7.337 1.750 1.00 87.00 326 VAL A CA 1
ATOM 2660 C C . VAL A 1 326 ? -23.326 -8.186 2.877 1.00 87.00 326 VAL A C 1
ATOM 2662 O O . VAL A 1 326 ? -23.243 -7.767 4.032 1.00 87.00 326 VAL A O 1
ATOM 2665 N N . GLU A 1 327 ? -22.888 -9.399 2.544 1.00 85.06 327 GLU A N 1
ATOM 2666 C CA . GLU A 1 327 ? -22.078 -10.185 3.470 1.00 85.06 327 GLU A CA 1
ATOM 2667 C C . GLU A 1 327 ? -20.672 -9.596 3.599 1.00 85.06 327 GLU A C 1
ATOM 2669 O O . GLU A 1 327 ? -20.019 -9.282 2.601 1.00 85.06 327 GLU A O 1
ATOM 2674 N N . LEU A 1 328 ? -20.180 -9.507 4.834 1.00 84.44 328 LEU A N 1
ATOM 2675 C CA . LEU A 1 328 ? -18.839 -9.015 5.123 1.00 84.44 328 LEU A CA 1
ATOM 2676 C C . LEU A 1 328 ? -17.829 -10.160 5.244 1.00 84.44 328 LEU A C 1
ATOM 2678 O O . LEU A 1 328 ? -18.113 -11.213 5.816 1.00 84.44 328 LEU A O 1
ATOM 2682 N N . ALA A 1 329 ? -16.631 -9.924 4.718 1.00 80.88 329 ALA A N 1
ATOM 2683 C CA . ALA A 1 329 ? -15.424 -10.693 4.989 1.00 80.88 329 ALA A CA 1
ATOM 2684 C C . ALA A 1 329 ? -14.752 -10.254 6.303 1.00 80.88 329 ALA A C 1
ATOM 2686 O O . ALA A 1 329 ? -14.038 -11.043 6.920 1.00 80.88 329 ALA A O 1
ATOM 2687 N N . GLY A 1 330 ? -14.981 -9.014 6.746 1.00 83.00 330 GLY A N 1
ATOM 2688 C CA . GLY A 1 330 ? -14.466 -8.521 8.020 1.00 83.00 330 GLY A CA 1
ATOM 2689 C C . GLY A 1 330 ? -14.767 -7.049 8.281 1.00 83.00 330 GLY A C 1
ATOM 2690 O O . GLY A 1 330 ? -15.303 -6.339 7.428 1.00 83.00 330 GLY A O 1
ATOM 2691 N N . VAL A 1 331 ? -14.396 -6.592 9.476 1.00 84.38 331 VAL A N 1
ATOM 2692 C CA . VAL A 1 331 ? -14.451 -5.183 9.880 1.00 84.38 331 VAL A CA 1
ATOM 2693 C C . VAL A 1 331 ? -13.081 -4.793 10.421 1.00 84.38 331 VAL A C 1
ATOM 2695 O O . VAL A 1 331 ? -12.550 -5.445 11.318 1.00 84.38 331 VAL A O 1
ATOM 2698 N N . LEU A 1 332 ? -12.502 -3.741 9.857 1.00 81.69 332 LEU A N 1
ATOM 2699 C CA . LEU A 1 332 ? -11.254 -3.139 10.297 1.00 81.69 332 LEU A CA 1
ATOM 2700 C C . LEU A 1 332 ? -11.575 -1.955 11.206 1.00 81.69 332 LEU A C 1
ATOM 2702 O O . LEU A 1 332 ? -12.288 -1.041 10.794 1.00 81.69 332 LEU A O 1
ATOM 2706 N N . MET A 1 333 ? -11.032 -1.967 12.420 1.00 82.38 333 MET A N 1
ATOM 2707 C CA . MET A 1 333 ? -11.028 -0.804 13.300 1.00 82.38 333 MET A CA 1
ATOM 2708 C C . MET A 1 333 ? -9.754 0.009 13.054 1.00 82.38 333 MET A C 1
ATOM 2710 O O . MET A 1 333 ? -8.675 -0.533 12.808 1.00 82.38 333 MET A O 1
ATOM 2714 N N . LEU A 1 334 ? -9.885 1.326 13.077 1.00 79.06 334 LEU A N 1
ATOM 2715 C CA . LEU A 1 334 ? -8.797 2.266 12.856 1.00 79.06 334 LEU A CA 1
ATOM 2716 C C . LEU A 1 334 ? -8.810 3.286 13.992 1.00 79.06 334 LEU A C 1
ATOM 2718 O O . LEU A 1 334 ? -9.884 3.696 14.432 1.00 79.06 334 LEU A O 1
ATOM 2722 N N . ASP A 1 335 ? -7.633 3.706 14.441 1.00 79.06 335 ASP A N 1
ATOM 2723 C CA . ASP A 1 335 ? -7.480 4.806 15.391 1.00 79.06 335 ASP A CA 1
ATOM 2724 C C . ASP A 1 335 ? -6.758 5.978 14.722 1.00 79.06 335 ASP A C 1
ATOM 2726 O O . ASP A 1 335 ? -5.607 5.869 14.290 1.00 79.06 335 ASP A O 1
ATOM 2730 N N . ASP A 1 336 ? -7.467 7.095 14.583 1.00 77.00 336 ASP A N 1
ATOM 2731 C CA . ASP A 1 336 ? -6.987 8.281 13.882 1.00 77.00 336 ASP A CA 1
ATOM 2732 C C . ASP A 1 336 ? -6.603 9.405 14.854 1.00 77.00 336 ASP A C 1
ATOM 2734 O O . ASP A 1 336 ? -7.490 9.969 15.501 1.00 77.00 336 ASP A O 1
ATOM 2738 N N . PRO A 1 337 ? -5.317 9.799 14.927 1.00 72.06 337 PRO A N 1
ATOM 2739 C CA . PRO A 1 337 ? -4.858 10.897 15.777 1.00 72.06 337 PRO A CA 1
ATOM 2740 C C . PRO A 1 337 ? -5.143 12.303 15.207 1.00 72.06 337 PRO A C 1
ATOM 2742 O O . PRO A 1 337 ? -4.695 13.294 15.790 1.00 72.06 337 PRO A O 1
ATOM 2745 N N . TRP A 1 338 ? -5.839 12.423 14.067 1.00 67.19 338 TRP A N 1
ATOM 2746 C CA . TRP A 1 338 ? -6.201 13.695 13.423 1.00 67.19 338 TRP A CA 1
ATOM 2747 C C . TRP A 1 338 ? -5.011 14.613 13.140 1.00 67.19 338 TRP A C 1
ATOM 2749 O O . TRP A 1 338 ? -4.989 15.802 13.493 1.00 67.19 338 TRP A O 1
ATOM 2759 N N . ARG A 1 339 ? -3.965 14.033 12.550 1.00 68.38 339 ARG A N 1
ATOM 2760 C CA . ARG A 1 339 ? -2.732 14.761 12.255 1.00 68.38 339 ARG A CA 1
ATOM 2761 C C . ARG A 1 339 ? -2.319 14.616 10.806 1.00 68.38 339 ARG A C 1
ATOM 2763 O O . ARG A 1 339 ? -1.382 13.897 10.494 1.00 68.38 339 ARG A O 1
ATOM 2770 N N . THR A 1 340 ? -2.984 15.355 9.932 1.00 65.44 340 THR A N 1
ATOM 2771 C CA . THR A 1 340 ? -2.490 15.585 8.577 1.00 65.44 340 THR A CA 1
ATOM 2772 C C . THR A 1 340 ? -1.327 16.575 8.557 1.00 65.44 340 THR A C 1
ATOM 2774 O O . THR A 1 340 ? -1.365 17.615 9.222 1.00 65.44 340 THR A O 1
ATOM 2777 N N . TYR A 1 341 ? -0.313 16.288 7.739 1.00 64.38 341 TYR A N 1
ATOM 2778 C CA . TYR A 1 341 ? 0.778 17.210 7.444 1.00 64.38 341 TYR A CA 1
ATOM 2779 C C . TYR A 1 341 ? 0.868 17.469 5.943 1.00 64.38 341 TYR A C 1
ATOM 2781 O O . TYR A 1 341 ? 0.778 16.548 5.137 1.00 64.38 341 TYR A O 1
ATOM 2789 N N . ASP A 1 342 ? 1.094 18.727 5.582 1.00 63.03 342 ASP A N 1
ATOM 2790 C CA . ASP A 1 342 ? 1.389 19.131 4.217 1.00 63.03 342 ASP A CA 1
ATOM 2791 C C . ASP A 1 342 ? 2.667 18.409 3.733 1.00 63.03 342 ASP A C 1
ATOM 2793 O O . ASP A 1 342 ? 3.718 18.512 4.387 1.00 63.03 342 ASP A O 1
ATOM 2797 N N . PRO A 1 343 ? 2.613 17.679 2.606 1.00 57.59 343 PRO A N 1
ATOM 2798 C CA . PRO A 1 343 ? 3.735 16.877 2.124 1.00 57.59 343 PRO A CA 1
ATOM 2799 C C . PRO A 1 343 ? 4.930 17.725 1.656 1.00 57.59 343 PRO A C 1
ATOM 2801 O O . PRO A 1 343 ? 6.065 17.254 1.694 1.00 57.59 343 PRO A O 1
ATOM 2804 N N . VAL A 1 344 ? 4.709 18.987 1.273 1.00 61.16 344 VAL A N 1
ATOM 2805 C CA . VAL A 1 344 ? 5.730 19.907 0.746 1.00 61.16 344 VAL A CA 1
ATOM 2806 C C . VAL A 1 344 ? 6.477 20.620 1.875 1.00 61.16 344 VAL A C 1
ATOM 2808 O O . VAL A 1 344 ? 7.703 20.725 1.865 1.00 61.16 344 VAL A O 1
ATOM 2811 N N . PHE A 1 345 ? 5.751 21.125 2.870 1.00 60.53 345 PHE A N 1
ATOM 2812 C CA . PHE A 1 345 ? 6.293 21.953 3.948 1.00 60.53 345 PHE A CA 1
ATOM 2813 C C . PHE A 1 345 ? 6.490 21.193 5.259 1.00 60.53 345 PHE A C 1
ATOM 2815 O O . PHE A 1 345 ? 7.105 21.729 6.189 1.00 60.53 345 PHE A O 1
ATOM 2822 N N . GLY A 1 346 ? 5.949 19.976 5.357 1.00 61.12 346 GLY A N 1
ATOM 2823 C CA . GLY A 1 346 ? 5.966 19.160 6.567 1.00 61.12 346 GLY A CA 1
ATOM 2824 C C . GLY A 1 346 ? 5.203 19.750 7.727 1.00 61.12 346 GLY A C 1
ATOM 2825 O O . GLY A 1 346 ? 5.463 19.370 8.862 1.00 61.12 346 GLY A O 1
ATOM 2826 N N . LYS A 1 347 ? 4.296 20.695 7.472 1.00 66.06 347 LYS A N 1
ATOM 2827 C CA . LYS A 1 347 ? 3.552 21.388 8.519 1.00 66.06 347 LYS A CA 1
ATOM 2828 C C . LYS A 1 347 ? 2.199 20.756 8.742 1.00 66.06 347 LYS A C 1
ATOM 2830 O O . LYS A 1 347 ? 1.550 20.384 7.776 1.00 66.06 347 LYS A O 1
ATOM 2835 N N . ARG A 1 348 ? 1.765 20.691 10.003 1.00 68.31 348 ARG A N 1
ATOM 2836 C CA . ARG A 1 348 ? 0.403 20.257 10.322 1.00 68.31 348 ARG A CA 1
ATOM 2837 C C . ARG A 1 348 ? -0.583 21.166 9.595 1.00 68.31 348 ARG A C 1
ATOM 2839 O O . ARG A 1 348 ? -0.478 22.387 9.735 1.00 68.31 348 ARG A O 1
ATOM 2846 N N . ASP A 1 349 ? -1.513 20.568 8.864 1.00 66.81 349 ASP A N 1
ATOM 2847 C CA . ASP A 1 349 ? -2.517 21.290 8.093 1.00 66.81 349 ASP A CA 1
ATOM 2848 C C . ASP A 1 349 ? -3.921 20.751 8.389 1.00 66.81 349 ASP A C 1
ATOM 2850 O O . ASP A 1 349 ? -4.358 19.726 7.867 1.00 66.81 349 ASP A O 1
ATOM 2854 N N . GLU A 1 350 ? -4.637 21.486 9.241 1.00 67.12 350 GLU A N 1
ATOM 2855 C CA . GLU A 1 350 ? -6.010 21.169 9.650 1.00 67.12 350 GLU A CA 1
ATOM 2856 C C . GLU A 1 350 ? -7.041 21.382 8.525 1.00 67.12 350 GLU A C 1
ATOM 2858 O O . GLU A 1 350 ? -8.206 21.005 8.674 1.00 67.12 350 GLU A O 1
ATOM 2863 N N . SER A 1 351 ? -6.658 22.029 7.417 1.00 63.75 351 SER A N 1
ATOM 2864 C CA . SER A 1 351 ? -7.530 22.185 6.249 1.00 63.75 351 SER A CA 1
ATOM 2865 C C . SER A 1 351 ? -7.544 20.925 5.385 1.00 63.75 351 SER A C 1
ATOM 2867 O O . SER A 1 351 ? -8.604 20.544 4.894 1.00 63.75 351 SER A O 1
ATOM 2869 N N . ILE A 1 352 ? -6.406 20.231 5.301 1.00 63.25 352 ILE A N 1
ATOM 2870 C CA . ILE A 1 352 ? -6.261 18.958 4.587 1.00 63.25 352 ILE A CA 1
ATOM 2871 C C . ILE A 1 352 ? -6.844 17.797 5.418 1.00 63.25 352 ILE A C 1
ATOM 2873 O O . ILE A 1 352 ? -7.334 16.827 4.855 1.00 63.25 352 ILE A O 1
ATOM 2877 N N . ASP A 1 353 ? -6.922 17.923 6.751 1.00 58.62 353 ASP A N 1
ATOM 2878 C CA . ASP A 1 353 ? -7.682 16.990 7.610 1.00 58.62 353 ASP A CA 1
ATOM 2879 C C . ASP A 1 353 ? -9.165 16.843 7.194 1.00 58.62 353 ASP A C 1
ATOM 2881 O O . ASP A 1 353 ? -9.836 15.938 7.672 1.00 58.62 353 ASP A O 1
ATOM 2885 N N . LYS A 1 354 ? -9.708 17.734 6.355 1.00 56.91 354 LYS A N 1
ATOM 2886 C CA . LYS A 1 354 ? -11.106 17.710 5.886 1.00 56.91 354 LYS A CA 1
ATOM 2887 C C . LYS A 1 354 ? -11.235 17.417 4.393 1.00 56.91 354 LYS A C 1
ATOM 2889 O O . LYS A 1 354 ? -12.344 17.491 3.868 1.00 56.91 354 LYS A O 1
ATOM 2894 N N . ASP A 1 355 ? -10.122 17.175 3.709 1.00 55.75 355 ASP A N 1
ATOM 2895 C CA . ASP A 1 355 ? -10.125 16.875 2.286 1.00 55.75 355 ASP A CA 1
ATOM 2896 C C . ASP A 1 355 ? -10.351 15.373 2.092 1.00 55.75 355 ASP A C 1
ATOM 2898 O O . ASP A 1 355 ? -9.513 14.538 2.438 1.00 55.75 355 ASP A O 1
ATOM 2902 N N . GLU A 1 356 ? -11.520 15.035 1.547 1.00 47.00 356 GLU A N 1
ATOM 2903 C CA . GLU A 1 356 ? -11.941 13.656 1.306 1.00 47.00 356 GLU A CA 1
ATOM 2904 C C . GLU A 1 356 ? -11.069 12.926 0.272 1.00 47.00 356 GLU A C 1
ATOM 2906 O O . GLU A 1 356 ? -11.132 11.700 0.184 1.00 47.00 356 GLU A O 1
ATOM 2911 N N . MET A 1 357 ? -10.247 13.667 -0.478 1.00 47.88 357 MET A N 1
ATOM 2912 C CA . MET A 1 357 ? -9.396 13.171 -1.561 1.00 47.88 357 MET A CA 1
ATOM 2913 C C . MET A 1 357 ? -7.899 13.190 -1.212 1.00 47.88 357 MET A C 1
ATOM 2915 O O . MET A 1 357 ? -7.079 12.771 -2.030 1.00 47.88 357 MET A O 1
ATOM 2919 N N . GLN A 1 358 ? -7.518 13.671 -0.023 1.00 52.75 358 GLN A N 1
ATOM 2920 C CA . GLN A 1 358 ? -6.125 13.691 0.432 1.00 52.75 358 GLN A CA 1
ATOM 2921 C C . GLN A 1 358 ? -5.845 12.529 1.386 1.00 52.75 358 GLN A C 1
ATOM 2923 O O . GLN A 1 358 ? -6.456 12.412 2.447 1.00 52.75 358 GLN A O 1
ATOM 2928 N N . ASP A 1 359 ? -4.875 11.699 1.002 1.00 52.34 359 ASP A N 1
ATOM 2929 C CA . ASP A 1 359 ? -4.318 10.602 1.793 1.00 52.34 359 ASP A CA 1
ATOM 2930 C C . ASP A 1 359 ? -2.983 11.068 2.384 1.00 52.34 359 ASP A C 1
ATOM 2932 O O . ASP A 1 359 ? -1.969 11.194 1.695 1.00 52.34 359 ASP A O 1
ATOM 2936 N N . THR A 1 360 ? -2.993 11.440 3.655 1.00 50.66 360 THR A N 1
ATOM 2937 C CA . THR A 1 360 ? -2.014 12.387 4.197 1.00 50.66 360 THR A CA 1
ATOM 2938 C C . THR A 1 360 ? -0.820 11.731 4.867 1.00 50.66 360 THR A C 1
ATOM 2940 O O . THR A 1 360 ? -0.051 12.389 5.562 1.00 50.66 360 THR A O 1
ATOM 2943 N N . GLY A 1 361 ? -0.624 10.425 4.688 1.00 45.47 361 GLY A N 1
ATOM 2944 C CA . GLY A 1 361 ? 0.491 9.720 5.330 1.00 45.47 361 GLY A CA 1
ATOM 2945 C C . GLY A 1 361 ? 0.258 9.344 6.797 1.00 45.47 361 GLY A C 1
ATOM 2946 O O . GLY A 1 361 ? 1.032 8.559 7.342 1.00 45.47 361 GLY A O 1
ATOM 2947 N N . TRP A 1 362 ? -0.785 9.894 7.424 1.00 53.34 362 TRP A N 1
ATOM 2948 C CA . TRP A 1 362 ? -1.067 9.811 8.864 1.00 53.34 362 TRP A CA 1
ATOM 2949 C C . TRP A 1 362 ? -2.526 9.463 9.173 1.00 53.34 362 TRP A C 1
ATOM 2951 O O . TRP A 1 362 ? -2.963 9.554 10.321 1.00 53.34 362 TRP A O 1
ATOM 2961 N N . ASP A 1 363 ? -3.285 9.119 8.138 1.00 50.16 363 ASP A N 1
ATOM 2962 C CA . ASP A 1 363 ? -4.708 8.844 8.243 1.00 50.16 363 ASP A CA 1
ATOM 2963 C C . ASP A 1 363 ? -4.916 7.497 8.920 1.00 50.16 363 ASP A C 1
ATOM 2965 O O . ASP A 1 363 ? -4.357 6.495 8.474 1.00 50.16 363 ASP A O 1
ATOM 2969 N N . ALA A 1 364 ? -5.703 7.523 9.999 1.00 52.47 364 ALA A N 1
ATOM 2970 C CA . ALA A 1 364 ? -6.288 6.386 10.697 1.00 52.47 364 ALA A CA 1
ATOM 2971 C C . ALA A 1 364 ? -5.417 5.118 10.680 1.00 52.47 364 ALA A C 1
ATOM 2973 O O . ALA A 1 364 ? -5.523 4.279 9.784 1.00 52.47 364 ALA A O 1
ATOM 2974 N N . TYR A 1 365 ? -4.558 4.962 11.687 1.00 63.12 365 TYR A N 1
ATOM 2975 C CA . TYR A 1 365 ? -3.735 3.766 11.789 1.00 63.12 365 TYR A CA 1
ATOM 2976 C C . TYR A 1 365 ? -4.640 2.551 11.975 1.00 63.12 365 TYR A C 1
ATOM 2978 O O . TYR A 1 365 ? -5.435 2.486 12.913 1.00 63.12 365 TYR A O 1
ATOM 2986 N N . GLY A 1 366 ? -4.521 1.582 11.068 1.00 53.12 366 GLY A N 1
ATOM 2987 C CA . GLY A 1 366 ? -5.140 0.272 11.216 1.00 53.12 366 GLY A CA 1
ATOM 2988 C C . GLY A 1 366 ? -4.672 -0.362 12.508 1.00 53.12 366 GLY A C 1
ATOM 2989 O O . GLY A 1 366 ? -3.480 -0.640 12.653 1.00 53.12 366 GLY A O 1
ATOM 2990 N N . VAL A 1 367 ? -5.618 -0.584 13.419 1.00 55.06 367 VAL A N 1
ATOM 2991 C CA . VAL A 1 367 ? -5.418 -1.395 14.614 1.00 55.06 367 VAL A CA 1
ATOM 2992 C C . VAL A 1 367 ? -6.353 -2.581 14.486 1.00 55.06 367 VAL A C 1
ATOM 2994 O O . VAL A 1 367 ? -7.570 -2.458 14.612 1.00 55.06 367 VAL A O 1
ATOM 2997 N N . TYR A 1 368 ? -5.788 -3.751 14.205 1.00 50.00 368 TYR A N 1
ATOM 2998 C CA . TYR A 1 368 ? -6.561 -4.978 14.300 1.00 50.00 368 TYR A CA 1
ATOM 2999 C C . TYR A 1 368 ? -6.521 -5.540 15.701 1.00 50.00 368 TYR A C 1
ATOM 3001 O O . TYR A 1 368 ? -5.590 -5.357 16.482 1.00 50.00 368 TYR A O 1
ATOM 3009 N N . VAL A 1 369 ? -7.592 -6.252 15.963 1.00 48.28 369 VAL A N 1
ATOM 3010 C CA . VAL A 1 369 ? -8.014 -6.719 17.249 1.00 48.28 369 VAL A CA 1
ATOM 3011 C C . VAL A 1 369 ? -8.145 -8.210 17.099 1.00 48.28 369 VAL A C 1
ATOM 3013 O O . VAL A 1 369 ? -8.959 -8.690 16.313 1.00 48.28 369 VAL A O 1
ATOM 3016 N N . GLU A 1 370 ? -7.292 -8.935 17.804 1.00 41.09 370 GLU A N 1
ATOM 3017 C CA . GLU A 1 370 ? -7.172 -10.386 17.678 1.00 41.09 370 GLU A CA 1
ATOM 3018 C C . GLU A 1 370 ? -8.519 -11.103 17.867 1.00 41.09 370 GLU A C 1
ATOM 3020 O O . GLU A 1 370 ? -8.783 -12.120 17.228 1.00 41.09 370 GLU A O 1
ATOM 3025 N N . GLN A 1 371 ? -9.405 -10.497 18.659 1.00 50.34 371 GLN A N 1
ATOM 3026 C CA . GLN A 1 371 ? -10.717 -11.005 19.019 1.00 50.34 371 GLN A CA 1
ATOM 3027 C C . GLN A 1 371 ? -11.823 -10.102 18.459 1.00 50.34 371 GLN A C 1
ATOM 3029 O O . GLN A 1 371 ? -12.473 -9.363 19.198 1.00 50.34 371 GLN A O 1
ATOM 3034 N N . ALA A 1 372 ? -12.008 -10.142 17.137 1.00 57.06 372 ALA A N 1
ATOM 3035 C CA . ALA A 1 372 ? -13.206 -9.603 16.512 1.00 57.06 372 ALA A CA 1
ATOM 3036 C C . ALA A 1 372 ? -14.272 -10.694 16.367 1.00 57.06 372 ALA A C 1
ATOM 3038 O O . ALA A 1 372 ? -14.124 -11.590 15.536 1.00 57.06 372 ALA A O 1
ATOM 3039 N N . SER A 1 373 ? -15.340 -10.641 17.167 1.00 72.06 373 SER A N 1
ATOM 3040 C CA . SER A 1 373 ? -16.544 -11.427 16.879 1.00 72.06 373 SER A CA 1
ATOM 3041 C C . SER A 1 373 ? -17.474 -10.598 16.004 1.00 72.06 373 SER A C 1
ATOM 3043 O O . SER A 1 373 ? -17.690 -9.413 16.260 1.00 72.06 373 SER A O 1
ATOM 3045 N N . LEU A 1 374 ? -17.988 -11.218 14.943 1.00 81.56 374 LEU A N 1
ATOM 3046 C CA . LEU A 1 374 ? -19.024 -10.641 14.099 1.00 81.56 374 LEU A CA 1
ATOM 3047 C C . LEU A 1 374 ? -20.289 -11.472 14.277 1.00 81.56 374 LEU A C 1
ATOM 3049 O O . LEU A 1 374 ? -20.380 -12.595 13.781 1.00 81.56 374 LEU A O 1
ATOM 3053 N N . GLU A 1 375 ? -21.255 -10.915 14.992 1.00 85.12 375 GLU A N 1
ATOM 3054 C CA . GLU A 1 375 ? -22.556 -11.536 15.230 1.00 85.12 375 GLU A CA 1
ATOM 3055 C C . GLU A 1 375 ? -23.618 -10.854 14.370 1.00 85.12 375 GLU A C 1
ATOM 3057 O O . GLU A 1 375 ? -23.541 -9.650 14.121 1.00 85.12 375 GLU A O 1
ATOM 3062 N N . LYS A 1 376 ? -24.610 -11.620 13.908 1.00 83.69 376 LYS A N 1
ATOM 3063 C CA . LYS A 1 376 ? -25.736 -11.111 13.119 1.00 83.69 376 LYS A CA 1
ATOM 3064 C C . LYS A 1 376 ? -27.051 -11.500 13.784 1.00 83.69 376 LYS A C 1
ATOM 3066 O O . LYS A 1 376 ? -27.318 -12.685 13.967 1.00 83.69 376 LYS A O 1
ATOM 3071 N N . GLU A 1 377 ? -27.886 -10.509 14.077 1.00 84.94 377 GLU A N 1
ATOM 3072 C CA . GLU A 1 377 ? -29.250 -10.684 14.575 1.00 84.94 377 GLU A CA 1
ATOM 3073 C C . GLU A 1 377 ? -30.218 -9.933 13.648 1.00 84.94 377 GLU A C 1
ATOM 3075 O O . GLU A 1 377 ? -30.226 -8.702 13.582 1.00 84.94 377 GLU A O 1
ATOM 3080 N N . GLY A 1 378 ? -31.015 -10.675 12.872 1.00 85.38 378 GLY A N 1
ATOM 3081 C CA . GLY A 1 378 ? -31.819 -10.085 11.797 1.00 85.38 378 GLY A CA 1
ATOM 3082 C C . GLY A 1 378 ? -30.933 -9.389 10.757 1.00 85.38 378 GLY A C 1
ATOM 3083 O O . GLY A 1 378 ? -30.037 -10.016 10.193 1.00 85.38 378 GLY A O 1
ATOM 3084 N N . ASP A 1 379 ? -31.167 -8.095 10.529 1.00 84.38 379 ASP A N 1
ATOM 3085 C CA . ASP A 1 379 ? -30.394 -7.260 9.593 1.00 84.38 379 ASP A CA 1
ATOM 3086 C C . ASP A 1 379 ? -29.264 -6.462 10.270 1.00 84.38 379 ASP A C 1
ATOM 3088 O O . ASP A 1 379 ? -28.579 -5.676 9.612 1.00 84.38 379 ASP A O 1
ATOM 3092 N N . VAL A 1 380 ? -29.072 -6.635 11.582 1.00 89.69 380 VAL A N 1
ATOM 3093 C CA . VAL A 1 380 ? -28.077 -5.896 12.367 1.00 89.69 380 VAL A CA 1
ATOM 3094 C C . VAL A 1 380 ? -26.876 -6.784 12.652 1.00 89.69 380 VAL A C 1
ATOM 3096 O O . VAL A 1 380 ? -27.001 -7.907 13.141 1.00 89.69 380 VAL A O 1
ATOM 3099 N N . TYR A 1 381 ? -25.697 -6.249 12.368 1.00 89.94 381 TYR A N 1
ATOM 3100 C CA . TYR A 1 381 ? -24.412 -6.831 12.709 1.00 89.94 381 TYR A CA 1
ATOM 3101 C C . TYR A 1 381 ? -23.843 -6.144 13.948 1.00 89.94 381 TYR A C 1
ATOM 3103 O O . TYR A 1 381 ? -23.981 -4.931 14.110 1.00 89.94 381 TYR A O 1
ATOM 3111 N N . THR A 1 382 ? -23.159 -6.908 14.796 1.00 91.38 382 THR A N 1
ATOM 3112 C CA . THR A 1 382 ? -22.337 -6.381 15.890 1.00 91.38 382 THR A CA 1
ATOM 3113 C C . THR A 1 382 ? -20.913 -6.885 15.719 1.00 91.38 382 THR A C 1
ATOM 3115 O O . THR A 1 382 ? -20.682 -8.092 15.745 1.00 91.38 382 THR A O 1
ATOM 3118 N N . ALA A 1 383 ? -19.970 -5.961 15.537 1.00 89.81 383 ALA A N 1
ATOM 3119 C CA . ALA A 1 383 ? -18.541 -6.240 15.595 1.00 89.81 383 ALA A CA 1
ATOM 3120 C C . ALA A 1 383 ? -18.004 -5.825 16.969 1.00 89.81 383 ALA A C 1
ATOM 3122 O O . ALA A 1 383 ? -18.111 -4.653 17.335 1.00 89.81 383 ALA A O 1
ATOM 3123 N N . SER A 1 384 ? -17.439 -6.766 17.719 1.00 89.38 384 SER A N 1
ATOM 3124 C CA . SER A 1 384 ? -16.818 -6.515 19.029 1.00 89.38 384 SER A CA 1
ATOM 3125 C C . SER A 1 384 ? -15.305 -6.600 18.925 1.00 89.38 384 SER A C 1
ATOM 3127 O O . SER A 1 384 ? -14.808 -7.358 18.112 1.00 89.38 384 SER A O 1
ATOM 3129 N N . PHE A 1 385 ? -14.572 -5.842 19.729 1.00 86.88 385 PHE A N 1
ATOM 3130 C CA . PHE A 1 385 ? -13.129 -5.672 19.621 1.00 86.88 385 PHE A CA 1
ATOM 3131 C C . PHE A 1 385 ? -12.513 -5.516 21.027 1.00 86.88 385 PHE A C 1
ATOM 3133 O O . PHE A 1 385 ? -12.939 -4.636 21.768 1.00 86.88 385 PHE A O 1
ATOM 3140 N N . VAL A 1 386 ? -11.495 -6.305 21.392 1.00 85.94 386 VAL A N 1
ATOM 3141 C CA . VAL A 1 386 ? -10.673 -6.146 22.613 1.00 85.94 386 VAL A CA 1
ATOM 3142 C C . VAL A 1 386 ? -9.231 -5.728 22.276 1.00 85.94 386 VAL A C 1
ATOM 3144 O O . VAL A 1 386 ? -8.484 -6.512 21.696 1.00 85.94 386 VAL A O 1
ATOM 3147 N N . VAL A 1 387 ? -8.818 -4.501 22.617 1.00 79.56 387 VAL A N 1
ATOM 3148 C CA . VAL A 1 387 ? -7.623 -3.864 22.022 1.00 79.56 387 VAL A CA 1
ATOM 3149 C C . VAL A 1 387 ? -6.672 -3.280 23.060 1.00 79.56 387 VAL A C 1
ATOM 3151 O O . VAL A 1 387 ? -7.066 -2.358 23.774 1.00 79.56 387 VAL A O 1
ATOM 3154 N N . PRO A 1 388 ? -5.412 -3.742 23.127 1.00 81.06 388 PRO A N 1
ATOM 3155 C CA . PRO A 1 388 ? -4.397 -3.104 23.957 1.00 81.06 388 PRO A CA 1
ATOM 3156 C C . PRO A 1 388 ? -4.089 -1.694 23.447 1.00 81.06 388 PRO A C 1
ATOM 3158 O O . PRO A 1 388 ? -3.687 -1.518 22.293 1.00 81.06 388 PRO A O 1
ATOM 3161 N N . LEU A 1 389 ? -4.240 -0.683 24.302 1.00 78.12 389 LEU A N 1
ATOM 3162 C CA . LEU A 1 389 ? -4.001 0.710 23.922 1.00 78.12 389 LEU A CA 1
ATOM 3163 C C . LEU A 1 389 ? -2.534 0.974 23.558 1.00 78.12 389 LEU A C 1
ATOM 3165 O O . LEU A 1 389 ? -2.260 1.793 22.677 1.00 78.12 389 LEU A O 1
ATOM 3169 N N . CYS A 1 390 ? -1.581 0.229 24.123 1.00 72.06 390 CYS A N 1
ATOM 3170 C CA . CYS A 1 390 ? -0.171 0.287 23.721 1.00 72.06 390 CYS A CA 1
ATOM 3171 C C . CYS A 1 390 ? 0.042 0.109 22.202 1.00 72.06 390 CYS A C 1
ATOM 3173 O O . CYS A 1 390 ? 0.992 0.661 21.644 1.00 72.06 390 CYS A O 1
ATOM 3175 N N . ASN A 1 391 ? -0.868 -0.580 21.504 1.00 71.06 391 ASN A N 1
ATOM 3176 C CA . ASN A 1 391 ? -0.743 -0.852 20.072 1.00 71.06 391 ASN A CA 1
ATOM 3177 C C . ASN A 1 391 ? -1.174 0.310 19.166 1.00 71.06 391 ASN A C 1
ATOM 3179 O O . ASN A 1 391 ? -0.852 0.330 17.978 1.00 71.06 391 ASN A O 1
ATOM 3183 N N . HIS A 1 392 ? -1.854 1.305 19.725 1.00 68.25 392 HIS A N 1
ATOM 3184 C CA . HIS A 1 392 ? -2.388 2.455 18.997 1.00 68.25 392 HIS A CA 1
ATOM 3185 C C . HIS A 1 392 ? -1.356 3.593 18.807 1.00 68.25 392 HIS A C 1
ATOM 3187 O O . HIS A 1 392 ? -1.581 4.505 18.014 1.00 68.25 392 HIS A O 1
ATOM 3193 N N . ILE A 1 393 ? -0.193 3.561 19.482 1.00 60.59 393 ILE A N 1
ATOM 3194 C CA . ILE A 1 393 ? 0.824 4.630 19.405 1.00 60.59 393 ILE A CA 1
ATOM 3195 C C . ILE A 1 393 ? 2.086 4.138 18.704 1.00 60.59 393 ILE A C 1
ATOM 3197 O O . ILE A 1 393 ? 2.707 3.177 19.138 1.00 60.59 393 ILE A O 1
ATOM 3201 N N . ASN A 1 394 ? 2.560 4.885 17.703 1.00 54.00 394 ASN A N 1
ATOM 3202 C CA . ASN A 1 394 ? 4.008 4.956 17.464 1.00 54.00 394 ASN A CA 1
ATOM 3203 C C . ASN A 1 394 ? 4.592 6.376 17.423 1.00 54.00 394 ASN A C 1
ATOM 3205 O O . ASN A 1 394 ? 5.809 6.504 17.399 1.00 54.00 394 ASN A O 1
ATOM 3209 N N . PHE A 1 395 ? 3.804 7.462 17.430 1.00 53.91 395 PHE A N 1
ATOM 3210 C CA . PHE A 1 395 ? 4.346 8.679 16.806 1.00 53.91 395 PHE A CA 1
ATOM 3211 C C . PHE A 1 395 ? 4.433 9.992 17.545 1.00 53.91 395 PHE A C 1
ATOM 3213 O O . PHE A 1 395 ? 5.283 10.800 17.171 1.00 53.91 395 PHE A O 1
ATOM 3220 N N . GLU A 1 396 ? 3.625 10.258 18.564 1.00 52.53 396 GLU A N 1
ATOM 3221 C CA . GLU A 1 396 ? 3.477 11.658 18.992 1.00 52.53 396 GLU A CA 1
ATOM 3222 C C . GLU A 1 396 ? 3.618 11.903 20.480 1.00 52.53 396 GLU A C 1
ATOM 3224 O O . GLU A 1 396 ? 3.051 12.837 21.036 1.00 52.53 396 GLU A O 1
ATOM 3229 N N . LEU A 1 397 ? 4.502 11.135 21.107 1.00 50.03 397 LEU A N 1
ATOM 3230 C CA . LEU A 1 397 ? 4.975 11.434 22.455 1.00 50.03 397 LEU A CA 1
ATOM 3231 C C . LEU A 1 397 ? 6.442 11.883 22.475 1.00 50.03 397 LEU A C 1
ATOM 3233 O O . LEU A 1 397 ? 7.014 12.056 23.546 1.00 50.03 397 LEU A O 1
ATOM 3237 N N . SER A 1 398 ? 7.062 12.131 21.316 1.00 43.84 398 SER A N 1
ATOM 3238 C CA . SER A 1 398 ? 8.468 12.555 21.228 1.00 43.84 398 SER A CA 1
ATOM 3239 C C . SER A 1 398 ? 8.719 14.025 21.602 1.00 43.84 398 SER A C 1
ATOM 3241 O O . SER A 1 398 ? 9.873 14.444 21.676 1.00 43.84 398 SER A O 1
ATOM 3243 N N . THR A 1 399 ? 7.690 14.831 21.898 1.00 50.03 399 THR A N 1
ATOM 3244 C CA . THR A 1 399 ? 7.901 16.213 22.365 1.00 50.03 399 THR A CA 1
ATOM 3245 C C . THR A 1 399 ? 8.016 16.296 23.881 1.00 50.03 399 THR A C 1
ATOM 3247 O O . THR A 1 399 ? 7.151 15.802 24.598 1.00 50.03 399 THR A O 1
ATOM 3250 N N . ASN A 1 400 ? 9.037 17.001 24.375 1.00 50.38 400 ASN A N 1
ATOM 3251 C CA . ASN A 1 400 ? 9.390 17.165 25.797 1.00 50.38 400 ASN A CA 1
ATOM 3252 C C . ASN A 1 400 ? 8.321 17.843 26.695 1.00 50.38 400 ASN A C 1
ATOM 3254 O O . ASN A 1 400 ? 8.561 18.018 27.892 1.00 50.38 400 ASN A O 1
ATOM 3258 N N . SER A 1 401 ? 7.155 18.213 26.158 1.00 51.94 401 SER A N 1
ATOM 3259 C CA . SER A 1 401 ? 6.075 18.934 26.843 1.00 51.94 401 SER A CA 1
ATOM 3260 C C . SER A 1 401 ? 4.771 18.135 26.904 1.00 51.94 401 SER A C 1
ATOM 3262 O O . SER A 1 401 ? 4.495 17.308 26.030 1.00 51.94 401 SER A O 1
ATOM 3264 N N . SER A 1 402 ? 3.949 18.424 27.919 1.00 57.25 402 SER A N 1
ATOM 3265 C CA . SER A 1 402 ? 2.586 17.901 28.032 1.00 57.25 402 SER A CA 1
ATOM 3266 C C . SER A 1 402 ? 1.812 18.183 26.748 1.00 57.25 402 SER A C 1
ATOM 3268 O O . SER A 1 402 ? 1.705 19.331 26.320 1.00 57.25 402 SER A O 1
ATOM 3270 N N . THR A 1 403 ? 1.328 17.128 26.109 1.00 66.12 403 THR A N 1
ATOM 3271 C CA . THR A 1 403 ? 0.669 17.178 24.801 1.00 66.12 403 THR A CA 1
ATOM 3272 C C . THR A 1 403 ? -0.704 16.540 24.930 1.00 66.12 403 THR A C 1
ATOM 3274 O O . THR A 1 403 ? -0.838 15.465 25.513 1.00 66.12 403 THR A O 1
ATOM 3277 N N . LEU A 1 404 ? -1.716 17.249 24.428 1.00 73.00 404 LEU A N 1
ATOM 3278 C CA . LEU A 1 404 ? -3.086 16.768 24.296 1.00 73.00 404 LEU A CA 1
ATOM 3279 C C . LEU A 1 404 ? -3.299 16.362 22.838 1.00 73.00 404 LEU A C 1
ATOM 3281 O O . LEU A 1 404 ? -3.085 17.182 21.946 1.00 73.00 404 LEU A O 1
ATOM 3285 N N . ILE A 1 405 ? -3.721 15.126 22.600 1.00 74.69 405 ILE A N 1
ATOM 3286 C CA . ILE A 1 405 ? -3.973 14.592 21.257 1.00 74.69 405 ILE A CA 1
ATOM 3287 C C . ILE A 1 405 ? -5.411 14.100 21.205 1.00 74.69 405 ILE A C 1
ATOM 3289 O O . ILE A 1 405 ? -5.865 13.453 22.144 1.00 74.69 405 ILE A O 1
ATOM 3293 N N . SER A 1 406 ? -6.136 14.441 20.142 1.00 77.19 406 SER A N 1
ATOM 3294 C CA . SER A 1 406 ? -7.479 13.902 19.915 1.00 77.19 406 SER A CA 1
ATOM 3295 C C . SER A 1 406 ? -7.367 12.700 18.997 1.00 77.19 406 SER A C 1
ATOM 3297 O O . SER A 1 406 ? -6.716 12.781 17.966 1.00 77.19 406 SER A O 1
ATOM 3299 N N . HIS A 1 407 ? -7.996 11.611 19.399 1.00 80.00 407 HIS A N 1
ATOM 3300 C CA . HIS A 1 407 ? -8.076 10.364 18.664 1.00 80.00 407 HIS A CA 1
ATOM 3301 C C . HIS A 1 407 ? -9.526 10.104 18.272 1.00 80.00 407 HIS A C 1
ATOM 3303 O O . HIS A 1 407 ? -10.448 10.600 18.928 1.00 80.00 407 HIS A O 1
ATOM 3309 N N . GLU A 1 408 ? -9.740 9.328 17.221 1.00 80.94 408 GLU A N 1
ATOM 3310 C CA . GLU A 1 408 ? -11.057 8.877 16.797 1.00 80.94 408 GLU A CA 1
ATOM 3311 C C . GLU A 1 408 ? -11.016 7.419 16.359 1.00 80.94 408 GLU A C 1
ATOM 3313 O O . GLU A 1 408 ? -10.261 7.054 15.459 1.00 80.94 408 GLU A O 1
ATOM 3318 N N . ILE A 1 409 ? -11.906 6.617 16.946 1.00 82.81 409 ILE A N 1
ATOM 3319 C CA . ILE A 1 409 ? -12.156 5.256 16.486 1.00 82.81 409 ILE A CA 1
ATOM 3320 C C . ILE A 1 409 ? -13.031 5.296 15.237 1.00 82.81 409 ILE A C 1
ATOM 3322 O O . ILE A 1 409 ? -14.129 5.859 15.245 1.00 82.81 409 ILE A O 1
ATOM 3326 N N . ARG A 1 410 ? -12.541 4.662 14.174 1.00 80.44 410 ARG A N 1
ATOM 3327 C CA . ARG A 1 410 ? -13.187 4.566 12.865 1.00 80.44 410 ARG A CA 1
ATOM 3328 C C . ARG A 1 410 ? -13.268 3.116 12.419 1.00 80.44 410 ARG A C 1
ATOM 3330 O O . ARG A 1 410 ? -12.547 2.256 12.922 1.00 80.44 410 ARG A O 1
ATOM 3337 N N . PHE A 1 411 ? -14.132 2.861 11.444 1.00 81.88 411 PHE A N 1
ATOM 3338 C CA . PHE A 1 411 ? -14.353 1.523 10.912 1.00 81.88 411 PHE A CA 1
ATOM 3339 C C . PHE A 1 411 ? -14.288 1.517 9.395 1.00 81.88 411 PHE A C 1
ATOM 3341 O O . PHE A 1 411 ? -14.735 2.455 8.733 1.00 81.88 411 PHE A O 1
ATOM 3348 N N . ARG A 1 412 ? -13.775 0.416 8.858 1.00 82.75 412 ARG A N 1
ATOM 3349 C CA . ARG A 1 412 ? -13.928 0.044 7.461 1.00 82.75 412 ARG A CA 1
ATOM 3350 C C . ARG A 1 412 ? -14.484 -1.371 7.382 1.00 82.75 412 ARG A C 1
ATOM 3352 O O . ARG A 1 412 ? -13.977 -2.284 8.023 1.00 82.75 412 ARG A O 1
ATOM 3359 N N . PHE A 1 413 ? -15.525 -1.550 6.593 1.00 84.56 413 PHE A N 1
ATOM 3360 C CA . PHE A 1 413 ? -16.238 -2.806 6.418 1.00 84.56 413 PHE A CA 1
ATOM 3361 C C . PHE A 1 413 ? -15.794 -3.422 5.101 1.00 84.56 413 PHE A C 1
ATOM 3363 O O . PHE A 1 413 ? -15.841 -2.754 4.075 1.00 84.56 413 PHE A O 1
ATOM 3370 N N . ILE A 1 414 ? -15.329 -4.666 5.123 1.00 84.31 414 ILE A N 1
ATOM 3371 C CA . ILE A 1 414 ? -14.815 -5.365 3.944 1.00 84.31 414 ILE A CA 1
ATOM 3372 C C . ILE A 1 414 ? -15.902 -6.337 3.502 1.00 84.31 414 ILE A C 1
ATOM 3374 O O . ILE A 1 414 ? -16.210 -7.277 4.234 1.00 84.31 414 ILE A O 1
ATOM 3378 N N . GLY A 1 415 ? -16.501 -6.108 2.339 1.00 84.00 415 GLY A N 1
ATOM 3379 C CA . GLY A 1 415 ? -17.474 -7.012 1.738 1.00 84.00 415 GLY A CA 1
ATOM 3380 C C . GLY A 1 415 ? -16.803 -8.288 1.235 1.00 84.00 415 GLY A C 1
ATOM 3381 O O . GLY A 1 415 ? -15.637 -8.278 0.842 1.00 84.00 415 GLY A O 1
ATOM 3382 N N . LYS A 1 416 ? -17.530 -9.409 1.210 1.00 82.44 416 LYS A N 1
ATOM 3383 C CA . LYS A 1 416 ? -17.043 -10.638 0.551 1.00 82.44 416 LYS A CA 1
ATOM 3384 C C . LYS A 1 416 ? -16.861 -10.467 -0.958 1.00 82.44 416 LYS A C 1
ATOM 3386 O O . LYS A 1 416 ? -16.066 -11.180 -1.556 1.00 82.44 416 LYS A O 1
ATOM 3391 N N . ASN A 1 417 ? -17.547 -9.486 -1.543 1.00 79.25 417 ASN A N 1
ATOM 3392 C CA . ASN A 1 417 ? -17.336 -9.037 -2.916 1.00 79.25 417 ASN A CA 1
ATOM 3393 C C . ASN A 1 417 ? -16.003 -8.290 -3.111 1.00 79.25 417 ASN A C 1
ATOM 3395 O O . ASN A 1 417 ? -15.685 -7.897 -4.223 1.00 79.25 417 ASN A O 1
ATOM 3399 N N . GLY A 1 418 ? -15.235 -8.055 -2.046 1.00 76.88 418 GLY A N 1
ATOM 3400 C CA . GLY A 1 418 ? -13.918 -7.440 -2.108 1.00 76.88 418 GLY A CA 1
ATOM 3401 C C . GLY A 1 418 ? -13.884 -5.917 -2.017 1.00 76.88 418 GLY A C 1
ATOM 3402 O O . GLY A 1 418 ? -12.833 -5.345 -1.720 1.00 76.88 418 GLY A O 1
ATOM 3403 N N . MET A 1 419 ? -15.024 -5.247 -2.189 1.00 83.19 419 MET A N 1
ATOM 3404 C CA . MET A 1 419 ? -15.131 -3.813 -1.932 1.00 83.19 419 MET A CA 1
ATOM 3405 C C . MET A 1 419 ? -15.077 -3.527 -0.436 1.00 83.19 419 MET A C 1
ATOM 3407 O O . MET A 1 419 ? -15.519 -4.323 0.394 1.00 83.19 419 MET A O 1
ATOM 3411 N N . ALA A 1 420 ? -14.555 -2.356 -0.089 1.00 83.12 420 ALA A N 1
ATOM 3412 C CA . ALA A 1 420 ? -14.587 -1.856 1.273 1.00 83.12 420 ALA A CA 1
ATOM 3413 C C . ALA A 1 420 ? -15.444 -0.593 1.371 1.00 83.12 420 ALA A C 1
ATOM 3415 O O . ALA A 1 420 ? -15.466 0.218 0.446 1.00 83.12 420 ALA A O 1
ATOM 3416 N N . PHE A 1 421 ? -16.106 -0.411 2.512 1.00 83.31 421 PHE A N 1
ATOM 3417 C CA . PHE A 1 421 ? -16.845 0.800 2.841 1.00 83.31 421 PHE A CA 1
ATOM 3418 C C . PHE A 1 421 ? -16.333 1.427 4.147 1.00 83.31 421 PHE A C 1
ATOM 3420 O O . PHE A 1 421 ? -16.246 0.727 5.157 1.00 83.31 421 PHE A O 1
ATOM 3427 N N . PRO A 1 422 ? -16.049 2.738 4.181 1.00 80.12 422 PRO A N 1
ATOM 3428 C CA . PRO A 1 422 ? -15.793 3.587 3.017 1.00 80.12 422 PRO A CA 1
ATOM 3429 C C . PRO A 1 422 ? -14.630 3.039 2.171 1.00 80.12 422 PRO A C 1
ATOM 3431 O O . PRO A 1 422 ? -13.726 2.390 2.710 1.00 80.12 422 PRO A O 1
ATOM 3434 N N . HIS A 1 423 ? -14.661 3.274 0.856 1.00 78.00 423 HIS A N 1
ATOM 3435 C CA . HIS A 1 423 ? -13.635 2.763 -0.059 1.00 78.00 423 HIS A CA 1
ATOM 3436 C C . HIS A 1 423 ? -12.277 3.443 0.179 1.00 78.00 423 HIS A C 1
ATOM 3438 O O . HIS A 1 423 ? -12.216 4.534 0.738 1.00 78.00 423 HIS A O 1
ATOM 3444 N N . ALA A 1 424 ? -11.164 2.813 -0.215 1.00 72.75 424 ALA A N 1
ATOM 3445 C CA . ALA A 1 424 ? -9.833 3.298 0.166 1.00 72.75 424 ALA A CA 1
ATOM 3446 C C . ALA A 1 424 ? -9.440 4.704 -0.281 1.00 72.75 424 ALA A C 1
ATOM 3448 O O . ALA A 1 424 ? -8.882 5.410 0.556 1.00 72.75 424 ALA A O 1
ATOM 3449 N N . PRO A 1 425 ? -9.736 5.125 -1.520 1.00 69.19 425 PRO A N 1
ATOM 3450 C CA . PRO A 1 425 ? -9.492 6.486 -1.981 1.00 69.19 425 PRO A CA 1
ATOM 3451 C C . PRO A 1 425 ? -10.373 7.525 -1.284 1.00 69.19 425 PRO A C 1
ATOM 3453 O O . PRO A 1 425 ? -10.090 8.710 -1.380 1.00 69.19 425 PRO A O 1
ATOM 3456 N N . THR A 1 426 ? -11.435 7.105 -0.591 1.00 67.00 426 THR A N 1
ATOM 3457 C CA . THR A 1 426 ? -12.245 8.003 0.226 1.00 67.00 426 THR A CA 1
ATOM 3458 C C . THR A 1 426 ? -11.571 8.176 1.577 1.00 67.00 426 THR A C 1
ATOM 3460 O O . THR A 1 426 ? -11.454 7.221 2.358 1.00 67.00 426 THR A O 1
ATOM 3463 N N . SER A 1 427 ? -11.162 9.406 1.881 1.00 65.00 427 SER A N 1
ATOM 3464 C CA . SER A 1 427 ? -10.733 9.733 3.231 1.00 65.00 427 SER A CA 1
ATOM 3465 C C . SER A 1 427 ? -11.877 9.456 4.194 1.00 65.00 427 SER A C 1
ATOM 3467 O O . SER A 1 427 ? -13.003 9.925 4.043 1.00 65.00 427 SER A O 1
ATOM 3469 N N . ILE A 1 428 ? -11.571 8.708 5.242 1.00 60.44 428 ILE A N 1
ATOM 3470 C CA . ILE A 1 428 ? -12.486 8.499 6.365 1.00 60.44 428 ILE A CA 1
ATOM 3471 C C . ILE A 1 428 ? -12.496 9.703 7.320 1.00 60.44 428 ILE A C 1
ATOM 3473 O O . ILE A 1 428 ? -13.219 9.707 8.320 1.00 60.44 428 ILE A O 1
ATOM 3477 N N . LYS A 1 429 ? -11.717 10.755 7.019 1.00 59.66 429 LYS A N 1
ATOM 3478 C CA . LYS A 1 429 ? -11.788 12.045 7.703 1.00 59.66 429 LYS A CA 1
ATOM 3479 C C . LYS A 1 429 ? -12.991 12.839 7.180 1.00 59.66 429 LYS A C 1
ATOM 3481 O O . LYS A 1 429 ? -12.884 13.641 6.268 1.00 59.66 429 LYS A O 1
ATOM 3486 N N . GLY A 1 430 ? -14.161 12.614 7.780 1.00 51.22 430 GLY A N 1
ATOM 3487 C CA . GLY A 1 430 ? -15.348 13.433 7.503 1.00 51.22 430 GLY A CA 1
ATOM 3488 C C . GLY A 1 430 ? -15.225 14.875 8.028 1.00 51.22 430 GLY A C 1
ATOM 3489 O O . GLY A 1 430 ? -14.334 15.178 8.828 1.00 51.22 430 GLY A O 1
ATOM 3490 N N . GLY A 1 431 ? -16.173 15.740 7.641 1.00 47.97 431 GLY A N 1
ATOM 3491 C CA . GLY A 1 431 ? -16.298 17.140 8.082 1.00 47.97 431 GLY A CA 1
ATOM 3492 C C . GLY A 1 431 ? -16.360 17.366 9.613 1.00 47.97 431 GLY A C 1
ATOM 3493 O O . GLY A 1 431 ? -16.332 16.410 10.395 1.00 47.97 431 GLY A O 1
ATOM 3494 N N . PRO A 1 432 ? -16.404 18.637 10.080 1.00 45.97 432 PRO A N 1
ATOM 3495 C CA . PRO A 1 432 ? -16.219 18.999 11.492 1.00 45.97 432 PRO A CA 1
ATOM 3496 C C . PRO A 1 432 ? -17.119 18.190 12.431 1.00 45.97 432 PRO A C 1
ATOM 3498 O O . PRO A 1 432 ? -18.276 17.954 12.110 1.00 45.97 432 PRO A O 1
ATOM 3501 N N . CYS A 1 433 ? -16.573 17.793 13.589 1.00 47.03 433 CYS A N 1
ATOM 3502 C CA . CYS A 1 433 ? -17.193 16.936 14.604 1.00 47.03 433 CYS A CA 1
ATOM 3503 C C . CYS A 1 433 ? -18.660 17.286 14.913 1.00 47.03 433 CYS A C 1
ATOM 3505 O O . CYS A 1 433 ? -18.937 18.028 15.856 1.00 47.03 433 CYS A O 1
ATOM 3507 N N . SER A 1 434 ? -19.611 16.713 14.181 1.00 42.97 434 SER A N 1
ATOM 3508 C CA . SER A 1 434 ? -21.004 16.646 14.601 1.00 42.97 434 SER A CA 1
ATOM 3509 C C . SER A 1 434 ? -21.301 15.224 15.069 1.00 42.97 434 SER A C 1
ATOM 3511 O O . SER A 1 434 ? -21.241 14.254 14.317 1.00 42.97 434 SER A O 1
ATOM 3513 N N . ALA A 1 435 ? -21.583 15.106 16.367 1.00 39.00 435 ALA A N 1
ATOM 3514 C CA . ALA A 1 435 ? -22.219 13.935 16.964 1.00 39.00 435 ALA A CA 1
ATOM 3515 C C . ALA A 1 435 ? -23.484 13.554 16.158 1.00 39.00 435 ALA A C 1
ATOM 3517 O O . ALA A 1 435 ? -24.109 14.454 15.588 1.00 39.00 435 ALA A O 1
ATOM 3518 N N . PRO A 1 436 ? -23.898 12.271 16.115 1.00 44.16 436 PRO A N 1
ATOM 3519 C CA . PRO A 1 436 ? -23.599 11.220 17.099 1.00 44.16 436 PRO A CA 1
ATOM 3520 C C . PRO A 1 436 ? -22.669 10.072 16.654 1.00 44.16 436 PRO A C 1
ATOM 3522 O O . PRO A 1 436 ? -22.430 9.178 17.454 1.00 44.16 436 PRO A O 1
ATOM 3525 N N . LEU A 1 437 ? -22.114 10.076 15.438 1.00 52.19 437 LEU A N 1
ATOM 3526 C CA . LEU A 1 437 ? -21.453 8.884 14.863 1.00 52.19 437 LEU A CA 1
ATOM 3527 C C . LEU A 1 437 ? -19.915 8.832 14.990 1.00 52.19 437 LEU A C 1
ATOM 3529 O O . LEU A 1 437 ? -19.294 7.930 14.436 1.00 52.19 437 LEU A O 1
ATOM 3533 N N . ARG A 1 438 ? -19.281 9.784 15.693 1.00 71.19 438 ARG A N 1
ATOM 3534 C CA . ARG A 1 438 ? -17.810 9.854 15.831 1.00 71.19 438 ARG A CA 1
ATOM 3535 C C . ARG A 1 438 ? -17.370 9.579 17.270 1.00 71.19 438 ARG A C 1
ATOM 3537 O O . ARG A 1 438 ? -17.675 10.365 18.173 1.00 71.19 438 ARG A O 1
ATOM 3544 N N . THR A 1 439 ? -16.619 8.498 17.488 1.00 80.62 439 THR A N 1
ATOM 3545 C CA . THR A 1 439 ? -16.140 8.099 18.822 1.00 80.62 439 THR A CA 1
ATOM 3546 C C . THR A 1 439 ? -14.741 8.637 19.090 1.00 80.62 439 THR A C 1
ATOM 3548 O O . THR A 1 439 ? -13.736 7.954 18.898 1.00 80.62 439 THR A O 1
ATOM 3551 N N . CYS A 1 440 ? -14.680 9.900 19.518 1.00 84.06 440 CYS A N 1
ATOM 3552 C CA . CYS A 1 440 ? -13.421 10.587 19.800 1.00 84.06 440 CYS A CA 1
ATOM 3553 C C . CYS A 1 440 ? -12.988 10.467 21.265 1.00 84.06 440 CYS A C 1
ATOM 3555 O O . CYS A 1 440 ? -13.792 10.686 22.165 1.00 84.06 440 CYS A O 1
ATOM 3557 N N . TYR A 1 441 ? -11.705 10.289 21.536 1.00 83.62 441 TYR A N 1
ATOM 3558 C CA . TYR A 1 441 ? -11.146 10.387 22.889 1.00 83.62 441 TYR A CA 1
ATOM 3559 C C . TYR A 1 441 ? -9.877 11.230 22.882 1.00 83.62 441 TYR A C 1
ATOM 3561 O O . TYR A 1 441 ? -9.364 11.605 21.830 1.00 83.62 441 TYR A O 1
ATOM 3569 N N . LYS A 1 442 ? -9.400 11.604 24.062 1.00 84.00 442 LYS A N 1
ATOM 3570 C CA . LYS A 1 442 ? -8.204 12.426 24.221 1.00 84.00 442 LYS A CA 1
ATOM 3571 C C . LYS A 1 442 ? -7.112 11.637 24.905 1.00 84.00 442 LYS A C 1
ATOM 3573 O O . LYS A 1 442 ? -7.380 10.987 25.909 1.00 84.00 442 LYS A O 1
ATOM 3578 N N . LEU A 1 443 ? -5.890 11.779 24.406 1.00 80.69 443 LEU A N 1
ATOM 3579 C CA . LEU A 1 443 ? -4.665 11.340 25.061 1.00 80.69 443 LEU A CA 1
ATOM 3580 C C . LEU A 1 443 ? -3.937 12.531 25.668 1.00 80.69 443 LEU A C 1
ATOM 3582 O O . LEU A 1 443 ? -3.763 13.563 25.017 1.00 80.69 443 LEU A O 1
ATOM 3586 N N . VAL A 1 444 ? -3.497 12.384 26.914 1.00 79.25 444 VAL A N 1
ATOM 3587 C CA . VAL A 1 444 ? -2.733 13.390 27.650 1.00 79.25 444 VAL A CA 1
ATOM 3588 C C . VAL A 1 444 ? -1.414 12.781 28.089 1.00 79.25 444 VAL A C 1
ATOM 3590 O O . VAL A 1 444 ? -1.381 11.909 28.957 1.00 79.25 444 VAL A O 1
ATOM 3593 N N . ARG A 1 445 ? -0.308 13.287 27.543 1.00 75.81 445 ARG A N 1
ATOM 3594 C CA . ARG A 1 445 ? 1.026 12.978 28.063 1.00 75.81 445 ARG A CA 1
ATOM 3595 C C . ARG A 1 445 ? 1.326 13.861 29.265 1.00 75.81 445 ARG A C 1
ATOM 3597 O O . ARG A 1 445 ? 1.339 15.086 29.132 1.00 75.81 445 ARG A O 1
ATOM 3604 N N . THR A 1 446 ? 1.649 13.260 30.404 1.00 72.75 446 THR A N 1
ATOM 3605 C CA . THR A 1 446 ? 1.999 13.994 31.626 1.00 72.75 446 THR A CA 1
ATOM 3606 C C . THR A 1 446 ? 3.401 13.624 32.093 1.00 72.75 446 THR A C 1
ATOM 3608 O O . THR A 1 446 ? 3.770 12.454 32.143 1.00 72.75 446 THR A O 1
ATOM 3611 N N . ARG A 1 447 ? 4.211 14.635 32.426 1.00 72.69 447 ARG A N 1
ATOM 3612 C CA . ARG A 1 447 ? 5.567 14.446 32.958 1.00 72.69 447 ARG A CA 1
ATOM 3613 C C . ARG A 1 447 ? 5.519 14.177 34.464 1.00 72.69 447 ARG A C 1
ATOM 3615 O O . ARG A 1 447 ? 4.955 14.974 35.212 1.00 72.69 447 ARG A O 1
ATOM 3622 N N . LEU A 1 448 ? 6.173 13.108 34.910 1.00 68.44 448 LEU A N 1
ATOM 3623 C CA . LEU A 1 448 ? 6.414 12.793 36.317 1.00 68.44 448 LEU A CA 1
ATOM 3624 C C . LEU A 1 448 ? 7.746 13.412 36.761 1.00 68.44 448 LEU A C 1
ATOM 3626 O O . LEU A 1 448 ? 8.827 12.876 36.528 1.00 68.44 448 LEU A O 1
ATOM 3630 N N . GLY A 1 449 ? 7.654 14.568 37.416 1.00 64.44 449 GLY A N 1
ATOM 3631 C CA . GLY A 1 449 ? 8.786 15.206 38.086 1.00 64.44 449 GLY A CA 1
ATOM 3632 C C . GLY A 1 449 ? 9.821 15.866 37.165 1.00 64.44 449 GLY A C 1
ATOM 3633 O O . GLY A 1 449 ? 9.710 15.908 35.938 1.00 64.44 449 GLY A O 1
ATOM 3634 N N . THR A 1 450 ? 10.848 16.443 37.787 1.00 67.25 450 THR A N 1
ATOM 3635 C CA . THR A 1 450 ? 11.898 17.238 37.124 1.00 67.25 450 THR A CA 1
ATOM 3636 C C . THR A 1 450 ? 13.181 16.450 36.836 1.00 67.25 450 THR A C 1
ATOM 3638 O O . THR A 1 450 ? 14.104 17.010 36.247 1.00 67.25 450 THR A O 1
ATOM 3641 N N . GLY A 1 451 ? 13.235 15.166 37.212 1.00 62.84 451 GLY A N 1
ATOM 3642 C CA . GLY A 1 451 ? 14.407 14.297 37.054 1.00 62.84 451 GLY A CA 1
ATOM 3643 C C . GLY A 1 451 ? 14.800 14.019 35.597 1.00 62.84 451 GLY A C 1
ATOM 3644 O O . GLY A 1 451 ? 14.019 14.264 34.670 1.00 62.84 451 GLY A O 1
ATOM 3645 N N . TYR A 1 452 ? 16.028 13.519 35.415 1.00 60.62 452 TYR A N 1
ATOM 3646 C CA . TYR A 1 452 ? 16.582 13.095 34.127 1.00 60.62 452 TYR A CA 1
ATOM 3647 C C . TYR A 1 452 ? 17.042 11.623 34.198 1.00 60.62 452 TYR A C 1
ATOM 3649 O O . TYR A 1 452 ? 17.817 11.301 35.101 1.00 60.62 452 TYR A O 1
ATOM 3657 N N . PRO A 1 453 ? 16.614 10.746 33.267 1.00 61.69 453 PRO A N 1
ATOM 3658 C CA . PRO A 1 453 ? 15.687 11.026 32.169 1.00 61.69 453 PRO A CA 1
ATOM 3659 C C . PRO A 1 453 ? 14.274 11.337 32.685 1.00 61.69 453 PRO A C 1
ATOM 3661 O O . PRO A 1 453 ? 13.854 10.849 33.732 1.00 61.69 453 PRO A O 1
ATOM 3664 N N . ALA A 1 454 ? 13.556 12.206 31.974 1.00 65.00 454 ALA A N 1
ATOM 3665 C CA . ALA A 1 454 ? 12.197 12.573 32.351 1.00 65.00 454 ALA A CA 1
ATOM 3666 C C . ALA A 1 454 ? 11.261 11.371 32.159 1.00 65.00 454 ALA A C 1
ATOM 3668 O O . ALA A 1 454 ? 11.196 10.806 31.067 1.00 65.00 454 ALA A O 1
ATOM 3669 N N . VAL A 1 455 ? 10.538 10.998 33.215 1.00 68.81 455 VAL A N 1
ATOM 3670 C CA . VAL A 1 455 ? 9.515 9.948 33.171 1.00 68.81 455 VAL A CA 1
ATOM 3671 C C . VAL A 1 455 ? 8.203 10.575 32.714 1.00 68.81 455 VAL A C 1
ATOM 3673 O O . VAL A 1 455 ? 7.831 11.658 33.172 1.00 68.81 455 VAL A O 1
ATOM 3676 N N . TYR A 1 456 ? 7.504 9.914 31.800 1.00 72.38 456 TYR A N 1
ATOM 3677 C CA . TYR A 1 456 ? 6.203 10.347 31.306 1.00 72.38 456 TYR A CA 1
ATOM 3678 C C . TYR A 1 456 ? 5.238 9.176 31.358 1.00 72.38 456 TYR A C 1
ATOM 3680 O O . TYR A 1 456 ? 5.638 8.059 31.055 1.00 72.38 456 TYR A O 1
ATOM 3688 N N . TYR A 1 457 ? 3.984 9.467 31.678 1.00 74.94 457 TYR A N 1
ATOM 3689 C CA . TYR A 1 457 ? 2.870 8.538 31.536 1.00 74.94 457 TYR A CA 1
ATOM 3690 C C . TYR A 1 457 ? 1.825 9.159 30.613 1.00 74.94 457 TYR A C 1
ATOM 3692 O O . TYR A 1 457 ? 1.791 10.383 30.407 1.00 74.94 457 TYR A O 1
ATOM 3700 N N . VAL A 1 458 ? 0.995 8.311 30.022 1.00 77.56 458 VAL A N 1
ATOM 3701 C CA . VAL A 1 458 ? -0.062 8.720 29.098 1.00 77.56 458 VAL A CA 1
ATOM 3702 C C . VAL A 1 458 ? -1.393 8.336 29.721 1.00 77.56 458 VAL A C 1
ATOM 3704 O O . VAL A 1 458 ? -1.575 7.204 30.158 1.00 77.56 458 VAL A O 1
ATOM 3707 N N . LEU A 1 459 ? -2.305 9.300 29.785 1.00 82.94 459 LEU A N 1
ATOM 3708 C CA . LEU A 1 459 ? -3.679 9.110 30.238 1.00 82.94 459 LEU A CA 1
ATOM 3709 C C . LEU A 1 459 ? -4.641 9.271 29.067 1.00 82.94 459 LEU A C 1
ATOM 3711 O O . LEU A 1 459 ? -4.329 9.979 28.108 1.00 82.94 459 LEU A O 1
ATOM 3715 N N . HIS A 1 460 ? -5.835 8.702 29.190 1.00 85.88 460 HIS A N 1
ATOM 3716 C CA . HIS A 1 460 ? -6.927 8.901 28.243 1.00 85.88 460 HIS A CA 1
ATOM 3717 C C . HIS A 1 460 ? -8.257 9.172 28.955 1.00 85.88 460 HIS A C 1
ATOM 3719 O O . HIS A 1 460 ? -8.449 8.783 30.105 1.00 85.88 460 HIS A O 1
ATOM 3725 N N . ASP A 1 461 ? -9.183 9.865 28.288 1.00 89.69 461 ASP A N 1
ATOM 3726 C CA . ASP A 1 461 ? -10.475 10.264 28.874 1.00 89.69 461 ASP A CA 1
ATOM 3727 C C . ASP A 1 461 ? -11.612 9.245 28.664 1.00 89.69 461 ASP A C 1
ATOM 3729 O O . ASP A 1 461 ? -12.745 9.497 29.065 1.00 89.69 461 ASP A O 1
ATOM 3733 N N . ILE A 1 462 ? -11.331 8.068 28.093 1.00 90.00 462 ILE A N 1
ATOM 3734 C CA . ILE A 1 462 ? -12.340 7.017 27.852 1.00 90.00 462 ILE A CA 1
ATOM 3735 C C . ILE A 1 462 ? -13.082 6.584 29.133 1.00 90.00 462 ILE A C 1
ATOM 3737 O O . ILE A 1 462 ? -14.313 6.564 29.089 1.00 90.00 462 ILE A O 1
ATOM 3741 N N . PRO A 1 463 ? -12.422 6.286 30.277 1.00 90.88 463 PRO A N 1
ATOM 3742 C CA . PRO A 1 463 ? -13.123 5.823 31.477 1.00 90.88 463 PRO A CA 1
ATOM 3743 C C . PRO A 1 463 ? -14.172 6.819 31.974 1.00 90.88 463 PRO A C 1
ATOM 3745 O O . PRO A 1 463 ? -15.246 6.429 32.421 1.00 90.88 463 PRO A O 1
ATOM 3748 N N . THR A 1 464 ? -13.867 8.116 31.890 1.00 90.88 464 THR A N 1
ATOM 3749 C CA . THR A 1 464 ? -14.758 9.186 32.352 1.00 90.88 464 THR A CA 1
ATOM 3750 C C . THR A 1 464 ? -15.800 9.562 31.305 1.00 90.88 464 THR A C 1
ATOM 3752 O O . THR A 1 464 ? -16.912 9.939 31.669 1.00 90.88 464 THR A O 1
ATOM 3755 N N . LYS A 1 465 ? -15.461 9.463 30.015 1.00 90.56 465 LYS A N 1
ATOM 3756 C CA . LYS A 1 465 ? -16.329 9.863 28.904 1.00 90.56 465 LYS A CA 1
ATOM 3757 C C . LYS A 1 465 ? -17.306 8.773 28.470 1.00 90.56 465 LYS A C 1
ATOM 3759 O O . LYS A 1 465 ? -18.452 9.082 28.156 1.00 90.56 465 LYS A O 1
ATOM 3764 N N . TYR A 1 466 ? -16.852 7.526 28.433 1.00 91.94 466 TYR A N 1
ATOM 3765 C CA . TYR A 1 466 ? -17.592 6.395 27.873 1.00 91.94 466 TYR A CA 1
ATOM 3766 C C . TYR A 1 466 ? -17.812 5.249 28.868 1.00 91.94 466 TYR A C 1
ATOM 3768 O O . TYR A 1 466 ? -18.720 4.441 28.679 1.00 91.94 466 TYR A O 1
ATOM 3776 N N . GLY A 1 467 ? -17.043 5.216 29.960 1.00 93.38 467 GLY A N 1
ATOM 3777 C CA . GLY A 1 467 ? -17.177 4.234 31.032 1.00 93.38 467 GLY A CA 1
ATOM 3778 C C . GLY A 1 467 ? -16.140 3.115 30.966 1.00 93.38 467 GLY A C 1
ATOM 3779 O O . GLY A 1 467 ? -15.186 3.149 30.183 1.00 93.38 467 GLY A O 1
ATOM 3780 N N . THR A 1 468 ? -16.335 2.112 31.822 1.00 94.38 468 THR A N 1
ATOM 3781 C CA . THR A 1 468 ? -15.419 0.977 31.971 1.00 94.38 468 THR A CA 1
ATOM 3782 C C . THR A 1 468 ? -16.108 -0.369 31.762 1.00 94.38 468 THR A C 1
ATOM 3784 O O . THR A 1 468 ? -17.328 -0.482 31.894 1.00 94.38 468 THR A O 1
ATOM 3787 N N . TRP A 1 469 ? -15.322 -1.401 31.460 1.00 92.56 469 TRP A N 1
ATOM 3788 C CA . TRP A 1 469 ? -15.750 -2.799 31.411 1.00 92.56 469 TRP A CA 1
ATOM 3789 C C . TRP A 1 469 ? -14.953 -3.649 32.408 1.00 92.56 469 TRP A C 1
ATOM 3791 O O . TRP A 1 469 ? -13.841 -3.292 32.800 1.00 92.56 469 TRP A O 1
ATOM 3801 N N . VAL A 1 470 ? -15.542 -4.765 32.833 1.00 88.25 470 VAL A N 1
ATOM 3802 C CA . VAL A 1 470 ? -14.907 -5.760 33.708 1.00 88.25 470 VAL A CA 1
ATOM 3803 C C . VAL A 1 470 ? -14.608 -6.972 32.844 1.00 88.25 470 VAL A C 1
ATOM 3805 O O . VAL A 1 470 ? -15.520 -7.439 32.161 1.00 88.25 470 VAL A O 1
ATOM 3808 N N . SER A 1 471 ? -13.370 -7.473 32.840 1.00 71.50 471 SER A N 1
ATOM 3809 C CA . SER A 1 471 ? -13.133 -8.769 32.205 1.00 71.50 471 SER A CA 1
ATOM 3810 C C . SER A 1 471 ? -13.799 -9.837 33.059 1.00 71.50 471 SER A C 1
ATOM 3812 O O . SER A 1 471 ? -13.618 -9.858 34.279 1.00 71.50 471 SER A O 1
ATOM 3814 N N . GLU A 1 472 ? -14.593 -10.705 32.437 1.00 66.75 472 GLU A N 1
ATOM 3815 C CA . GLU A 1 472 ? -14.982 -11.948 33.096 1.00 66.75 472 GLU A CA 1
ATOM 3816 C C . GLU A 1 472 ? -13.680 -12.647 33.514 1.00 66.75 472 GLU A C 1
ATOM 3818 O O . GLU A 1 472 ? -12.711 -12.656 32.755 1.00 66.75 472 GLU A O 1
ATOM 3823 N N . SER A 1 473 ? -13.601 -13.051 34.781 1.00 47.94 473 SER A N 1
ATOM 3824 C CA . SER A 1 473 ? -12.379 -13.555 35.414 1.00 47.94 473 SER A CA 1
ATOM 3825 C C . SER A 1 473 ? -11.701 -14.626 34.557 1.00 47.94 473 SER A C 1
ATOM 3827 O O . SER A 1 473 ? -12.379 -15.580 34.173 1.00 47.94 473 SER A O 1
ATOM 3829 N N . GLU A 1 474 ? -10.399 -14.456 34.299 1.00 41.12 474 GLU A N 1
ATOM 3830 C CA . GLU A 1 474 ? -9.519 -15.483 33.712 1.00 41.12 474 GLU A CA 1
ATOM 3831 C C . GLU A 1 474 ? -9.542 -16.802 34.494 1.00 41.12 474 GLU A C 1
ATOM 3833 O O . GLU A 1 474 ? -9.597 -16.753 35.751 1.00 41.12 474 GLU A O 1
#

Organism: NCBI:txid2093856

Secondary structure (DSSP, 8-state):
--TTHHHHHHHHHHHHHHHTTGGGSSSS-------PPP-S-EEESSSS-B-EEEEEE-TTSPPPTTHHHHHHHHHHHHHHHHHHHHHHTT-----B-EEESS-TT-B--EEEE-SS-GGG-SGGGHHHHHHHHHHHHHH-GGG---SEEEEEEE--TT--EEEE-SSSS-EEEEEEEESTT--GGGGGSHHHHHHHSTTHHHHHHHHHHHTTPPPB---TT-SSEETT-EEEEESSSTTS-EEEEGGGGTTEEEETTTEEEE--TTTEE--HHHHHHHTTSTTT-TT--------EEEEEEEEEETT--STTT-EEEEEEEEE-SS-EEEEEEEEE----B-TTT--B-TTGGG-TT---S-S-EEE--S--EEEEETTEEEEEEEEEGGGG-SSS--SSS--EEEEEEEEEEEETTS-EES-TTS-S--SS--TTS-EEEEEEEEEE-S-SSPEEEEEESHHHHT-EE-PPP-

Radius of gyration: 25.0 Å; chains: 1; bounding box: 95×42×66 Å